Protein AF-A0AAN6GVM1-F1 (afdb_monomer_lite)

Radius of gyration: 29.11 Å; chains: 1; bounding box: 81×69×105 Å

Sequence (606 aa):
MSTIRQGQLAALGEWIYPSPQDRAYFDLPNIGLFLLPVLLHLVTIHLLLRHPKSALANTIRSGVLLPLCIVFSIRAGMGAIMKPLRFGPNRAPGHKGEGVSWFWYTVGGEQTEGGWQHFHVAIGVYGAYSVMKALEWGLAKEPPRLRKELLDVYRASLCSGREVANGTKANGAIPKLNGVSKEKSIGPDYLPTFLPGTWIPLGMDLLTNLRGIGWEWGIPYEPNYLPSTTIPHLSTNSEQDPKYAQRIRELNVRRAALIRTRFFWAFVLFLLMDGFDSILKQQWLFGSRSNLGGPLRLGGSATESLRYEELSAARAWLLTVMAGVVIPTSMSATYCLLSALALVPAHLFPNSKLIWKTAYADPAHWAPPLFRRPHLPKDLRTLWSTEWHHIFRGAFLAVAYRPMNDFLKSVGLGVDVPARHGTDEPQKHNGNGHSKVSKSSWWQGPPGRLLRRALCVLSVFLASGLMHEAGQLAMARTPAERDYRRFWGRGEPILVYYPPKPTGVLELAYIDRGGRAVVFFLMQGLACILEDVVELLFLKRKSRGKSGAQQTSWILRVLGWLWTACWIIGWGHYVGKTWFRMGIAQGFISIRGTSALVQLLQRARA

Structure (mmCIF, N/CA/C/O backbone):
data_AF-A0AAN6GVM1-F1
#
_entry.id   AF-A0AAN6GVM1-F1
#
loop_
_atom_site.group_PDB
_atom_site.id
_atom_site.type_symbol
_atom_site.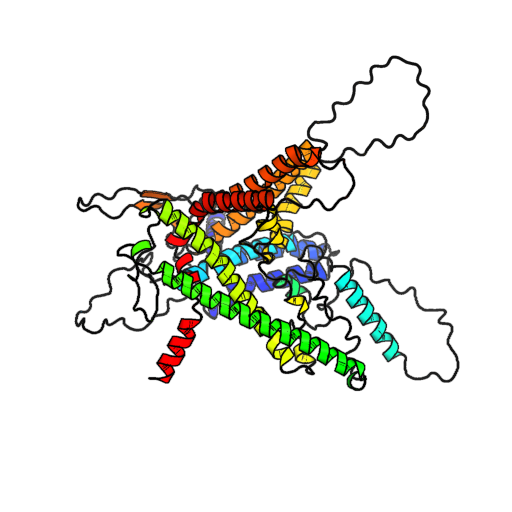label_atom_id
_atom_site.label_alt_id
_atom_site.label_comp_id
_atom_site.label_asym_id
_atom_site.label_entity_id
_atom_site.label_seq_id
_atom_site.pdbx_PDB_ins_code
_atom_site.Cartn_x
_atom_site.Cartn_y
_atom_site.Cartn_z
_atom_site.occupancy
_atom_site.B_iso_or_equiv
_atom_site.auth_seq_id
_atom_site.auth_comp_id
_atom_site.auth_asym_id
_atom_site.auth_atom_id
_atom_site.pdbx_PDB_model_num
ATOM 1 N N . MET A 1 1 ? -23.138 -37.870 3.150 1.00 66.56 1 MET A N 1
ATOM 2 C CA . MET A 1 1 ? -22.028 -37.198 2.422 1.00 66.56 1 MET A CA 1
ATOM 3 C C . MET A 1 1 ? -22.092 -35.668 2.483 1.00 66.56 1 MET A C 1
ATOM 5 O O . MET A 1 1 ? -21.036 -35.056 2.579 1.00 66.56 1 MET A O 1
ATOM 9 N N . SER A 1 2 ? -23.271 -35.032 2.450 1.00 78.88 2 SER A N 1
ATOM 10 C CA . SER A 1 2 ? -23.404 -33.562 2.531 1.00 78.88 2 SER A CA 1
ATOM 11 C C . SER A 1 2 ? -22.938 -32.967 3.869 1.00 78.88 2 SER A C 1
ATOM 13 O O . SER A 1 2 ? -22.204 -31.985 3.867 1.00 78.88 2 SER A O 1
ATOM 15 N N . THR A 1 3 ? -23.277 -33.596 4.997 1.00 80.12 3 THR A N 1
ATOM 16 C CA . THR A 1 3 ? -22.899 -33.147 6.353 1.00 80.12 3 THR A CA 1
ATOM 17 C C . THR A 1 3 ? -21.390 -33.204 6.609 1.00 80.12 3 THR A C 1
ATOM 19 O O . THR A 1 3 ? -20.818 -32.247 7.121 1.00 80.12 3 THR A O 1
ATOM 22 N N . ILE A 1 4 ? -20.716 -34.276 6.172 1.00 81.88 4 ILE A N 1
ATOM 23 C CA . ILE A 1 4 ? -19.249 -34.412 6.279 1.00 81.88 4 ILE A CA 1
ATOM 24 C C . ILE A 1 4 ? -18.542 -33.297 5.493 1.00 81.88 4 ILE A C 1
ATOM 26 O O . ILE A 1 4 ? -17.608 -32.679 6.000 1.00 81.88 4 ILE A O 1
ATOM 30 N N . ARG A 1 5 ? -19.020 -32.983 4.279 1.00 85.88 5 ARG A N 1
ATOM 31 C CA . ARG A 1 5 ? -18.468 -31.884 3.469 1.00 85.88 5 ARG A CA 1
ATOM 32 C C . ARG A 1 5 ? -18.694 -30.516 4.116 1.00 85.88 5 ARG A C 1
ATOM 34 O O . ARG A 1 5 ? -17.800 -29.679 4.065 1.00 85.88 5 ARG A O 1
ATOM 41 N N . GLN A 1 6 ? -19.852 -30.289 4.742 1.00 89.50 6 GLN A N 1
ATOM 42 C CA . GLN A 1 6 ? -20.126 -29.044 5.469 1.00 89.50 6 GLN A CA 1
ATOM 43 C C . GLN A 1 6 ? -19.175 -28.860 6.658 1.00 89.50 6 GLN A C 1
ATOM 45 O O . GLN A 1 6 ? -18.601 -27.784 6.798 1.00 89.50 6 GLN A O 1
ATOM 50 N N . GLY A 1 7 ? -18.938 -29.913 7.449 1.00 93.31 7 GLY A N 1
ATOM 51 C CA . GLY A 1 7 ? -17.990 -29.865 8.567 1.00 93.31 7 GLY A CA 1
ATOM 52 C C . GLY A 1 7 ? -16.551 -29.579 8.124 1.00 93.31 7 GLY A C 1
ATOM 53 O O . GLY A 1 7 ? -15.881 -28.738 8.713 1.00 93.31 7 GLY A O 1
ATOM 54 N N . GLN A 1 8 ? -16.088 -30.208 7.038 1.00 93.44 8 GLN A N 1
ATOM 55 C CA . GLN A 1 8 ? -14.741 -29.975 6.497 1.00 93.44 8 GLN A CA 1
ATOM 56 C C . GLN A 1 8 ? -14.551 -28.551 5.955 1.00 93.44 8 GLN A C 1
ATOM 58 O O . GLN A 1 8 ? -13.501 -27.948 6.166 1.00 93.44 8 GLN A O 1
ATOM 63 N N . LEU A 1 9 ? -15.559 -27.999 5.272 1.00 91.69 9 LEU A N 1
ATOM 64 C CA . LEU A 1 9 ? -15.514 -26.622 4.772 1.00 91.69 9 LEU A CA 1
ATOM 65 C C . LEU A 1 9 ? -15.563 -25.595 5.907 1.00 91.69 9 LEU A C 1
ATOM 67 O O . LEU A 1 9 ? -14.857 -24.591 5.835 1.00 91.69 9 LEU A O 1
ATOM 71 N N . ALA A 1 10 ? -16.353 -25.853 6.954 1.00 93.19 10 ALA A N 1
ATOM 72 C CA . ALA A 1 10 ? -16.385 -25.018 8.151 1.00 93.19 10 ALA A CA 1
ATOM 73 C C . ALA A 1 10 ? -15.025 -25.021 8.864 1.00 93.19 10 ALA A C 1
ATOM 75 O O . ALA A 1 10 ? -14.463 -23.953 9.086 1.00 93.19 10 ALA A O 1
ATOM 76 N N . ALA A 1 11 ? -14.443 -26.202 9.096 1.00 95.19 11 ALA A N 1
ATOM 77 C CA . ALA A 1 11 ? -13.121 -26.338 9.708 1.00 95.19 11 ALA A CA 1
ATOM 78 C C . ALA A 1 11 ? -12.018 -25.656 8.880 1.00 95.19 11 ALA A C 1
ATOM 80 O O . ALA A 1 11 ? -11.137 -24.999 9.431 1.00 95.19 11 ALA A O 1
ATOM 81 N N . LEU A 1 12 ? -12.073 -25.757 7.544 1.00 94.88 12 LEU A N 1
ATOM 82 C CA . LEU A 1 12 ? -11.163 -25.017 6.670 1.00 94.88 12 LEU A CA 1
ATOM 83 C C . LEU A 1 12 ? -11.370 -23.503 6.815 1.00 94.88 12 LEU A C 1
ATOM 85 O O . LEU A 1 12 ? -10.394 -22.769 6.927 1.00 94.88 12 LEU A O 1
ATOM 89 N N . GLY A 1 13 ? -12.617 -23.030 6.840 1.00 95.06 13 GLY A N 1
ATOM 90 C CA . GLY A 1 13 ? -12.943 -21.618 7.045 1.00 95.06 13 GLY A CA 1
ATOM 91 C C . GLY A 1 13 ? -12.404 -21.072 8.369 1.00 95.06 13 GLY A C 1
ATOM 92 O O . GLY A 1 13 ? -11.747 -20.032 8.370 1.00 95.06 13 GLY A O 1
ATOM 93 N N . GLU A 1 14 ? -12.610 -21.799 9.466 1.00 94.94 14 GLU A N 1
ATOM 94 C CA . GLU A 1 14 ? -12.079 -21.475 10.796 1.00 94.94 14 GLU A CA 1
ATOM 95 C C . GLU A 1 14 ? -10.550 -21.503 10.821 1.00 94.94 14 GLU A C 1
ATOM 97 O O . GLU A 1 14 ? -9.916 -20.625 11.399 1.00 94.94 14 GLU A O 1
ATOM 102 N N . TRP A 1 15 ? -9.921 -22.456 10.132 1.00 95.25 15 TRP A N 1
ATOM 103 C CA . TRP A 1 15 ? -8.468 -22.482 10.033 1.00 95.25 15 TRP A CA 1
ATOM 104 C C . TRP A 1 15 ? -7.930 -21.259 9.273 1.00 95.25 15 TRP A C 1
ATOM 106 O O . TRP A 1 15 ? -7.003 -20.604 9.753 1.00 95.25 15 TRP A O 1
ATOM 116 N N . ILE A 1 16 ? -8.523 -20.905 8.125 1.00 95.56 16 ILE A N 1
ATOM 117 C CA . ILE A 1 16 ? -8.127 -19.741 7.309 1.00 95.56 16 ILE A CA 1
ATOM 118 C C . ILE A 1 16 ? -8.333 -18.437 8.082 1.00 95.56 16 ILE A C 1
ATOM 120 O O . ILE A 1 16 ? -7.465 -17.562 8.086 1.00 95.56 16 ILE A O 1
ATOM 124 N N . TYR A 1 17 ? -9.493 -18.309 8.720 1.00 95.75 17 TYR A N 1
ATOM 125 C CA . TYR A 1 17 ? -9.952 -17.117 9.413 1.00 95.75 17 TYR A CA 1
ATOM 126 C C . TYR A 1 17 ? -10.247 -17.463 10.879 1.00 95.75 17 TYR A C 1
ATOM 128 O O . TYR A 1 17 ? -11.410 -17.564 11.272 1.00 95.75 17 TYR A O 1
ATOM 136 N N . PRO A 1 18 ? -9.200 -17.655 11.702 1.00 94.12 18 PRO A N 1
ATOM 137 C CA . PRO A 1 18 ? -9.376 -18.106 13.076 1.00 94.12 18 PRO A CA 1
ATOM 138 C C . PRO A 1 18 ? -10.112 -17.070 13.911 1.00 94.12 18 PRO A C 1
ATOM 140 O O . PRO A 1 18 ? -9.962 -15.852 13.699 1.00 94.12 18 PRO A O 1
ATOM 143 N N . SER A 1 19 ? -10.849 -17.574 14.902 1.00 92.44 19 SER A N 1
ATOM 144 C CA . SER A 1 19 ? -11.346 -16.767 16.011 1.00 92.44 19 SER A CA 1
ATOM 145 C C . SER A 1 19 ? -10.166 -16.091 16.733 1.00 92.44 19 SER A C 1
ATOM 147 O O . SER A 1 19 ? -9.019 -16.534 16.603 1.00 92.44 19 SER A O 1
ATOM 149 N N . PRO A 1 20 ? -10.387 -15.005 17.494 1.00 89.38 20 PRO A N 1
ATOM 150 C CA . PRO A 1 20 ? -9.306 -14.367 18.240 1.00 89.38 20 PRO A CA 1
ATOM 151 C C . PRO A 1 20 ? -8.563 -15.305 19.200 1.00 89.38 20 PRO A C 1
ATOM 153 O O . PRO A 1 20 ? -7.375 -15.070 19.428 1.00 89.38 20 PRO A O 1
ATOM 156 N N . GLN A 1 21 ? -9.247 -16.330 19.723 1.00 86.69 21 GLN A N 1
ATOM 157 C CA . GLN A 1 21 ? -8.713 -17.343 20.637 1.00 86.69 21 GLN A CA 1
ATOM 158 C C . GLN A 1 21 ? -7.835 -18.382 19.925 1.00 86.69 21 GLN A C 1
ATOM 160 O O . GLN A 1 21 ? -6.874 -18.865 20.510 1.00 86.69 21 GLN A O 1
ATOM 165 N N . ASP A 1 22 ? -8.110 -18.666 18.649 1.00 90.19 22 ASP A N 1
ATOM 166 C CA . ASP A 1 22 ? -7.392 -19.681 17.858 1.00 90.19 22 ASP A CA 1
ATOM 167 C C . ASP A 1 22 ? -6.209 -19.099 17.061 1.00 90.19 22 ASP A C 1
ATOM 169 O O . ASP A 1 22 ? -5.677 -19.714 16.123 1.00 90.19 22 ASP A O 1
ATOM 173 N N . ARG A 1 23 ? -5.805 -17.865 17.382 1.00 90.62 23 ARG A N 1
ATOM 174 C CA . ARG A 1 23 ? -4.628 -17.240 16.773 1.00 90.62 23 ARG A CA 1
ATOM 175 C C . ARG A 1 23 ? -3.364 -17.900 17.314 1.00 90.62 23 ARG A C 1
ATOM 177 O O . ARG A 1 23 ? -3.216 -18.132 18.506 1.00 90.62 23 ARG A O 1
ATOM 184 N N . ALA A 1 24 ? -2.428 -18.171 16.417 1.00 90.19 24 ALA A N 1
ATOM 185 C CA . ALA A 1 24 ? -1.127 -18.708 16.761 1.00 90.19 24 ALA A CA 1
ATOM 186 C C . ALA A 1 24 ? -0.167 -17.578 17.141 1.00 90.19 24 ALA A C 1
ATOM 188 O O . ALA A 1 24 ? -0.183 -16.494 16.547 1.00 90.19 24 ALA A O 1
ATOM 189 N N . TYR A 1 25 ? 0.719 -17.845 18.096 1.00 89.94 25 TYR A N 1
ATOM 190 C CA . TYR A 1 25 ? 1.800 -16.917 18.381 1.00 89.94 25 TYR A CA 1
ATOM 191 C C . TYR A 1 25 ? 2.785 -16.839 17.215 1.00 89.94 25 TYR A C 1
ATOM 193 O O . TYR A 1 25 ? 3.078 -17.832 16.555 1.00 89.94 25 TYR A O 1
ATOM 201 N N . PHE A 1 26 ? 3.340 -15.655 16.988 1.00 87.06 26 PHE A N 1
ATOM 202 C CA . PHE A 1 26 ? 4.429 -15.425 16.055 1.00 87.06 26 PHE A CA 1
ATOM 203 C C . PHE A 1 26 ? 5.745 -15.899 16.685 1.00 87.06 26 PHE A C 1
ATOM 205 O O . PHE A 1 26 ? 6.534 -15.119 17.214 1.00 87.06 26 PHE A O 1
ATOM 212 N N . ASP A 1 27 ? 5.943 -17.213 16.691 1.00 88.31 27 ASP A N 1
ATOM 213 C CA . ASP A 1 27 ? 7.158 -17.882 17.143 1.00 88.31 27 ASP A CA 1
ATOM 214 C C . ASP A 1 27 ? 7.757 -18.772 16.042 1.00 88.31 27 ASP A C 1
ATOM 216 O O . ASP A 1 27 ? 7.214 -18.892 14.943 1.00 88.31 27 ASP A O 1
ATOM 220 N N . LEU A 1 28 ? 8.933 -19.349 16.307 1.00 87.62 28 LEU A N 1
ATOM 221 C CA . LEU A 1 28 ? 9.695 -20.113 15.316 1.00 87.62 28 LEU A CA 1
ATOM 222 C C . LEU A 1 28 ? 8.891 -21.264 14.668 1.00 87.62 28 LEU A C 1
ATOM 224 O O . LEU A 1 28 ? 8.988 -21.407 13.451 1.00 87.62 28 LEU A O 1
ATOM 228 N N . PRO A 1 29 ? 8.053 -22.036 15.394 1.00 87.94 29 PRO A N 1
ATOM 229 C CA . PRO A 1 29 ? 7.188 -23.042 14.771 1.00 87.94 29 PRO A CA 1
ATOM 230 C C . PRO A 1 29 ? 6.172 -22.462 13.777 1.00 87.94 29 PRO A C 1
ATOM 232 O O . PRO A 1 29 ? 5.874 -23.081 12.758 1.00 87.94 29 PRO A O 1
ATOM 235 N N . ASN A 1 30 ? 5.650 -21.264 14.050 1.00 88.75 30 ASN A N 1
ATOM 236 C CA . ASN A 1 30 ? 4.585 -20.646 13.259 1.00 88.75 30 ASN A CA 1
ATOM 237 C C . ASN A 1 30 ? 5.094 -19.672 12.186 1.00 88.75 30 ASN A C 1
ATOM 239 O O . ASN A 1 30 ? 4.326 -19.284 11.302 1.00 88.75 30 ASN A O 1
ATOM 243 N N . ILE A 1 31 ? 6.383 -19.306 12.194 1.00 90.69 31 ILE A N 1
ATOM 244 C CA . ILE A 1 31 ? 6.966 -18.391 11.198 1.00 90.69 31 ILE A CA 1
ATOM 245 C C . ILE A 1 31 ? 6.800 -18.916 9.765 1.00 90.69 31 ILE A C 1
ATOM 247 O O . ILE A 1 31 ? 6.631 -18.135 8.828 1.00 90.69 31 ILE A O 1
ATOM 251 N N . GLY A 1 32 ? 6.771 -20.242 9.592 1.00 90.88 32 GLY A N 1
ATOM 252 C CA . GLY A 1 32 ? 6.525 -20.884 8.304 1.00 90.88 32 GLY A CA 1
ATOM 253 C C . GLY A 1 32 ? 5.175 -20.492 7.702 1.00 90.88 32 GLY A C 1
ATOM 254 O O . GLY A 1 32 ? 5.115 -20.170 6.519 1.00 90.88 32 GLY A O 1
ATOM 255 N N . LEU A 1 33 ? 4.112 -20.410 8.513 1.00 88.94 33 LEU A N 1
ATOM 256 C CA . LEU A 1 33 ? 2.783 -19.985 8.050 1.00 88.94 33 LEU A CA 1
ATOM 257 C C . LEU A 1 33 ? 2.784 -18.535 7.553 1.00 88.94 33 LEU A C 1
ATOM 259 O O . LEU A 1 33 ? 2.038 -18.194 6.638 1.00 88.94 33 LEU A O 1
ATOM 263 N N . PHE A 1 34 ? 3.644 -17.692 8.123 1.00 86.88 34 PHE A N 1
ATOM 264 C CA . PHE A 1 34 ? 3.784 -16.297 7.724 1.00 86.88 34 PHE A CA 1
ATOM 265 C C . PHE A 1 34 ? 4.607 -16.116 6.439 1.00 86.88 34 PHE A C 1
ATOM 267 O O . PHE A 1 34 ? 4.294 -15.260 5.605 1.00 86.88 34 PHE A O 1
ATOM 274 N N . LEU A 1 35 ? 5.650 -16.933 6.268 1.00 92.75 35 LEU A N 1
ATOM 275 C CA . LEU A 1 35 ? 6.535 -16.902 5.101 1.00 92.75 35 LEU A CA 1
ATOM 276 C C . LEU A 1 35 ? 5.976 -17.681 3.905 1.00 92.75 35 LEU A C 1
ATOM 278 O O . LEU A 1 35 ? 6.374 -17.427 2.770 1.00 92.75 35 LEU A O 1
ATOM 282 N N . LEU A 1 36 ? 5.032 -18.596 4.117 1.00 95.44 36 LEU A N 1
ATOM 283 C CA . LEU A 1 36 ? 4.478 -19.418 3.046 1.00 95.44 36 LEU A CA 1
ATOM 284 C C . LEU A 1 36 ? 3.819 -18.603 1.914 1.00 95.44 36 LEU A C 1
ATOM 286 O O . LEU A 1 36 ? 4.152 -18.868 0.758 1.00 95.44 36 LEU A O 1
ATOM 290 N N . PRO A 1 37 ? 2.994 -17.564 2.170 1.00 95.56 37 PRO A N 1
ATOM 291 C CA . PRO A 1 37 ? 2.520 -16.675 1.107 1.00 95.56 37 PRO A CA 1
ATOM 292 C C . PRO A 1 37 ? 3.657 -16.070 0.282 1.00 95.56 37 PRO A C 1
ATOM 294 O O . PRO A 1 37 ? 3.558 -15.984 -0.936 1.00 95.56 37 PRO A O 1
ATOM 297 N N . VAL A 1 38 ? 4.764 -15.688 0.928 1.00 94.88 38 VAL A N 1
ATOM 298 C CA . VAL A 1 38 ? 5.939 -15.107 0.262 1.00 94.88 38 VAL A CA 1
ATOM 299 C C . VAL A 1 38 ? 6.551 -16.107 -0.719 1.00 94.88 38 VAL A C 1
ATOM 301 O O . VAL A 1 38 ? 6.835 -15.754 -1.864 1.00 94.88 38 VAL A O 1
ATOM 304 N N . LEU A 1 39 ? 6.703 -17.365 -0.301 1.00 96.25 39 LEU A N 1
ATOM 305 C CA . LEU A 1 39 ? 7.212 -18.440 -1.154 1.00 96.25 39 LEU A CA 1
ATOM 306 C C . LEU A 1 39 ? 6.271 -18.724 -2.333 1.00 96.25 39 LEU A C 1
ATOM 308 O O . LEU A 1 39 ? 6.726 -18.809 -3.474 1.00 96.25 39 LEU A O 1
ATOM 312 N N . LEU A 1 40 ? 4.961 -18.807 -2.088 1.00 97.50 40 LEU A N 1
ATOM 313 C CA . LEU A 1 40 ? 3.969 -19.042 -3.142 1.00 97.50 40 LEU A CA 1
ATOM 314 C C . LEU A 1 40 ? 3.918 -17.886 -4.156 1.00 97.50 40 LEU A C 1
ATOM 316 O O . LEU A 1 40 ? 3.830 -18.122 -5.367 1.00 97.50 40 LEU A O 1
ATOM 320 N N . HIS A 1 41 ? 4.053 -16.640 -3.690 1.00 96.69 41 HIS A N 1
ATOM 321 C CA . HIS A 1 41 ? 4.200 -15.471 -4.560 1.00 96.69 41 HIS A CA 1
ATOM 322 C C . HIS A 1 41 ? 5.454 -15.563 -5.419 1.00 96.69 41 HIS A C 1
ATOM 324 O O . HIS A 1 41 ? 5.385 -15.272 -6.608 1.00 96.69 41 HIS A O 1
ATOM 330 N N . LEU A 1 42 ? 6.589 -16.000 -4.867 1.00 96.25 42 LEU A N 1
ATOM 331 C CA . LEU A 1 42 ? 7.822 -16.151 -5.644 1.00 96.25 42 LEU A CA 1
ATOM 332 C C . LEU A 1 42 ? 7.684 -17.176 -6.762 1.00 96.25 42 LEU A C 1
ATOM 334 O O . LEU A 1 42 ? 8.104 -16.894 -7.884 1.00 96.25 42 LEU A O 1
ATOM 338 N N . VAL A 1 43 ? 7.060 -18.323 -6.488 1.00 97.50 43 VAL A N 1
ATOM 339 C CA . VAL A 1 43 ? 6.779 -19.331 -7.521 1.00 97.50 43 VAL A CA 1
ATOM 340 C C . VAL A 1 43 ? 5.843 -18.749 -8.582 1.00 97.50 43 VAL A C 1
ATOM 342 O O . VAL A 1 43 ? 6.116 -18.849 -9.776 1.00 97.50 43 VAL A O 1
ATOM 345 N N . THR A 1 44 ? 4.784 -18.061 -8.157 1.00 97.44 44 THR A N 1
ATOM 346 C CA . THR A 1 44 ? 3.819 -17.406 -9.050 1.00 97.44 44 THR A CA 1
ATOM 347 C C . THR A 1 44 ? 4.485 -16.373 -9.969 1.00 97.44 44 THR A C 1
ATOM 349 O O . THR A 1 44 ? 4.283 -16.397 -11.186 1.00 97.44 44 THR A O 1
ATOM 352 N N . ILE A 1 45 ? 5.329 -15.501 -9.412 1.00 95.94 45 ILE A N 1
ATOM 353 C CA . ILE A 1 45 ? 6.098 -14.501 -10.162 1.00 95.94 45 ILE A CA 1
ATOM 354 C C . ILE A 1 45 ? 7.097 -15.187 -11.096 1.00 95.94 45 ILE A C 1
ATOM 356 O O . ILE A 1 45 ? 7.246 -14.776 -12.244 1.00 95.94 45 ILE A O 1
ATOM 360 N N . HIS A 1 46 ? 7.773 -16.242 -10.640 1.00 96.19 46 HIS A N 1
ATOM 361 C CA . HIS A 1 46 ? 8.716 -16.991 -11.464 1.00 96.19 46 HIS A CA 1
ATOM 362 C C . HIS A 1 46 ? 8.031 -17.581 -12.703 1.00 96.19 46 HIS A C 1
ATOM 364 O O . HIS A 1 46 ? 8.522 -17.385 -13.816 1.00 96.19 46 HIS A O 1
ATOM 370 N N . LEU A 1 47 ? 6.874 -18.230 -12.534 1.00 96.75 47 LEU A N 1
ATOM 371 C CA . LEU A 1 47 ? 6.085 -18.761 -13.647 1.00 96.75 47 LEU A CA 1
ATOM 372 C C . LEU A 1 47 ? 5.648 -17.651 -14.611 1.00 96.75 47 LEU A C 1
ATOM 374 O O . LEU A 1 47 ? 5.780 -17.817 -15.823 1.00 96.75 47 LEU A O 1
ATOM 378 N N . LEU A 1 48 ? 5.201 -16.505 -14.085 1.00 95.50 48 LEU A N 1
ATOM 379 C CA . LEU A 1 48 ? 4.819 -15.347 -14.897 1.00 95.50 48 LEU A CA 1
ATOM 380 C C . LEU A 1 48 ? 5.999 -14.795 -15.714 1.00 95.50 48 LEU A C 1
ATOM 382 O O . LEU A 1 48 ? 5.840 -14.481 -16.888 1.00 95.50 48 LEU A O 1
ATOM 386 N N . LEU A 1 49 ? 7.186 -14.686 -15.113 1.00 93.69 49 LEU A N 1
ATOM 387 C CA . LEU A 1 49 ? 8.370 -14.130 -15.773 1.00 93.69 49 LEU A CA 1
ATOM 388 C C . LEU A 1 49 ? 9.003 -15.089 -16.786 1.00 93.69 49 LEU A C 1
ATOM 390 O O . LEU A 1 49 ? 9.487 -14.647 -17.825 1.00 93.69 49 LEU A O 1
ATOM 394 N N . ARG A 1 50 ? 9.075 -16.385 -16.466 1.00 94.31 50 ARG A N 1
ATOM 395 C CA . ARG A 1 50 ? 9.854 -17.369 -17.241 1.00 94.31 50 ARG A CA 1
ATOM 396 C C . ARG A 1 50 ? 9.009 -18.181 -18.207 1.00 94.31 50 ARG A C 1
ATOM 398 O O . ARG A 1 50 ? 9.522 -18.627 -19.230 1.00 94.31 50 ARG A O 1
ATOM 405 N N . HIS A 1 51 ? 7.718 -18.325 -17.926 1.00 96.06 51 HIS A N 1
ATOM 406 C CA . HIS A 1 51 ? 6.809 -19.144 -18.719 1.00 96.06 51 HIS A CA 1
ATOM 407 C C . HIS A 1 51 ? 5.478 -18.438 -19.053 1.00 96.06 51 HIS A C 1
ATOM 409 O O . HIS A 1 51 ? 4.437 -19.098 -19.027 1.00 96.06 51 HIS A O 1
ATOM 415 N N . PRO A 1 52 ? 5.460 -17.142 -19.444 1.00 94.94 52 PRO A N 1
ATOM 416 C CA . PRO A 1 52 ? 4.211 -16.392 -19.648 1.00 94.94 52 PRO A CA 1
ATOM 417 C C . PRO A 1 52 ? 3.305 -16.985 -20.740 1.00 94.94 52 PRO A C 1
ATOM 419 O O . PRO A 1 52 ? 2.086 -16.841 -20.690 1.00 94.94 52 PRO A O 1
ATOM 422 N N . LYS A 1 53 ? 3.895 -17.677 -21.725 1.00 95.50 53 LYS A N 1
ATOM 423 C CA . LYS A 1 53 ? 3.181 -18.303 -22.852 1.00 95.50 53 LYS A CA 1
ATOM 424 C C . LYS A 1 53 ? 2.775 -19.760 -22.599 1.00 95.50 53 LYS A C 1
ATOM 426 O O . LYS A 1 53 ? 2.071 -20.337 -23.420 1.00 95.50 53 LYS A O 1
ATOM 431 N N . SER A 1 54 ? 3.224 -20.376 -21.504 1.00 97.12 54 SER A N 1
ATOM 432 C CA . SER A 1 54 ? 2.899 -21.775 -21.208 1.00 97.12 54 SER A CA 1
ATOM 433 C C . SER A 1 54 ? 1.492 -21.883 -20.621 1.00 97.12 54 SER A C 1
ATOM 435 O O . SER A 1 54 ? 1.213 -21.337 -19.553 1.00 97.12 54 SER A O 1
ATOM 437 N N . ALA A 1 55 ? 0.604 -22.621 -21.295 1.00 97.25 55 ALA A N 1
ATOM 438 C CA . ALA A 1 55 ? -0.754 -22.874 -20.813 1.00 97.25 55 ALA A CA 1
ATOM 439 C C . ALA A 1 55 ? -0.758 -23.608 -19.460 1.00 97.25 55 ALA A C 1
ATOM 441 O O . ALA A 1 55 ? -1.531 -23.251 -18.570 1.00 97.25 55 ALA A O 1
ATOM 442 N N . LEU A 1 56 ? 0.153 -24.572 -19.271 1.00 97.50 56 LEU A N 1
ATOM 443 C CA . LEU A 1 56 ? 0.319 -25.285 -18.002 1.00 97.50 56 LEU A CA 1
ATOM 444 C C . LEU A 1 56 ? 0.762 -24.334 -16.883 1.00 97.50 56 LEU A C 1
ATOM 446 O O . LEU A 1 56 ? 0.151 -24.328 -15.819 1.00 97.50 56 LEU A O 1
ATOM 450 N N . ALA A 1 57 ? 1.774 -23.492 -17.126 1.00 97.19 57 ALA A N 1
ATOM 451 C CA . ALA A 1 57 ? 2.246 -22.531 -16.126 1.00 97.19 57 ALA A CA 1
ATOM 452 C C . ALA A 1 57 ? 1.145 -21.536 -15.735 1.00 97.19 57 ALA A C 1
ATOM 454 O O . ALA A 1 57 ? 0.968 -21.242 -14.555 1.00 97.19 57 ALA A O 1
ATOM 455 N N . ASN A 1 58 ? 0.367 -21.062 -16.714 1.00 97.00 58 ASN A N 1
ATOM 456 C CA . ASN A 1 58 ? -0.785 -20.201 -16.468 1.00 97.00 58 ASN A CA 1
ATOM 457 C C . ASN A 1 58 ? -1.877 -20.919 -15.667 1.00 97.00 58 ASN A C 1
ATOM 459 O O . ASN A 1 58 ? -2.376 -20.343 -14.707 1.00 97.00 58 ASN A O 1
ATOM 463 N N . THR A 1 59 ? -2.176 -22.181 -15.981 1.00 97.25 59 THR A N 1
ATOM 464 C CA . THR A 1 59 ? -3.160 -22.994 -15.245 1.00 97.25 59 THR A CA 1
ATOM 465 C C . THR A 1 59 ? -2.727 -23.239 -13.801 1.00 97.25 59 THR A C 1
ATOM 467 O O . THR A 1 59 ? -3.521 -23.043 -12.885 1.00 97.25 59 THR A O 1
ATOM 470 N N . ILE A 1 60 ? -1.460 -23.599 -13.566 1.00 97.81 60 ILE A N 1
ATOM 471 C CA . ILE A 1 60 ? -0.905 -23.759 -12.213 1.00 97.81 60 ILE A CA 1
ATOM 472 C C . ILE A 1 60 ? -1.004 -22.436 -11.451 1.00 97.81 60 ILE A C 1
ATOM 474 O O . ILE A 1 60 ? -1.463 -22.402 -10.312 1.00 97.81 60 ILE A O 1
ATOM 478 N N . ARG A 1 61 ? -0.618 -21.329 -12.088 1.00 97.31 61 ARG A N 1
ATOM 479 C CA . ARG A 1 61 ? -0.624 -20.001 -11.478 1.00 97.31 61 ARG A CA 1
ATOM 480 C C . ARG A 1 61 ? -2.025 -19.532 -11.085 1.00 97.31 61 ARG A C 1
ATOM 482 O O . ARG A 1 61 ? -2.237 -19.187 -9.926 1.00 97.31 61 ARG A O 1
ATOM 489 N N . SER A 1 62 ? -2.972 -19.511 -12.020 1.00 96.69 62 SER A N 1
ATOM 490 C CA . SER A 1 62 ? -4.315 -18.973 -11.775 1.00 96.69 62 SER A CA 1
ATOM 491 C C . SER A 1 62 ? -5.251 -19.974 -11.097 1.00 96.69 62 SER A C 1
ATOM 493 O O . SER A 1 62 ? -6.141 -19.564 -10.361 1.00 96.69 62 SER A O 1
ATOM 495 N N . GLY A 1 63 ? -5.076 -21.273 -11.349 1.00 97.00 63 GLY A N 1
ATOM 496 C CA . GLY A 1 63 ? -5.955 -22.331 -10.847 1.00 97.00 63 GLY A CA 1
ATOM 497 C C . GLY A 1 63 ? -5.524 -22.932 -9.510 1.00 97.00 63 GLY A C 1
ATOM 498 O O . GLY A 1 63 ? -6.385 -23.323 -8.730 1.00 97.00 63 GLY A O 1
ATOM 499 N N . VAL A 1 64 ? -4.216 -22.993 -9.224 1.00 97.75 64 VAL A N 1
ATOM 500 C CA . VAL A 1 64 ? -3.684 -23.650 -8.013 1.00 97.75 64 VAL A CA 1
ATOM 501 C C . VAL A 1 64 ? -3.008 -22.650 -7.079 1.00 97.75 64 VAL A C 1
ATOM 503 O O . VAL A 1 64 ? -3.401 -22.521 -5.923 1.00 97.75 64 VAL A O 1
ATOM 506 N N . LEU A 1 65 ? -2.008 -21.909 -7.559 1.00 97.88 65 LEU A N 1
ATOM 507 C CA . LEU A 1 65 ? -1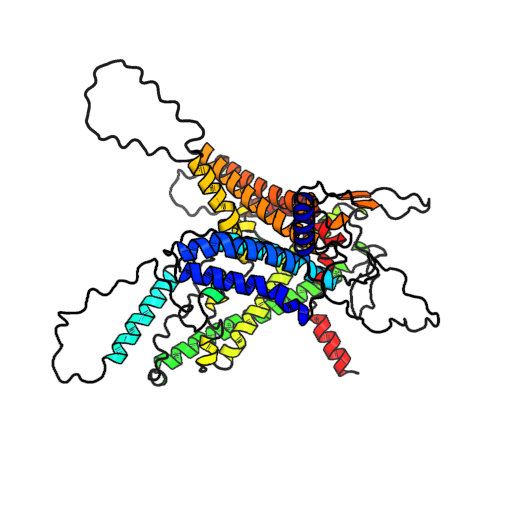.222 -21.019 -6.700 1.00 97.88 65 LEU A CA 1
ATOM 508 C C . LEU A 1 65 ? -2.027 -19.812 -6.225 1.00 97.88 65 LEU A C 1
ATOM 510 O O . LEU A 1 65 ? -1.912 -19.446 -5.064 1.00 97.88 65 LEU A O 1
ATOM 514 N N . LEU A 1 66 ? -2.870 -19.221 -7.074 1.00 97.44 66 LEU A N 1
ATOM 515 C CA . LEU A 1 66 ? -3.724 -18.094 -6.698 1.00 97.44 66 LEU A CA 1
ATOM 516 C C . LEU A 1 66 ? -4.613 -18.391 -5.472 1.00 97.44 66 LEU A C 1
ATOM 518 O O . LEU A 1 66 ? -4.497 -17.652 -4.489 1.00 97.44 66 LEU A O 1
ATOM 522 N N . PRO A 1 67 ? -5.476 -19.431 -5.465 1.00 97.88 67 PRO A N 1
ATOM 523 C CA . PRO A 1 67 ? -6.304 -19.717 -4.296 1.00 97.88 67 PRO A CA 1
ATOM 524 C C . PRO A 1 67 ? -5.465 -20.074 -3.065 1.00 97.88 67 PRO A C 1
ATOM 526 O O . PRO A 1 67 ? -5.789 -19.608 -1.974 1.00 97.88 67 PRO A O 1
ATOM 529 N N . LEU A 1 68 ? -4.356 -20.812 -3.223 1.00 97.81 68 LEU A N 1
ATOM 530 C CA . LEU A 1 68 ? -3.447 -21.113 -2.110 1.00 97.81 68 LEU A CA 1
ATOM 531 C C . LEU A 1 68 ? -2.824 -19.841 -1.526 1.00 97.81 68 LEU A C 1
ATOM 533 O O . LEU A 1 68 ? -2.875 -19.647 -0.314 1.00 97.81 68 LEU A O 1
ATOM 537 N N . CYS A 1 69 ? -2.293 -18.947 -2.365 1.00 97.56 69 CYS A N 1
ATOM 538 C CA . CYS A 1 69 ? -1.778 -17.651 -1.934 1.00 97.56 69 CYS A CA 1
ATOM 539 C C . CYS A 1 69 ? -2.837 -16.901 -1.131 1.00 97.56 69 CYS A C 1
ATOM 541 O O . CYS A 1 69 ? -2.549 -16.490 -0.019 1.00 97.56 69 CYS A O 1
ATOM 543 N N . ILE A 1 70 ? -4.066 -16.768 -1.644 1.00 97.44 70 ILE A N 1
ATOM 544 C CA . ILE A 1 70 ? -5.146 -16.049 -0.949 1.00 97.44 70 ILE A CA 1
ATOM 545 C C . ILE A 1 70 ? -5.413 -16.661 0.431 1.00 97.44 70 ILE A C 1
ATOM 547 O O . ILE A 1 70 ? -5.427 -15.943 1.430 1.00 97.44 70 ILE A O 1
ATOM 551 N N . VAL A 1 71 ? -5.584 -17.981 0.487 1.00 97.31 71 VAL A N 1
ATOM 552 C CA . VAL A 1 71 ? -5.839 -18.737 1.718 1.00 97.31 71 VAL A CA 1
ATOM 553 C C . VAL A 1 71 ? -4.739 -18.503 2.755 1.00 97.31 71 VAL A C 1
ATOM 555 O O . VAL A 1 71 ? -5.021 -18.088 3.882 1.00 97.31 71 VAL A O 1
ATOM 558 N N . PHE A 1 72 ? -3.478 -18.705 2.372 1.00 97.31 72 PHE A N 1
ATOM 559 C CA . PHE A 1 72 ? -2.355 -18.538 3.288 1.00 97.31 72 PHE A CA 1
ATOM 560 C C . PHE A 1 72 ? -2.101 -17.067 3.637 1.00 97.31 72 PHE A C 1
ATOM 562 O O . PHE A 1 72 ? -1.679 -16.783 4.753 1.00 97.31 72 PHE A O 1
ATOM 569 N N . SER A 1 73 ? -2.379 -16.116 2.741 1.00 96.94 73 SER A N 1
ATOM 570 C CA . SER A 1 73 ? -2.282 -14.678 3.024 1.00 96.94 73 SER A CA 1
ATOM 571 C C . SER A 1 73 ? -3.296 -14.242 4.080 1.00 96.94 73 SER A C 1
ATOM 573 O O . SER A 1 73 ? -2.938 -13.489 4.987 1.00 96.94 73 SER A O 1
ATOM 575 N N . ILE A 1 74 ? -4.539 -14.734 4.000 1.00 96.19 74 ILE A N 1
ATOM 576 C CA . ILE A 1 74 ? -5.560 -14.481 5.026 1.00 96.19 74 ILE A CA 1
ATOM 577 C C . ILE A 1 74 ? -5.117 -15.111 6.348 1.00 96.19 74 ILE A C 1
ATOM 579 O O . ILE A 1 74 ? -5.074 -14.404 7.353 1.00 96.19 74 ILE A O 1
ATOM 583 N N . ARG A 1 75 ? -4.690 -16.383 6.347 1.00 95.69 75 ARG A N 1
ATOM 584 C CA . ARG A 1 75 ? -4.181 -17.052 7.557 1.00 95.69 75 ARG A CA 1
ATOM 585 C C . ARG A 1 75 ? -3.016 -16.289 8.184 1.00 95.69 75 ARG A C 1
ATOM 587 O O . ARG A 1 75 ? -3.018 -16.077 9.392 1.00 95.69 75 ARG A O 1
ATOM 594 N N . ALA A 1 76 ? -2.040 -15.863 7.387 1.00 94.31 76 ALA A N 1
ATOM 595 C CA . ALA A 1 76 ? -0.875 -15.127 7.866 1.00 94.31 76 ALA A CA 1
ATOM 596 C C . ALA A 1 76 ? -1.260 -13.767 8.465 1.00 94.31 76 ALA A C 1
ATOM 598 O O . ALA A 1 76 ? -0.723 -13.388 9.501 1.00 94.31 76 ALA A O 1
ATOM 599 N N . GLY A 1 77 ? -2.195 -13.047 7.834 1.00 93.94 77 GLY A N 1
ATOM 600 C CA . GLY A 1 77 ? -2.634 -11.730 8.298 1.00 93.94 77 GLY A CA 1
ATOM 601 C C . GLY A 1 77 ? -3.552 -11.768 9.518 1.00 93.94 77 GLY A C 1
ATOM 602 O O . GLY A 1 77 ? -3.508 -10.883 10.367 1.00 93.94 77 GLY A O 1
ATOM 603 N N . MET A 1 78 ? -4.390 -12.796 9.605 1.00 93.88 78 MET A N 1
ATOM 604 C CA . MET A 1 78 ? -5.473 -12.874 10.581 1.00 93.88 78 MET A CA 1
ATOM 605 C C . MET A 1 78 ? -5.127 -13.802 11.752 1.00 93.88 78 MET A C 1
ATOM 607 O O . MET A 1 78 ? -5.619 -13.602 12.862 1.00 93.88 78 MET A O 1
ATOM 611 N N . GLY A 1 79 ? -4.281 -14.805 11.533 1.00 91.69 79 GLY A N 1
ATOM 612 C CA . GLY A 1 79 ? -4.001 -15.871 12.489 1.00 91.69 79 GLY A CA 1
ATOM 613 C C . GLY A 1 79 ? -2.772 -15.685 13.366 1.00 91.69 79 GLY A C 1
ATOM 614 O O . GLY A 1 79 ? -2.499 -16.590 14.143 1.00 91.69 79 GLY A O 1
ATOM 615 N N . ALA A 1 80 ? -2.037 -14.576 13.261 1.00 89.56 80 ALA A N 1
ATOM 616 C CA . ALA A 1 80 ? -0.806 -14.355 14.021 1.00 89.56 80 ALA A CA 1
ATOM 617 C C . ALA A 1 80 ? -0.984 -13.326 15.150 1.00 89.56 80 ALA A C 1
ATOM 619 O O . ALA A 1 80 ? -1.557 -12.254 14.944 1.00 89.56 80 ALA A O 1
ATOM 620 N N . ILE A 1 81 ? -0.428 -13.621 16.328 1.00 88.88 81 ILE A N 1
ATOM 621 C CA . ILE A 1 81 ? -0.318 -12.691 17.461 1.00 88.88 81 ILE A CA 1
ATOM 622 C C . ILE A 1 81 ? 1.092 -12.687 18.051 1.00 88.88 81 ILE A C 1
ATOM 624 O O . ILE A 1 81 ? 1.768 -13.704 18.071 1.00 88.88 81 ILE A O 1
ATOM 628 N N . MET A 1 82 ? 1.560 -11.553 18.567 1.00 81.94 82 MET A N 1
ATOM 629 C CA . MET A 1 82 ? 2.807 -11.524 19.336 1.00 81.94 82 MET A CA 1
ATOM 630 C C . MET A 1 82 ? 2.568 -12.047 20.749 1.00 81.94 82 MET A C 1
ATOM 632 O O . MET A 1 82 ? 1.540 -11.735 21.352 1.00 81.94 82 MET A O 1
ATOM 636 N N . LYS A 1 83 ? 3.522 -12.820 21.286 1.00 78.62 83 LYS A N 1
ATOM 637 C CA . LYS A 1 83 ? 3.508 -13.170 22.711 1.00 78.62 83 LYS A CA 1
ATOM 638 C C . LYS A 1 83 ? 3.610 -11.876 23.521 1.00 78.62 83 LYS A C 1
ATOM 640 O O . LYS A 1 83 ? 4.484 -11.061 23.210 1.00 78.62 83 LYS A O 1
ATOM 645 N N . PRO A 1 84 ? 2.763 -11.675 24.540 1.00 67.94 84 PRO A N 1
ATOM 646 C CA . PRO A 1 84 ? 2.900 -10.516 25.403 1.00 67.94 84 PRO A CA 1
ATOM 647 C C . PRO A 1 84 ? 4.279 -10.545 26.061 1.00 67.94 84 PRO A C 1
ATOM 649 O O . PRO A 1 84 ? 4.695 -11.571 26.611 1.00 67.94 84 PRO A O 1
ATOM 652 N N . LEU A 1 85 ? 5.006 -9.428 25.993 1.00 57.91 85 LEU A N 1
ATOM 653 C CA . LEU A 1 85 ? 6.229 -9.283 26.769 1.00 57.91 85 LEU A CA 1
ATOM 654 C C . LEU A 1 85 ? 5.827 -9.263 28.239 1.00 57.91 85 LEU A C 1
ATOM 656 O O . LEU A 1 85 ? 5.264 -8.291 28.734 1.00 57.91 85 LEU A O 1
ATOM 660 N N . ARG A 1 86 ? 6.120 -10.353 28.951 1.00 55.28 86 ARG A N 1
ATOM 661 C CA . ARG A 1 86 ? 6.084 -10.354 30.411 1.00 55.28 86 ARG A CA 1
ATOM 662 C C . ARG A 1 86 ? 7.257 -9.510 30.897 1.00 55.28 86 ARG A C 1
ATOM 664 O O . ARG A 1 86 ? 8.312 -10.040 31.242 1.00 55.28 86 ARG A O 1
ATOM 671 N N . PHE A 1 87 ? 7.099 -8.191 30.895 1.00 47.53 87 PHE A N 1
ATOM 672 C CA . PHE A 1 87 ? 7.923 -7.355 31.754 1.00 47.53 87 PHE A CA 1
ATOM 673 C C . PHE A 1 87 ? 7.636 -7.813 33.186 1.00 47.53 87 PHE A C 1
ATOM 675 O O . PHE A 1 87 ? 6.479 -8.072 33.515 1.00 47.53 87 PHE A O 1
ATOM 682 N N . GLY A 1 88 ? 8.693 -8.056 33.969 1.00 46.38 88 GLY A N 1
ATOM 683 C CA . GLY A 1 88 ? 8.622 -8.708 35.280 1.00 46.38 88 GLY A CA 1
ATOM 684 C C . GLY A 1 88 ? 7.578 -8.099 36.227 1.00 46.38 88 GLY A C 1
ATOM 685 O O . GLY A 1 88 ? 6.979 -7.074 35.912 1.00 46.38 88 GLY A O 1
ATOM 686 N N . PRO A 1 89 ? 7.339 -8.713 37.399 1.00 50.31 89 PRO A N 1
ATOM 687 C CA . PRO A 1 89 ? 6.273 -8.285 38.298 1.00 50.31 89 PRO A CA 1
ATOM 688 C C . PRO A 1 89 ? 6.343 -6.771 38.514 1.00 50.31 89 PRO A C 1
ATOM 690 O O . PRO A 1 89 ? 7.318 -6.269 39.074 1.00 50.31 89 PRO A O 1
ATOM 693 N N . ASN A 1 90 ? 5.315 -6.050 38.054 1.00 46.97 90 ASN A N 1
ATOM 694 C CA . ASN A 1 90 ? 5.097 -4.638 38.355 1.00 46.97 90 ASN A CA 1
ATOM 695 C C . ASN A 1 90 ? 4.772 -4.523 39.852 1.00 46.97 90 ASN A C 1
ATOM 697 O O . ASN A 1 90 ? 3.647 -4.228 40.245 1.00 46.97 90 ASN A O 1
ATOM 701 N N . ARG A 1 91 ? 5.751 -4.797 40.720 1.00 49.03 91 ARG A N 1
ATOM 702 C CA . ARG A 1 91 ? 5.700 -4.369 42.110 1.00 49.03 91 ARG A CA 1
ATOM 703 C C . ARG A 1 91 ? 5.913 -2.867 42.072 1.00 49.03 91 ARG A C 1
ATOM 705 O O . ARG A 1 91 ? 7.045 -2.398 41.975 1.00 49.03 91 ARG A O 1
ATOM 712 N N . ALA A 1 92 ? 4.814 -2.117 42.101 1.00 49.03 92 ALA A N 1
ATOM 713 C CA . ALA A 1 92 ? 4.881 -0.713 42.465 1.00 49.03 92 ALA A CA 1
ATOM 714 C C . ALA A 1 92 ? 5.685 -0.625 43.781 1.00 49.03 92 ALA A C 1
ATOM 716 O O . ALA A 1 92 ? 5.340 -1.335 44.735 1.00 49.03 92 ALA A O 1
ATOM 717 N N . PRO A 1 93 ? 6.777 0.158 43.841 1.00 44.91 93 PRO A N 1
ATOM 718 C CA . PRO A 1 93 ? 7.561 0.284 45.061 1.00 44.91 93 PRO A CA 1
ATOM 719 C C . PRO A 1 93 ? 6.639 0.790 46.177 1.00 44.91 93 PRO A C 1
ATOM 721 O O . PRO A 1 93 ? 6.127 1.901 46.088 1.00 44.91 93 PRO A O 1
ATOM 724 N N . GLY A 1 94 ? 6.374 -0.042 47.188 1.00 55.34 94 GLY A N 1
ATOM 725 C CA . GLY A 1 94 ? 5.546 0.322 48.346 1.00 55.34 94 GLY A CA 1
ATOM 726 C C . GLY A 1 94 ? 4.218 -0.429 48.505 1.00 55.34 94 GLY A C 1
ATOM 727 O O . GLY A 1 94 ? 3.682 -0.435 49.610 1.00 55.34 94 GLY A O 1
ATOM 728 N N . HIS A 1 95 ? 3.709 -1.140 47.492 1.00 50.59 95 HIS A N 1
ATOM 729 C CA . HIS A 1 95 ? 2.540 -2.009 47.687 1.00 50.59 95 HIS A CA 1
ATOM 730 C C . HIS A 1 95 ? 2.975 -3.412 48.129 1.00 50.59 95 HIS A C 1
ATOM 732 O O . HIS A 1 95 ? 3.376 -4.245 47.321 1.00 50.59 95 HIS A O 1
ATOM 738 N N . LYS A 1 96 ? 2.901 -3.665 49.444 1.00 52.22 96 LYS A N 1
ATOM 739 C CA . LYS A 1 96 ? 3.111 -4.991 50.061 1.00 52.22 96 LYS A CA 1
ATOM 740 C C . LYS A 1 96 ? 1.909 -5.940 49.922 1.00 52.22 96 LYS A C 1
ATOM 742 O O . LYS A 1 96 ? 1.999 -7.079 50.359 1.00 52.22 96 LYS A O 1
ATOM 747 N N . GLY A 1 97 ? 0.802 -5.490 49.336 1.00 50.31 97 GLY A N 1
ATOM 748 C CA . GLY A 1 97 ? -0.334 -6.355 49.025 1.00 50.31 97 GLY A CA 1
ATOM 749 C C . GLY A 1 97 ? -0.167 -7.006 47.657 1.00 50.31 97 GLY A C 1
ATOM 750 O O . GLY A 1 97 ? 0.343 -6.370 46.735 1.00 50.31 97 GLY A O 1
ATOM 751 N N . GLU A 1 98 ? -0.658 -8.235 47.510 1.00 43.72 98 GLU A N 1
ATOM 752 C CA . GLU A 1 98 ? -0.884 -8.951 46.241 1.00 43.72 98 GLU A CA 1
ATOM 753 C C . GLU A 1 98 ? -1.964 -8.261 45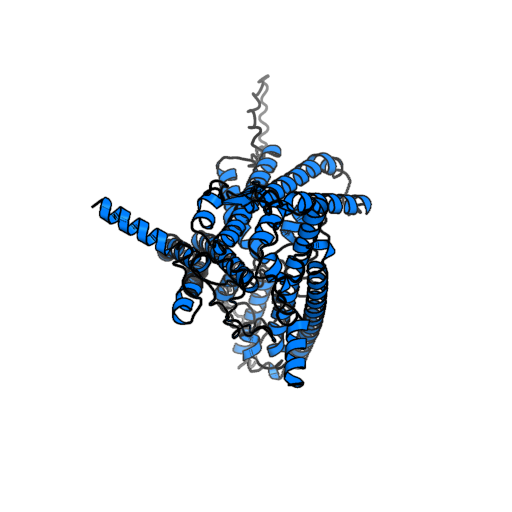.376 1.00 43.72 98 GLU A C 1
ATOM 755 O O . GLU A 1 98 ? -2.857 -8.883 44.809 1.00 43.72 98 GLU A O 1
ATOM 760 N N . GLY A 1 99 ? -1.913 -6.931 45.295 1.00 37.28 99 GLY A N 1
ATOM 761 C CA . GLY A 1 99 ? -2.788 -6.104 44.489 1.00 37.28 99 GLY A CA 1
ATOM 762 C C . GLY A 1 99 ? -2.407 -6.254 43.029 1.00 37.28 99 GLY A C 1
ATOM 763 O O . GLY A 1 99 ? -1.619 -5.478 42.492 1.00 37.28 99 GLY A O 1
ATOM 764 N N . VAL A 1 100 ? -2.969 -7.279 42.396 1.00 38.31 100 VAL A N 1
ATOM 765 C CA . VAL A 1 100 ? -3.072 -7.414 40.946 1.00 38.31 100 VAL A CA 1
ATOM 766 C C . VAL A 1 100 ? -3.551 -6.064 40.396 1.00 38.31 100 VAL A C 1
ATOM 768 O O . VAL A 1 100 ? -4.621 -5.591 40.757 1.00 38.31 100 VAL A O 1
ATOM 771 N N . SER A 1 101 ? -2.722 -5.403 39.586 1.00 35.12 101 SER A N 1
ATOM 772 C CA . SER A 1 101 ? -2.955 -4.061 39.030 1.00 35.12 101 SER A CA 1
ATOM 773 C C . SER A 1 101 ? -4.256 -4.013 38.222 1.00 35.12 101 SER A C 1
ATOM 775 O O . SER A 1 101 ? -4.221 -4.236 37.021 1.00 35.12 101 SER A O 1
ATOM 777 N N . TRP A 1 102 ? -5.403 -3.756 38.845 1.00 30.58 102 TRP A N 1
ATOM 778 C CA . TRP A 1 102 ? -6.712 -3.646 38.201 1.00 30.58 102 TRP A CA 1
ATOM 779 C C . TRP A 1 102 ? -6.678 -2.581 37.104 1.00 30.58 102 TRP A C 1
ATOM 781 O O . TRP A 1 102 ? -6.696 -1.410 37.429 1.00 30.58 102 TRP A O 1
ATOM 791 N N . PHE A 1 103 ? -6.526 -2.974 35.839 1.00 34.12 103 PHE A N 1
ATOM 792 C CA . PHE A 1 103 ? -7.234 -2.463 34.654 1.00 34.12 103 PHE A CA 1
ATOM 793 C C . PHE A 1 103 ? -6.726 -3.264 33.449 1.00 34.12 103 PHE A C 1
ATOM 795 O O . PHE A 1 103 ? -5.824 -2.872 32.712 1.00 34.12 103 PHE A O 1
ATOM 802 N N . TRP A 1 104 ? -7.288 -4.466 33.333 1.00 37.16 104 TRP A N 1
ATOM 803 C CA . TRP A 1 104 ? -6.950 -5.497 32.363 1.00 37.16 104 TRP A CA 1
ATOM 804 C C . TRP A 1 104 ? -8.082 -5.536 31.342 1.00 37.16 104 TRP A C 1
ATOM 806 O O . TRP A 1 104 ? -9.196 -5.918 31.691 1.00 37.16 104 TRP A O 1
ATOM 816 N N . TYR A 1 105 ? -7.841 -5.157 30.090 1.00 32.53 105 TYR A N 1
ATOM 817 C CA . TYR A 1 105 ? -8.786 -5.504 29.028 1.00 32.53 105 TYR A CA 1
ATOM 818 C C . TYR A 1 105 ? -8.424 -6.889 28.511 1.00 32.53 105 TYR A C 1
ATOM 820 O O . TYR A 1 105 ? -7.670 -7.039 27.554 1.00 32.53 105 TYR A O 1
ATOM 828 N N . THR A 1 106 ? -8.941 -7.904 29.194 1.00 31.72 106 THR A N 1
ATOM 829 C CA . THR A 1 106 ? -8.883 -9.292 28.765 1.00 31.72 106 THR A CA 1
ATOM 830 C C . THR A 1 106 ? -10.137 -9.607 27.961 1.00 31.72 106 THR A C 1
ATOM 832 O O . THR A 1 106 ? -11.255 -9.566 28.462 1.00 31.72 106 THR A O 1
ATOM 835 N N . VAL A 1 107 ? -9.957 -9.977 26.699 1.00 32.09 107 VAL A N 1
ATOM 836 C CA . VAL A 1 107 ? -10.889 -10.901 26.057 1.00 32.09 107 VAL A CA 1
ATOM 837 C C . VAL A 1 107 ? -10.082 -12.173 25.860 1.00 32.09 107 VAL A C 1
ATOM 839 O O . VAL A 1 107 ? -9.168 -12.201 25.045 1.00 32.09 107 VAL A O 1
ATOM 842 N N . GLY A 1 108 ? -10.340 -13.173 26.705 1.00 35.66 108 GLY A N 1
ATOM 843 C CA . GLY A 1 108 ? -9.560 -14.417 26.767 1.00 35.66 108 GLY A CA 1
ATOM 844 C C . GLY A 1 108 ? -8.428 -14.454 27.804 1.00 35.66 108 GLY A C 1
ATOM 845 O O . GLY A 1 108 ? -7.645 -15.390 27.798 1.00 35.66 108 GLY A O 1
ATOM 846 N N . GLY A 1 109 ? -8.320 -13.473 28.706 1.00 35.34 109 GLY A N 1
ATOM 847 C CA . GLY A 1 109 ? -7.312 -13.494 29.782 1.00 35.34 109 GLY A CA 1
ATOM 848 C C . GLY A 1 109 ? -5.929 -12.935 29.415 1.00 35.34 109 GLY A C 1
ATOM 849 O O . GLY A 1 109 ? -5.093 -12.781 30.301 1.00 35.34 109 GLY A O 1
ATOM 850 N N . GLU A 1 110 ? -5.683 -12.560 28.156 1.00 39.19 110 GLU A N 1
ATOM 851 C CA . GLU A 1 110 ? -4.362 -12.086 27.725 1.00 39.19 110 GLU A CA 1
ATOM 852 C C . GLU A 1 110 ? -4.230 -10.557 27.699 1.00 39.19 110 GLU A C 1
ATOM 854 O O . GLU A 1 110 ? -5.053 -9.837 27.134 1.00 39.19 110 GLU A O 1
ATOM 859 N N . GLN A 1 111 ? -3.153 -10.064 28.314 1.00 50.22 111 GLN A N 1
ATOM 860 C CA . GLN A 1 111 ? -2.739 -8.663 28.301 1.00 50.22 111 GLN A CA 1
ATOM 861 C C . GLN A 1 111 ? -2.128 -8.318 26.934 1.00 50.22 111 GLN A C 1
ATOM 863 O O . GLN A 1 111 ? -1.051 -8.813 26.618 1.00 50.22 111 GLN A O 1
ATOM 868 N N . THR A 1 112 ? -2.741 -7.448 26.125 1.00 46.22 112 THR A N 1
ATOM 869 C CA . THR A 1 112 ? -2.068 -6.921 24.919 1.00 46.22 112 THR A CA 1
ATOM 870 C C . THR A 1 112 ? -1.665 -5.468 25.117 1.00 46.22 112 THR A C 1
ATOM 872 O O . THR A 1 112 ? -2.525 -4.594 25.211 1.00 46.22 112 THR A O 1
ATOM 875 N N . GLU A 1 113 ? -0.363 -5.193 25.143 1.00 56.56 113 GLU A N 1
ATOM 876 C CA . GLU A 1 113 ? 0.157 -3.823 25.142 1.00 56.56 113 GLU A CA 1
ATOM 877 C C . GLU A 1 113 ? -0.192 -3.121 23.818 1.00 56.56 113 GLU A C 1
ATOM 879 O O . GLU A 1 113 ? -0.127 -3.730 22.748 1.00 56.56 113 GLU A O 1
ATOM 884 N N . GLY A 1 114 ? -0.518 -1.824 23.861 1.00 56.78 114 GLY A N 1
ATOM 885 C CA . GLY A 1 114 ? -0.866 -1.042 22.662 1.00 56.78 114 GLY A CA 1
ATOM 886 C C . GLY A 1 114 ? 0.221 -1.040 21.574 1.00 56.78 114 GLY A C 1
ATOM 887 O O . GLY A 1 114 ? -0.096 -0.942 20.391 1.00 56.78 114 GLY A O 1
ATOM 888 N N . GLY A 1 115 ? 1.493 -1.238 21.947 1.00 61.34 115 GLY A N 1
ATOM 889 C CA . GLY A 1 115 ? 2.596 -1.421 20.993 1.00 61.34 115 GLY A CA 1
ATOM 890 C C . GLY A 1 115 ? 2.404 -2.633 20.072 1.00 61.34 115 GLY A C 1
ATOM 891 O O . GLY A 1 115 ? 2.687 -2.554 18.876 1.00 61.34 115 GLY A O 1
ATOM 892 N N . TRP A 1 116 ? 1.829 -3.726 20.582 1.00 72.06 116 TRP A N 1
ATOM 893 C CA . TRP A 1 116 ? 1.576 -4.939 19.798 1.00 72.06 116 TRP A CA 1
ATOM 894 C C . TRP A 1 116 ? 0.393 -4.809 18.845 1.00 72.06 116 TRP A C 1
ATOM 896 O O . TRP A 1 116 ? 0.382 -5.458 17.802 1.00 72.06 116 TRP A O 1
ATOM 906 N N . GLN A 1 117 ? -0.556 -3.916 19.137 1.00 75.06 117 GLN A N 1
ATOM 907 C CA . GLN A 1 117 ? -1.677 -3.653 18.235 1.00 75.06 117 GLN A CA 1
ATOM 908 C C . GLN A 1 117 ? -1.189 -3.091 16.897 1.00 75.06 117 GLN A C 1
ATOM 910 O O . GLN A 1 117 ? -1.707 -3.474 15.853 1.00 75.06 117 GLN A O 1
ATOM 915 N N . HIS A 1 118 ? -0.129 -2.274 16.882 1.00 76.19 118 HIS A N 1
ATOM 916 C CA . HIS A 1 118 ? 0.469 -1.827 15.620 1.00 76.19 118 HIS A CA 1
ATOM 917 C C . HIS A 1 118 ? 1.013 -2.995 14.789 1.00 76.19 118 HIS A C 1
ATOM 919 O O . HIS A 1 118 ? 0.786 -3.040 13.579 1.00 76.19 118 HIS A O 1
ATOM 925 N N . PHE A 1 119 ? 1.667 -3.967 15.433 1.00 81.94 119 PHE A N 1
ATOM 926 C CA . PHE A 1 119 ? 2.088 -5.193 14.759 1.00 81.94 119 PHE A CA 1
ATOM 927 C C . PHE A 1 119 ? 0.880 -5.950 14.194 1.00 81.94 119 PHE A C 1
ATOM 929 O O . PHE A 1 119 ? 0.887 -6.290 13.015 1.00 81.94 119 PHE A O 1
ATOM 936 N N . HIS A 1 120 ? -0.186 -6.155 14.975 1.00 85.31 120 HIS A N 1
ATOM 937 C CA . HIS A 1 120 ? -1.391 -6.850 14.499 1.00 85.31 120 HIS A CA 1
ATOM 938 C C . HIS A 1 120 ? -2.033 -6.151 13.293 1.00 85.31 120 HIS A C 1
ATOM 940 O O . HIS A 1 120 ? -2.382 -6.822 12.324 1.00 85.31 120 HIS A O 1
ATOM 946 N N . VAL A 1 121 ? -2.114 -4.814 13.290 1.00 87.19 121 VAL A N 1
ATOM 947 C CA . VAL A 1 121 ? -2.564 -4.044 12.112 1.00 87.19 121 VAL A CA 1
ATOM 948 C C . VAL A 1 121 ? -1.652 -4.277 10.930 1.00 87.19 121 VAL A C 1
ATOM 950 O O . VAL A 1 121 ? -2.137 -4.538 9.833 1.00 87.19 121 VAL A O 1
ATOM 953 N N . ALA A 1 122 ? -0.340 -4.143 11.132 1.00 86.12 122 ALA A N 1
ATOM 954 C CA . ALA A 1 122 ? 0.638 -4.268 10.064 1.00 86.12 122 ALA A CA 1
ATOM 955 C C . ALA A 1 122 ? 0.570 -5.659 9.426 1.00 86.12 122 ALA A C 1
ATOM 957 O O . ALA A 1 122 ? 0.586 -5.763 8.201 1.00 86.12 122 ALA A O 1
ATOM 958 N N . ILE A 1 123 ? 0.412 -6.709 10.235 1.00 88.62 123 ILE A N 1
ATOM 959 C CA . ILE A 1 123 ? 0.239 -8.083 9.762 1.00 88.62 123 ILE A CA 1
ATOM 960 C C . ILE A 1 123 ? -1.111 -8.275 9.057 1.00 88.62 123 ILE A C 1
ATOM 962 O O . ILE A 1 123 ? -1.144 -8.865 7.978 1.00 88.62 123 ILE A O 1
ATOM 966 N N . GLY A 1 124 ? -2.207 -7.712 9.570 1.00 90.94 124 GLY A N 1
ATOM 967 C CA . GLY A 1 124 ? -3.509 -7.737 8.894 1.00 90.94 124 GLY A CA 1
ATOM 968 C C . GLY A 1 124 ? -3.501 -7.038 7.533 1.00 90.94 124 GLY A C 1
ATOM 969 O O . GLY A 1 124 ? -3.951 -7.595 6.529 1.00 90.94 124 GLY A O 1
ATOM 970 N N . VAL A 1 125 ? -2.916 -5.837 7.475 1.00 90.12 125 VAL A N 1
ATOM 971 C CA . VAL A 1 125 ? -2.702 -5.081 6.232 1.00 90.12 125 VAL A CA 1
ATOM 972 C C . VAL A 1 125 ? -1.766 -5.844 5.297 1.00 90.12 125 VAL A C 1
ATOM 974 O O . VAL A 1 125 ? -2.034 -5.895 4.100 1.00 90.12 125 VAL A O 1
ATOM 977 N N . TYR A 1 126 ? -0.714 -6.484 5.815 1.00 91.69 126 TYR A N 1
ATOM 978 C CA . TYR A 1 126 ? 0.146 -7.371 5.033 1.00 91.69 126 TYR A CA 1
ATOM 979 C C . TYR A 1 126 ? -0.643 -8.540 4.439 1.00 91.69 126 TYR A C 1
ATOM 981 O O . TYR A 1 126 ? -0.485 -8.812 3.254 1.00 91.69 126 TYR A O 1
ATOM 989 N N . GLY A 1 127 ? -1.520 -9.195 5.203 1.00 94.44 127 GLY A N 1
ATOM 990 C CA . GLY A 1 127 ? -2.373 -10.273 4.700 1.00 94.44 127 GLY A CA 1
ATOM 991 C C . GLY A 1 127 ? -3.248 -9.806 3.539 1.00 94.44 127 GLY A C 1
ATOM 992 O O . GLY A 1 127 ? -3.224 -10.403 2.464 1.00 94.44 127 GLY A O 1
ATOM 993 N N . ALA A 1 128 ? -3.942 -8.677 3.702 1.00 94.56 128 ALA A N 1
ATOM 994 C CA . ALA A 1 128 ? -4.761 -8.089 2.642 1.00 94.56 128 ALA A CA 1
ATOM 995 C C . ALA A 1 128 ? -3.933 -7.630 1.426 1.00 94.56 128 ALA A C 1
ATOM 997 O O . ALA A 1 128 ? -4.312 -7.877 0.280 1.00 94.56 128 ALA A O 1
ATOM 998 N N . TYR A 1 129 ? -2.768 -7.018 1.646 1.00 93.12 129 TYR A N 1
ATOM 999 C CA . TYR A 1 129 ? -1.838 -6.663 0.574 1.00 93.12 129 TYR A CA 1
ATOM 1000 C C . TYR A 1 129 ? -1.326 -7.901 -0.166 1.00 93.12 129 TYR A C 1
ATOM 1002 O O . TYR A 1 129 ? -1.276 -7.918 -1.392 1.00 93.12 129 TYR A O 1
ATOM 1010 N N . SER A 1 130 ? -1.015 -8.967 0.564 1.00 94.88 130 SER A N 1
ATOM 1011 C CA . SER A 1 130 ? -0.569 -10.249 0.029 1.00 94.88 130 SER A CA 1
ATOM 1012 C C . SER A 1 130 ? -1.667 -10.915 -0.813 1.00 94.88 130 SER A C 1
ATOM 1014 O O . SER A 1 130 ? -1.368 -11.418 -1.894 1.00 94.88 130 SER A O 1
ATOM 1016 N N . VAL A 1 131 ? -2.945 -10.807 -0.421 1.00 96.06 131 VAL A N 1
ATOM 1017 C CA . VAL A 1 131 ? -4.096 -11.191 -1.267 1.00 96.06 131 VAL A CA 1
ATOM 1018 C C . VAL A 1 131 ? -4.135 -10.368 -2.559 1.00 96.06 131 VAL A C 1
ATOM 1020 O O . VAL A 1 131 ? -4.301 -10.928 -3.641 1.00 96.06 131 VAL A O 1
ATOM 1023 N N . MET A 1 132 ? -3.931 -9.049 -2.491 1.00 94.75 132 MET A N 1
ATOM 1024 C CA . MET A 1 132 ? -3.878 -8.218 -3.700 1.00 94.75 132 MET A CA 1
ATOM 1025 C C . MET A 1 132 ? -2.709 -8.600 -4.614 1.00 94.75 132 MET A C 1
ATOM 1027 O O . MET A 1 132 ? -2.893 -8.689 -5.825 1.00 94.75 132 MET A O 1
ATOM 1031 N N . LYS A 1 133 ? -1.525 -8.893 -4.063 1.00 93.75 133 LYS A N 1
ATOM 1032 C CA . LYS A 1 133 ? -0.390 -9.409 -4.845 1.00 93.75 133 LYS A CA 1
ATOM 1033 C C . LYS A 1 133 ? -0.699 -10.775 -5.458 1.00 93.75 133 LYS A C 1
ATOM 1035 O O . LYS A 1 133 ? -0.297 -11.016 -6.593 1.00 93.75 133 LYS A O 1
ATOM 1040 N N . ALA A 1 134 ? -1.453 -11.627 -4.758 1.00 95.88 134 ALA A N 1
ATOM 1041 C CA . ALA A 1 134 ? -1.907 -12.909 -5.293 1.00 95.88 134 ALA A CA 1
ATOM 1042 C C . ALA A 1 134 ? -2.755 -12.678 -6.540 1.00 95.88 134 ALA A C 1
ATOM 1044 O O . ALA A 1 134 ? -2.484 -13.268 -7.577 1.00 95.88 134 ALA A O 1
ATOM 1045 N N . LEU A 1 135 ? -3.733 -11.773 -6.460 1.00 95.38 135 LEU A N 1
ATOM 1046 C CA . LEU A 1 135 ? -4.610 -11.423 -7.578 1.00 95.38 135 LEU A CA 1
ATOM 1047 C C . LEU A 1 135 ? -3.834 -10.779 -8.731 1.00 95.38 135 LEU A C 1
ATOM 1049 O O . LEU A 1 135 ? -3.988 -11.196 -9.875 1.00 95.38 135 LEU A O 1
ATOM 1053 N N . GLU A 1 136 ? -2.966 -9.809 -8.437 1.00 93.00 136 GLU A N 1
ATOM 1054 C CA . GLU A 1 136 ? -2.119 -9.145 -9.431 1.00 93.00 136 GLU A CA 1
ATOM 1055 C C . GLU A 1 136 ? -1.290 -10.164 -10.213 1.00 93.00 136 GLU A C 1
ATOM 1057 O O . GLU A 1 136 ? -1.350 -10.204 -11.443 1.00 93.00 136 GLU A O 1
ATOM 1062 N N . TRP A 1 137 ? -0.549 -11.024 -9.514 1.00 94.56 137 TRP A N 1
ATOM 1063 C CA . TRP A 1 137 ? 0.337 -11.975 -10.167 1.00 94.56 137 TRP A CA 1
ATOM 1064 C C . TRP A 1 137 ? -0.365 -13.220 -10.670 1.00 94.56 137 TRP A C 1
ATOM 1066 O O . TRP A 1 137 ? 0.115 -13.804 -11.628 1.00 94.56 137 TRP A O 1
ATOM 1076 N N . GLY A 1 138 ? -1.479 -13.626 -10.071 1.00 95.19 138 GLY A N 1
ATOM 1077 C CA . GLY A 1 138 ? -2.268 -14.795 -10.451 1.00 95.19 138 GLY A CA 1
ATOM 1078 C C . GLY A 1 138 ? -3.152 -14.555 -11.673 1.00 95.19 138 GLY A C 1
ATOM 1079 O O . GLY A 1 138 ? -3.399 -15.488 -12.433 1.00 95.19 138 GLY A O 1
ATOM 1080 N N . LEU A 1 139 ? -3.570 -13.305 -11.905 1.00 93.81 139 LEU A N 1
ATOM 1081 C CA . LEU A 1 139 ? -4.445 -12.917 -13.019 1.00 93.81 139 LEU A CA 1
ATOM 1082 C C . LEU A 1 139 ? -3.724 -12.149 -14.137 1.00 93.81 139 LEU A C 1
ATOM 1084 O O . LEU A 1 139 ? -4.303 -11.944 -15.204 1.00 93.81 139 LEU A O 1
ATOM 1088 N N . ALA A 1 140 ? -2.464 -11.742 -13.939 1.00 92.69 140 ALA A N 1
ATOM 1089 C CA . ALA A 1 140 ? -1.672 -11.094 -14.985 1.00 92.69 140 ALA A CA 1
ATOM 1090 C C . ALA A 1 140 ? -1.626 -11.945 -16.266 1.00 92.69 140 ALA A C 1
ATOM 1092 O O . ALA A 1 140 ? -1.364 -13.145 -16.208 1.00 92.69 140 ALA A O 1
ATOM 1093 N N . LYS A 1 141 ? -1.872 -11.330 -17.427 1.00 91.69 141 LYS A N 1
ATOM 1094 C CA . LYS A 1 141 ? -1.760 -11.996 -18.741 1.00 91.69 141 LYS A CA 1
ATOM 1095 C C . LYS A 1 141 ? -0.362 -11.881 -19.338 1.00 91.69 141 LYS A C 1
ATOM 1097 O O . LYS A 1 141 ? 0.071 -12.751 -20.082 1.00 91.69 141 LYS A O 1
ATOM 1102 N N . GLU A 1 142 ? 0.331 -10.805 -18.995 1.00 91.88 142 GLU A N 1
ATOM 1103 C CA . GLU A 1 142 ? 1.670 -10.489 -19.469 1.00 91.88 142 GLU A CA 1
ATOM 1104 C C . GLU A 1 142 ? 2.572 -10.190 -18.273 1.00 91.88 142 GLU A C 1
ATOM 1106 O O . GLU A 1 142 ? 2.088 -9.693 -17.246 1.00 91.88 142 GLU A O 1
ATOM 1111 N N . PRO A 1 143 ? 3.876 -10.484 -18.380 1.00 91.94 143 PRO A N 1
ATOM 1112 C CA . PRO A 1 143 ? 4.810 -10.108 -17.342 1.00 91.94 143 PRO A CA 1
ATOM 1113 C C . PRO A 1 143 ? 4.956 -8.576 -17.289 1.00 91.94 143 PRO A C 1
ATOM 1115 O O . PRO A 1 143 ? 4.782 -7.889 -18.301 1.00 91.94 143 PRO A O 1
ATOM 1118 N N . PRO A 1 144 ? 5.275 -8.010 -16.114 1.00 90.06 144 PRO A N 1
ATOM 1119 C CA . PRO A 1 144 ? 5.501 -6.578 -15.998 1.00 90.06 144 PRO A CA 1
ATOM 1120 C C . PRO A 1 144 ? 6.711 -6.168 -16.842 1.00 90.06 144 PRO A C 1
ATOM 1122 O O . PRO A 1 144 ? 7.701 -6.893 -16.907 1.00 90.06 144 PRO A O 1
ATOM 1125 N N . ARG A 1 145 ? 6.647 -4.990 -17.463 1.00 90.25 145 ARG A N 1
ATOM 1126 C CA . ARG A 1 145 ? 7.723 -4.464 -18.307 1.00 90.25 145 ARG A CA 1
ATOM 1127 C C . ARG A 1 145 ? 8.604 -3.489 -17.537 1.00 90.25 145 ARG A C 1
ATOM 1129 O O . ARG A 1 145 ? 8.118 -2.692 -16.721 1.00 90.25 145 ARG A O 1
ATOM 1136 N N . LEU A 1 146 ? 9.905 -3.561 -17.802 1.00 86.69 146 LEU A N 1
ATOM 1137 C CA . LEU A 1 146 ? 10.859 -2.567 -17.325 1.00 86.69 146 LEU A CA 1
ATOM 1138 C C . LEU A 1 146 ? 10.663 -1.268 -18.100 1.00 86.69 146 LEU A C 1
ATOM 1140 O O . LEU A 1 146 ? 10.410 -1.285 -19.302 1.00 86.69 146 LEU A O 1
ATOM 1144 N N . ARG A 1 147 ? 10.820 -0.132 -17.422 1.00 86.31 147 ARG A N 1
ATOM 1145 C CA . ARG A 1 147 ? 10.839 1.158 -18.111 1.00 86.31 147 ARG A CA 1
ATOM 1146 C C . ARG A 1 147 ? 12.004 1.214 -19.092 1.00 86.31 147 ARG A C 1
ATOM 1148 O O . ARG A 1 147 ? 13.064 0.634 -18.840 1.00 86.31 147 ARG A O 1
ATOM 1155 N N . LYS A 1 148 ? 11.810 1.976 -20.170 1.00 84.81 148 LYS A N 1
ATOM 1156 C CA . LYS A 1 148 ? 12.796 2.160 -21.237 1.00 84.81 148 LYS A CA 1
ATOM 1157 C C . LYS A 1 148 ? 14.176 2.516 -20.682 1.00 84.81 148 LYS A C 1
ATOM 1159 O O . LYS A 1 148 ? 15.153 1.914 -21.104 1.00 84.81 148 LYS A O 1
ATOM 1164 N N . GLU A 1 149 ? 14.251 3.397 -19.686 1.00 82.38 149 GLU A N 1
ATOM 1165 C CA . GLU A 1 149 ? 15.524 3.820 -19.100 1.00 82.38 149 GLU A CA 1
ATOM 1166 C C . GLU A 1 149 ? 16.293 2.641 -18.491 1.00 82.38 149 GLU A C 1
ATOM 1168 O O . GLU A 1 149 ? 17.495 2.543 -18.682 1.00 82.38 149 GLU A O 1
ATOM 1173 N N . LEU A 1 150 ? 15.624 1.705 -17.806 1.00 81.12 150 LEU A N 1
ATOM 1174 C CA . LEU A 1 150 ? 16.287 0.534 -17.217 1.00 81.12 150 LEU A CA 1
ATOM 1175 C C . LEU A 1 150 ? 16.586 -0.559 -18.262 1.00 81.12 150 LEU A C 1
ATOM 1177 O O . LEU A 1 150 ? 17.535 -1.331 -18.110 1.00 81.12 150 LEU A O 1
ATOM 1181 N N . LEU A 1 151 ? 15.796 -0.620 -19.335 1.00 83.69 151 LEU A N 1
ATOM 1182 C CA . LEU A 1 151 ? 16.019 -1.548 -20.442 1.00 83.69 151 LEU A CA 1
ATOM 1183 C C . LEU A 1 151 ? 17.200 -1.115 -21.323 1.00 83.69 151 LEU A C 1
ATOM 1185 O O . LEU A 1 151 ? 18.026 -1.949 -21.690 1.00 83.69 151 LEU A O 1
ATOM 1189 N N . ASP A 1 152 ? 17.318 0.178 -21.622 1.00 81.94 152 ASP A N 1
ATOM 1190 C CA . ASP A 1 152 ? 18.430 0.763 -22.387 1.00 81.94 152 ASP A CA 1
ATOM 1191 C C . ASP A 1 152 ? 19.764 0.556 -21.668 1.00 81.94 152 ASP A C 1
ATOM 1193 O O . ASP A 1 152 ? 20.780 0.200 -22.259 1.00 81.94 152 ASP A O 1
ATOM 1197 N N . VAL A 1 153 ? 19.715 0.654 -20.351 1.00 76.69 153 VAL A N 1
ATOM 1198 C CA . VAL A 1 153 ? 20.789 0.305 -19.430 1.00 76.69 153 VAL A CA 1
ATOM 1199 C C . VAL A 1 153 ? 21.235 -1.143 -19.551 1.00 76.69 153 VAL A C 1
ATOM 1201 O O . VAL A 1 153 ? 22.428 -1.441 -19.618 1.00 76.69 153 VAL A O 1
ATOM 1204 N N . TYR A 1 154 ? 20.272 -2.057 -19.577 1.00 82.38 154 TYR A N 1
ATOM 1205 C CA . TYR A 1 154 ? 20.563 -3.470 -19.683 1.00 82.38 154 TYR A CA 1
ATOM 1206 C C . TYR A 1 154 ? 21.173 -3.790 -21.055 1.00 82.38 154 TYR A C 1
ATOM 1208 O O . TYR A 1 154 ? 22.171 -4.506 -21.134 1.00 82.38 154 TYR A O 1
ATOM 1216 N N . ARG A 1 155 ? 20.636 -3.186 -22.124 1.00 82.69 155 ARG A N 1
ATOM 1217 C CA . ARG A 1 155 ? 21.179 -3.276 -23.489 1.00 82.69 155 ARG A CA 1
ATOM 1218 C C . ARG A 1 155 ? 22.627 -2.799 -23.550 1.00 82.69 155 ARG A C 1
ATOM 1220 O O . ARG A 1 155 ? 23.478 -3.545 -24.025 1.00 82.69 155 ARG A O 1
ATOM 1227 N N . ALA A 1 156 ? 22.916 -1.620 -22.995 1.00 77.19 156 ALA A N 1
ATOM 1228 C CA . ALA A 1 156 ? 24.273 -1.083 -22.942 1.00 77.19 156 ALA A CA 1
ATOM 1229 C C . ALA A 1 156 ? 25.242 -2.061 -22.256 1.00 77.19 156 ALA A C 1
ATOM 1231 O O . ALA A 1 156 ? 26.322 -2.312 -22.780 1.00 77.19 156 ALA A O 1
ATOM 1232 N N . SER A 1 157 ? 24.821 -2.686 -21.146 1.00 74.31 157 SER A N 1
ATOM 1233 C CA . SER A 1 157 ? 25.652 -3.649 -20.407 1.00 74.31 157 SER A CA 1
ATOM 1234 C C . SER A 1 157 ? 25.976 -4.937 -21.176 1.00 74.31 157 SER A C 1
ATOM 1236 O O . SER A 1 157 ? 27.014 -5.554 -20.929 1.00 74.31 157 SER A O 1
ATOM 1238 N N . LEU A 1 158 ? 25.105 -5.353 -22.101 1.00 76.75 158 LEU A N 1
ATOM 1239 C CA . LEU A 1 158 ? 25.332 -6.529 -22.942 1.00 76.75 158 LEU A CA 1
ATOM 1240 C C . LEU A 1 158 ? 26.290 -6.229 -24.096 1.00 76.75 158 LEU A C 1
ATOM 1242 O O . LEU A 1 158 ? 27.162 -7.050 -24.379 1.00 76.75 158 LEU A O 1
ATOM 1246 N N . CYS A 1 159 ? 26.158 -5.060 -24.730 1.00 75.06 159 CYS A N 1
ATOM 1247 C CA . CYS A 1 159 ? 27.023 -4.656 -25.840 1.00 75.06 159 CYS A CA 1
ATOM 1248 C C . CYS A 1 159 ? 28.490 -4.575 -25.404 1.00 75.06 159 CYS A C 1
ATOM 1250 O O . CYS A 1 159 ? 29.364 -5.156 -26.046 1.00 75.06 159 CYS A O 1
ATOM 1252 N N . SER A 1 160 ? 28.760 -3.946 -24.260 1.00 65.81 160 SER A N 1
ATOM 1253 C CA . SER A 1 160 ? 30.132 -3.739 -23.796 1.00 65.81 160 SER A CA 1
ATOM 1254 C C . SER A 1 160 ? 30.827 -5.030 -23.313 1.00 65.81 160 SER A C 1
ATOM 1256 O O . SER A 1 160 ? 32.052 -5.088 -23.248 1.00 65.81 160 SER A O 1
ATOM 1258 N N . GLY A 1 161 ? 30.082 -6.107 -23.014 1.00 65.44 161 GLY A N 1
ATOM 1259 C CA . GLY A 1 161 ? 30.662 -7.376 -22.543 1.00 65.44 161 GLY A CA 1
ATOM 1260 C C . GLY A 1 161 ? 31.233 -8.241 -23.657 1.00 65.44 161 GLY A C 1
ATOM 1261 O O . GLY A 1 161 ? 32.081 -9.095 -23.404 1.00 65.44 161 GLY A O 1
ATOM 1262 N N . ARG A 1 162 ? 30.776 -8.014 -24.890 1.00 65.19 162 ARG A N 1
ATOM 1263 C CA . ARG A 1 162 ? 31.155 -8.804 -26.062 1.00 65.19 162 ARG A CA 1
ATOM 1264 C C . ARG A 1 162 ? 32.448 -8.312 -26.709 1.00 65.19 162 ARG A C 1
ATOM 1266 O O . ARG A 1 162 ? 33.198 -9.128 -27.233 1.00 65.19 162 ARG A O 1
ATOM 1273 N N . GLU A 1 163 ? 32.736 -7.015 -26.618 1.00 60.91 163 GLU A N 1
ATOM 1274 C CA . GLU A 1 163 ? 33.982 -6.425 -27.130 1.00 60.91 163 GLU A CA 1
ATOM 1275 C C . GLU A 1 163 ? 35.220 -6.992 -26.418 1.00 60.91 163 GLU A C 1
ATOM 1277 O O . GLU A 1 163 ? 36.230 -7.268 -27.059 1.00 60.91 163 GLU A O 1
ATOM 1282 N N . VAL A 1 164 ? 35.117 -7.275 -25.115 1.00 57.94 164 VAL A N 1
ATOM 1283 C CA . VAL A 1 164 ? 36.226 -7.826 -24.316 1.00 57.94 164 VAL A CA 1
ATOM 1284 C C . VAL A 1 164 ? 36.502 -9.301 -24.641 1.00 57.94 164 VAL A C 1
ATOM 1286 O O . VAL A 1 164 ? 37.651 -9.731 -24.607 1.00 57.94 164 VAL A O 1
ATOM 1289 N N . ALA A 1 165 ? 35.478 -10.080 -25.005 1.00 58.72 165 ALA A N 1
ATOM 1290 C CA . ALA A 1 165 ? 35.638 -11.503 -25.321 1.00 58.72 165 ALA A CA 1
ATOM 1291 C C . ALA A 1 165 ? 36.322 -11.759 -26.680 1.00 58.72 165 ALA A C 1
ATOM 1293 O O . ALA A 1 165 ? 36.897 -12.825 -26.877 1.00 58.72 165 ALA A O 1
ATOM 1294 N N . ASN A 1 166 ? 36.299 -10.785 -27.597 1.00 60.91 166 ASN A N 1
ATOM 1295 C CA . ASN A 1 166 ? 36.916 -10.904 -28.925 1.00 60.91 166 ASN A CA 1
ATOM 1296 C C . ASN A 1 166 ? 38.340 -10.312 -28.997 1.00 60.91 166 ASN A C 1
ATOM 1298 O O . ASN A 1 166 ? 38.960 -10.316 -30.059 1.00 60.91 166 ASN A O 1
ATOM 1302 N N . GLY A 1 167 ? 38.877 -9.811 -27.882 1.00 57.59 167 GLY A N 1
ATOM 1303 C CA . GLY A 1 167 ? 40.161 -9.110 -27.805 1.00 57.59 167 GLY A CA 1
ATOM 1304 C C . GLY A 1 167 ? 41.406 -10.002 -27.758 1.00 57.59 167 GLY A C 1
ATOM 1305 O O . GLY A 1 167 ? 42.345 -9.684 -27.033 1.00 57.59 167 GLY A O 1
ATOM 1306 N N . THR A 1 168 ? 41.462 -11.121 -28.487 1.00 53.84 168 THR A N 1
ATOM 1307 C CA . THR A 1 168 ? 42.715 -11.890 -28.605 1.00 53.84 168 THR A CA 1
ATOM 1308 C C . THR A 1 168 ? 42.885 -12.470 -30.009 1.00 53.84 168 THR A C 1
ATOM 1310 O O . THR A 1 168 ? 42.398 -13.555 -30.310 1.00 53.84 168 THR A O 1
ATOM 1313 N N . LYS A 1 169 ? 43.641 -11.710 -30.819 1.00 54.03 169 LYS A N 1
ATOM 1314 C CA . LYS A 1 169 ? 44.224 -11.962 -32.158 1.00 54.03 169 LYS A CA 1
ATOM 1315 C C . LYS A 1 169 ? 43.642 -11.079 -33.265 1.00 54.03 169 LYS A C 1
ATOM 1317 O O . LYS A 1 169 ? 42.859 -11.521 -34.095 1.00 54.03 169 LYS A O 1
ATOM 1322 N N . ALA A 1 170 ? 44.131 -9.843 -33.322 1.00 47.66 170 ALA A N 1
ATOM 1323 C CA . ALA A 1 170 ? 44.129 -9.040 -34.538 1.00 47.66 170 ALA A CA 1
ATOM 1324 C C . ALA A 1 170 ? 45.582 -8.752 -34.936 1.00 47.66 170 ALA A C 1
ATOM 1326 O O . ALA A 1 170 ? 46.149 -7.737 -34.549 1.00 47.66 170 ALA A O 1
ATOM 1327 N N . ASN A 1 171 ? 46.169 -9.654 -35.726 1.00 52.44 171 ASN A N 1
ATOM 1328 C CA . ASN A 1 171 ? 47.133 -9.234 -36.735 1.00 52.44 171 ASN A CA 1
ATOM 1329 C C . ASN A 1 171 ? 46.329 -8.993 -38.017 1.00 52.44 171 ASN A C 1
ATOM 1331 O O . ASN A 1 171 ? 45.893 -9.937 -38.666 1.00 52.44 171 ASN A O 1
ATOM 1335 N N . GLY A 1 172 ? 46.089 -7.717 -38.318 1.00 55.09 172 GLY A N 1
ATOM 1336 C CA . GLY A 1 172 ? 45.997 -7.205 -39.686 1.00 55.09 172 GLY A CA 1
ATOM 1337 C C . GLY A 1 172 ? 45.001 -7.853 -40.649 1.00 55.09 172 GLY A C 1
ATOM 1338 O O . GLY A 1 172 ? 45.398 -8.239 -41.737 1.00 55.09 172 GLY A O 1
ATOM 1339 N N . ALA A 1 173 ? 43.716 -7.912 -40.311 1.00 47.09 173 ALA A N 1
ATOM 1340 C CA . ALA A 1 173 ? 42.635 -7.874 -41.300 1.00 47.09 173 ALA A CA 1
ATOM 1341 C C . ALA A 1 173 ? 41.334 -7.579 -40.559 1.00 47.09 173 ALA A C 1
ATOM 1343 O O . ALA A 1 173 ? 40.955 -8.343 -39.678 1.00 47.09 173 ALA A O 1
ATOM 1344 N N . ILE A 1 174 ? 40.651 -6.482 -40.895 1.00 51.41 174 ILE A N 1
ATOM 1345 C CA . ILE A 1 174 ? 39.268 -6.251 -40.461 1.00 51.41 174 ILE A CA 1
ATOM 1346 C C . ILE A 1 174 ? 38.444 -7.356 -41.132 1.00 51.41 174 ILE A C 1
ATOM 1348 O O . ILE A 1 174 ? 38.262 -7.292 -42.353 1.00 51.41 174 ILE A O 1
ATOM 1352 N N . PRO A 1 175 ? 37.962 -8.390 -40.415 1.00 46.94 175 PRO A N 1
ATOM 1353 C CA . PRO A 1 175 ? 37.095 -9.366 -41.039 1.00 46.94 175 PRO A CA 1
ATOM 1354 C C . PRO A 1 175 ? 35.817 -8.603 -41.361 1.00 46.94 175 PRO A C 1
ATOM 1356 O O . PRO A 1 175 ? 35.145 -8.103 -40.455 1.00 46.94 175 PRO A O 1
ATOM 1359 N N . LYS A 1 176 ? 35.477 -8.475 -42.648 1.00 44.66 176 LYS A N 1
ATOM 1360 C CA . LYS A 1 176 ? 34.108 -8.137 -43.034 1.00 44.66 176 LYS A CA 1
ATOM 1361 C C . LYS A 1 176 ? 33.235 -9.196 -42.374 1.00 44.66 176 LYS A C 1
ATOM 1363 O O . LYS A 1 176 ? 33.241 -10.350 -42.793 1.00 44.66 176 LYS A O 1
ATOM 1368 N N . LEU A 1 177 ? 32.552 -8.808 -41.300 1.00 46.94 177 LEU A N 1
ATOM 1369 C CA . LEU A 1 177 ? 31.632 -9.628 -40.518 1.00 46.94 177 LEU A CA 1
ATOM 1370 C C . LEU A 1 177 ? 30.353 -9.875 -41.343 1.00 46.94 177 LEU A C 1
ATOM 1372 O O . LEU A 1 177 ? 29.241 -9.515 -40.967 1.00 46.94 177 LEU A O 1
ATOM 1376 N N . ASN A 1 178 ? 30.533 -10.503 -42.504 1.00 43.38 178 ASN A N 1
ATOM 1377 C CA . ASN A 1 178 ? 29.499 -11.045 -43.371 1.00 43.38 178 ASN A CA 1
ATOM 1378 C C . ASN A 1 178 ? 28.976 -12.318 -42.704 1.00 43.38 178 ASN A C 1
ATOM 1380 O O . ASN A 1 178 ? 29.350 -13.429 -43.063 1.00 43.38 178 ASN A O 1
ATOM 1384 N N . GLY A 1 179 ? 28.190 -12.147 -41.646 1.00 46.50 179 GLY A N 1
ATOM 1385 C CA . GLY A 1 179 ? 27.708 -13.275 -40.855 1.00 46.50 179 GLY A CA 1
ATOM 1386 C C . GLY A 1 179 ? 27.333 -12.956 -39.417 1.00 46.50 179 GLY A C 1
ATOM 1387 O O . GLY A 1 179 ? 27.044 -13.893 -38.675 1.00 46.50 179 GLY A O 1
ATOM 1388 N N . VAL A 1 180 ? 27.287 -11.680 -38.994 1.00 49.12 180 VAL A N 1
ATOM 1389 C CA . VAL A 1 180 ? 26.548 -11.335 -37.768 1.00 49.12 180 VAL A CA 1
ATOM 1390 C C . VAL A 1 180 ? 25.088 -11.643 -38.044 1.00 49.12 180 VAL A C 1
ATOM 1392 O O . VAL A 1 180 ? 24.349 -10.836 -38.604 1.00 49.12 180 VAL A O 1
ATOM 1395 N N . SER A 1 181 ? 24.699 -12.865 -37.689 1.00 51.25 181 SER A N 1
ATOM 1396 C CA . SER A 1 181 ? 23.325 -13.295 -37.507 1.00 51.25 181 SER A CA 1
ATOM 1397 C C . SER A 1 181 ? 22.549 -12.120 -36.935 1.00 51.25 181 SER A C 1
ATOM 1399 O O . SER A 1 181 ? 22.928 -11.669 -35.851 1.00 51.25 181 SER A O 1
ATOM 1401 N N . LYS A 1 182 ? 21.550 -11.612 -37.682 1.00 56.44 182 LYS A N 1
ATOM 1402 C CA . LYS A 1 182 ? 20.637 -10.528 -37.286 1.00 56.44 182 LYS A CA 1
ATOM 1403 C C . LYS A 1 182 ? 20.534 -10.510 -35.773 1.00 56.44 182 LYS A C 1
ATOM 1405 O O . LYS A 1 182 ? 19.922 -11.412 -35.194 1.00 56.44 182 LYS A O 1
ATOM 1410 N N . GLU A 1 183 ? 21.243 -9.569 -35.160 1.00 54.03 183 GLU A N 1
ATOM 1411 C CA . GLU A 1 183 ? 21.304 -9.449 -33.717 1.00 54.03 183 GLU A CA 1
ATOM 1412 C C . GLU A 1 183 ? 19.851 -9.424 -33.262 1.00 54.03 183 GLU A C 1
ATOM 1414 O O . GLU A 1 183 ? 19.076 -8.594 -33.742 1.00 54.03 183 GLU A O 1
ATOM 1419 N N . LYS A 1 184 ? 19.431 -10.434 -32.484 1.00 62.16 184 LYS A N 1
ATOM 1420 C CA . LYS A 1 184 ? 18.057 -10.509 -31.987 1.00 62.16 184 LYS A CA 1
ATOM 1421 C C . LYS A 1 184 ? 17.881 -9.281 -31.111 1.00 62.16 184 LYS A C 1
ATOM 1423 O O . LYS A 1 184 ? 18.229 -9.310 -29.933 1.00 62.16 184 LYS A O 1
ATOM 1428 N N . SER A 1 185 ? 17.401 -8.201 -31.721 1.00 74.56 185 SER A N 1
ATOM 1429 C CA . SER A 1 185 ? 17.121 -6.934 -31.074 1.00 74.56 185 SER A CA 1
ATOM 1430 C C . SER A 1 185 ? 16.348 -7.259 -29.812 1.00 74.56 185 SER A C 1
ATOM 1432 O O . SER A 1 185 ? 15.305 -7.915 -29.893 1.00 74.56 185 SER A O 1
ATOM 1434 N N . ILE A 1 186 ? 16.894 -6.881 -28.657 1.00 76.50 186 ILE A N 1
ATOM 1435 C CA . ILE A 1 186 ? 16.259 -7.127 -27.367 1.00 76.50 186 ILE A CA 1
ATOM 1436 C C . ILE A 1 186 ? 14.900 -6.442 -27.413 1.00 76.50 186 ILE A C 1
ATOM 1438 O O . ILE A 1 186 ? 14.809 -5.211 -27.331 1.00 76.50 186 ILE A O 1
ATOM 1442 N N . GLY A 1 187 ? 13.863 -7.255 -27.614 1.00 78.75 187 GLY A N 1
ATOM 1443 C CA . GLY A 1 187 ? 12.501 -6.780 -27.763 1.00 78.75 187 GLY A CA 1
ATOM 1444 C C . GLY A 1 187 ? 12.057 -6.016 -26.515 1.00 78.75 187 GLY A C 1
ATOM 1445 O O . GLY A 1 187 ? 12.628 -6.211 -25.438 1.00 78.75 187 GLY A O 1
ATOM 1446 N N . PRO A 1 188 ? 11.040 -5.151 -26.633 1.00 76.88 188 PRO A N 1
ATOM 1447 C CA . PRO A 1 188 ? 10.475 -4.438 -25.485 1.00 76.88 188 PRO A CA 1
ATOM 1448 C C . PRO A 1 188 ? 9.976 -5.385 -24.378 1.00 76.88 188 PRO A C 1
ATOM 1450 O O . PRO A 1 188 ? 9.938 -4.995 -23.216 1.00 76.88 188 PRO A O 1
ATOM 1453 N N . ASP A 1 189 ? 9.666 -6.638 -24.723 1.00 81.25 189 ASP A N 1
ATOM 1454 C CA . ASP A 1 189 ? 9.161 -7.660 -23.798 1.00 81.25 189 ASP A CA 1
ATOM 1455 C C . ASP A 1 189 ? 10.270 -8.488 -23.122 1.00 81.25 189 ASP A C 1
ATOM 1457 O O . ASP A 1 189 ? 9.989 -9.448 -22.402 1.00 81.25 189 ASP A O 1
ATOM 1461 N N . TYR A 1 190 ? 11.546 -8.171 -23.368 1.00 83.94 190 TYR A N 1
ATOM 1462 C CA . TYR A 1 190 ? 12.654 -8.890 -22.749 1.00 83.94 190 TYR A CA 1
ATOM 1463 C C . TYR A 1 190 ? 12.777 -8.556 -21.257 1.00 83.94 190 TYR A C 1
ATOM 1465 O O . TYR A 1 190 ? 12.847 -7.387 -20.873 1.00 83.94 190 TYR A O 1
ATOM 1473 N N . LEU A 1 191 ? 12.904 -9.591 -20.420 1.00 87.50 191 LEU A N 1
ATOM 1474 C CA . LEU A 1 191 ? 13.096 -9.451 -18.978 1.00 87.50 191 LEU A CA 1
ATOM 1475 C C . LEU A 1 191 ? 14.353 -10.190 -18.503 1.00 87.50 191 LEU A C 1
ATOM 1477 O O . LEU A 1 191 ? 14.441 -11.413 -18.655 1.00 87.50 191 LEU A O 1
ATOM 1481 N N . PRO A 1 192 ? 15.318 -9.485 -17.884 1.00 88.81 192 PRO A N 1
ATOM 1482 C CA . PRO A 1 192 ? 16.547 -10.106 -17.411 1.00 88.81 192 PRO A CA 1
ATOM 1483 C C . PRO A 1 192 ? 16.295 -11.095 -16.259 1.00 88.81 192 PRO A C 1
ATOM 1485 O O . PRO A 1 192 ? 15.246 -11.108 -15.604 1.00 88.81 192 PRO A O 1
ATOM 1488 N N . THR A 1 193 ? 17.269 -11.971 -15.998 1.00 90.00 193 THR A N 1
ATOM 1489 C CA . THR A 1 193 ? 17.184 -12.907 -14.862 1.00 90.00 193 THR A CA 1
ATOM 1490 C C . THR A 1 193 ? 17.264 -12.180 -13.521 1.00 90.00 193 THR A C 1
ATOM 1492 O O . THR A 1 193 ? 16.482 -12.439 -12.601 1.00 90.00 193 THR A O 1
ATOM 1495 N N . PHE A 1 194 ? 18.176 -11.219 -13.462 1.00 89.94 194 PHE A N 1
ATOM 1496 C CA . PHE A 1 194 ? 18.469 -10.389 -12.306 1.00 89.94 194 PHE A CA 1
ATOM 1497 C C . PHE A 1 194 ? 18.106 -8.940 -12.604 1.00 89.94 194 PHE A C 1
ATOM 1499 O O . PHE A 1 194 ? 18.060 -8.530 -13.767 1.00 89.94 194 PHE A O 1
ATOM 1506 N N . LEU A 1 195 ? 17.860 -8.158 -11.558 1.00 87.00 195 LEU A N 1
ATOM 1507 C CA . LEU A 1 195 ? 17.732 -6.715 -11.697 1.00 87.00 195 LEU A CA 1
ATOM 1508 C C . LEU A 1 195 ? 19.020 -6.157 -12.347 1.00 87.00 195 LEU A C 1
ATOM 1510 O O . LEU A 1 195 ? 20.115 -6.540 -11.924 1.00 87.00 195 LEU A O 1
ATOM 1514 N N . PRO A 1 196 ? 18.932 -5.291 -13.378 1.00 83.56 196 PRO A N 1
ATOM 1515 C CA . PRO A 1 196 ? 20.116 -4.791 -14.072 1.00 83.56 196 PRO A CA 1
ATOM 1516 C C . PRO A 1 196 ? 21.156 -4.206 -13.111 1.00 83.56 196 PRO A C 1
ATOM 1518 O O . PRO A 1 196 ? 20.832 -3.392 -12.250 1.00 83.56 196 PRO A O 1
ATOM 1521 N N . GLY A 1 197 ? 22.404 -4.658 -13.253 1.00 78.75 197 GLY A N 1
ATOM 1522 C CA . GLY A 1 197 ? 23.521 -4.254 -12.393 1.00 78.75 197 GLY A CA 1
ATOM 1523 C C . GLY A 1 197 ? 23.681 -5.049 -11.090 1.00 78.75 197 GLY A C 1
ATOM 1524 O O . GLY A 1 197 ? 24.665 -4.834 -10.388 1.00 78.75 197 GLY A O 1
ATOM 1525 N N . THR A 1 198 ? 22.788 -5.992 -10.768 1.00 85.56 198 THR A N 1
ATOM 1526 C CA . THR A 1 198 ? 22.836 -6.755 -9.508 1.00 85.56 198 THR A CA 1
ATOM 1527 C C . THR A 1 198 ? 22.748 -8.275 -9.728 1.00 85.56 198 THR A C 1
ATOM 1529 O O . THR A 1 198 ? 22.631 -8.769 -10.850 1.00 85.56 198 THR A O 1
ATOM 1532 N N . TRP A 1 199 ? 22.849 -9.034 -8.639 1.00 89.94 199 TRP A N 1
ATOM 1533 C CA . TRP A 1 199 ? 22.536 -10.462 -8.522 1.00 89.94 199 TRP A CA 1
ATOM 1534 C C . TRP A 1 199 ? 21.196 -10.698 -7.817 1.00 89.94 199 TRP A C 1
ATOM 1536 O O . TRP A 1 199 ? 20.879 -11.825 -7.444 1.00 89.94 199 TRP A O 1
ATOM 1546 N N . ILE A 1 200 ? 20.389 -9.651 -7.643 1.00 89.44 200 ILE A N 1
ATOM 1547 C CA . ILE A 1 200 ? 19.065 -9.761 -7.038 1.00 89.44 200 ILE A CA 1
ATOM 1548 C C . ILE A 1 200 ? 18.128 -10.357 -8.090 1.00 89.44 200 ILE A C 1
ATOM 1550 O O . ILE A 1 200 ? 17.944 -9.745 -9.149 1.00 89.44 200 ILE A O 1
ATOM 1554 N N . PRO A 1 201 ? 17.531 -11.540 -7.852 1.00 92.81 201 PRO A N 1
ATOM 1555 C CA . PRO A 1 201 ? 16.598 -12.125 -8.801 1.00 92.81 201 PRO A CA 1
ATOM 1556 C C . PRO A 1 201 ? 15.431 -11.172 -9.041 1.00 92.81 201 PRO A C 1
ATOM 1558 O O . PRO A 1 201 ? 14.842 -10.655 -8.091 1.00 92.81 201 PRO A O 1
ATOM 1561 N N . LEU A 1 202 ? 15.048 -10.977 -10.303 1.00 90.88 202 LEU A N 1
ATOM 1562 C CA . LEU A 1 202 ? 13.976 -10.040 -10.653 1.00 90.88 202 LEU A CA 1
ATOM 1563 C C . LEU A 1 202 ? 12.647 -10.380 -9.949 1.00 90.88 202 LEU A C 1
ATOM 1565 O O . LEU A 1 202 ? 11.869 -9.495 -9.606 1.00 90.88 202 LEU A O 1
ATOM 1569 N N . GLY A 1 203 ? 12.415 -11.669 -9.675 1.00 92.38 203 GLY A N 1
ATOM 1570 C CA . GLY A 1 203 ? 11.259 -12.125 -8.906 1.00 92.38 203 GLY A CA 1
ATOM 1571 C C . GLY A 1 203 ? 11.258 -11.657 -7.446 1.00 92.38 203 GLY A C 1
ATOM 1572 O O . GLY A 1 203 ? 10.198 -11.315 -6.934 1.00 92.38 203 GLY A O 1
ATOM 1573 N N . MET A 1 204 ? 12.425 -11.569 -6.795 1.00 90.94 204 MET A N 1
ATOM 1574 C CA . MET A 1 204 ? 12.547 -11.045 -5.424 1.00 90.94 204 MET A CA 1
ATOM 1575 C C . MET A 1 204 ? 12.251 -9.543 -5.368 1.00 90.94 204 MET A C 1
ATOM 1577 O O . MET A 1 204 ? 11.609 -9.059 -4.433 1.00 90.94 204 MET A O 1
ATOM 1581 N N . ASP A 1 205 ? 12.684 -8.808 -6.390 1.00 89.06 205 ASP A N 1
ATOM 1582 C CA . ASP A 1 205 ? 12.382 -7.386 -6.526 1.00 89.06 205 ASP A CA 1
ATOM 1583 C C . ASP A 1 205 ? 10.872 -7.139 -6.695 1.00 89.06 205 ASP A C 1
ATOM 1585 O O . ASP A 1 205 ? 10.289 -6.318 -5.988 1.00 89.06 205 ASP A O 1
ATOM 1589 N N . LEU A 1 206 ? 10.210 -7.916 -7.562 1.00 89.38 206 LEU A N 1
ATOM 1590 C CA . LEU A 1 206 ? 8.757 -7.850 -7.766 1.00 89.38 206 LEU A CA 1
ATOM 1591 C C . LEU A 1 206 ? 7.943 -8.300 -6.550 1.00 89.38 206 LEU A C 1
ATOM 1593 O O . LEU A 1 206 ? 6.872 -7.744 -6.294 1.00 89.38 206 LEU A O 1
ATOM 1597 N N . LEU A 1 207 ? 8.429 -9.306 -5.820 1.00 88.88 207 LEU A N 1
ATOM 1598 C CA . LEU A 1 207 ? 7.796 -9.799 -4.600 1.00 88.88 207 LEU A CA 1
ATOM 1599 C C . LEU A 1 207 ? 7.727 -8.689 -3.554 1.00 88.88 207 LEU A C 1
ATOM 1601 O O . LEU A 1 207 ? 6.658 -8.389 -3.028 1.00 88.88 207 LEU A O 1
ATOM 1605 N N . THR A 1 208 ? 8.885 -8.109 -3.242 1.00 81.31 208 THR A N 1
ATOM 1606 C CA . THR A 1 208 ? 8.990 -7.105 -2.184 1.00 81.31 208 THR A CA 1
ATOM 1607 C C . THR A 1 208 ? 8.350 -5.794 -2.625 1.00 81.31 208 THR A C 1
ATOM 1609 O O . THR A 1 208 ? 7.714 -5.121 -1.816 1.00 81.31 208 THR A O 1
ATOM 1612 N N . ASN A 1 209 ? 8.501 -5.437 -3.908 1.00 74.69 209 ASN A N 1
ATOM 1613 C CA . ASN A 1 209 ? 8.070 -4.177 -4.510 1.00 74.69 209 ASN A CA 1
ATOM 1614 C C . ASN A 1 209 ? 8.439 -2.943 -3.658 1.00 74.69 209 ASN A C 1
ATOM 1616 O O . ASN A 1 209 ? 7.829 -1.886 -3.801 1.00 74.69 209 ASN A O 1
ATOM 1620 N N . LEU A 1 210 ? 9.435 -3.066 -2.769 1.00 68.31 210 LEU A N 1
ATOM 1621 C CA . LEU A 1 210 ? 9.754 -2.054 -1.757 1.00 68.31 210 LEU A CA 1
ATOM 1622 C C . LEU A 1 210 ? 10.181 -0.741 -2.404 1.00 68.31 210 LEU A C 1
ATOM 1624 O O . LEU A 1 210 ? 9.922 0.331 -1.868 1.00 68.31 210 LEU A O 1
ATOM 1628 N N . ARG A 1 211 ? 10.789 -0.838 -3.588 1.00 69.69 211 ARG A N 1
ATOM 1629 C CA . ARG A 1 211 ? 11.163 0.320 -4.388 1.00 69.69 211 ARG A CA 1
ATOM 1630 C C . ARG A 1 211 ? 9.992 0.880 -5.190 1.00 69.69 211 ARG A C 1
ATOM 1632 O O . ARG A 1 211 ? 9.912 2.084 -5.357 1.00 69.69 211 ARG A O 1
ATOM 1639 N N . GLY A 1 212 ? 9.095 0.047 -5.727 1.00 64.75 212 GLY A N 1
ATOM 1640 C CA . GLY A 1 212 ? 8.029 0.498 -6.631 1.00 64.75 212 GLY A CA 1
ATOM 1641 C C . GLY A 1 212 ? 8.521 1.240 -7.884 1.00 64.75 212 GLY A C 1
ATOM 1642 O O . GLY A 1 212 ? 7.722 1.891 -8.545 1.00 64.75 212 GLY A O 1
ATOM 1643 N N . ILE A 1 213 ? 9.818 1.183 -8.209 1.00 69.38 213 ILE A N 1
ATOM 1644 C CA . ILE A 1 213 ? 10.506 2.003 -9.221 1.00 69.38 213 ILE A CA 1
ATOM 1645 C C . ILE A 1 213 ? 10.946 1.136 -10.403 1.00 69.38 213 ILE A C 1
ATOM 1647 O O . ILE A 1 213 ? 11.120 -0.068 -10.264 1.00 69.38 213 ILE A O 1
ATOM 1651 N N . GLY A 1 214 ? 11.145 1.738 -11.578 1.00 70.50 214 GLY A N 1
ATOM 1652 C CA . GLY A 1 214 ? 11.787 1.087 -12.731 1.00 70.50 214 GLY A CA 1
ATOM 1653 C C . GLY A 1 214 ? 10.896 0.134 -13.530 1.00 70.50 214 GLY A C 1
ATOM 1654 O O . GLY A 1 214 ? 11.301 -0.327 -14.594 1.00 70.50 214 GLY A O 1
ATOM 1655 N N . TRP A 1 215 ? 9.670 -0.090 -13.068 1.00 84.12 215 TRP A N 1
ATOM 1656 C CA . TRP A 1 215 ? 8.602 -0.771 -13.796 1.00 84.12 215 TRP A CA 1
ATOM 1657 C C . TRP A 1 215 ? 7.702 0.253 -14.494 1.00 84.12 215 TRP A C 1
ATOM 1659 O O . TRP A 1 215 ? 7.530 1.368 -13.990 1.00 84.12 215 TRP A O 1
ATOM 1669 N N . GLU A 1 216 ? 7.126 -0.084 -15.650 1.00 84.75 216 GLU A N 1
ATOM 1670 C CA . GLU A 1 216 ? 6.279 0.844 -16.430 1.00 84.75 216 GLU A CA 1
ATOM 1671 C C . GLU A 1 216 ? 5.114 1.419 -15.613 1.00 84.75 216 GLU A C 1
ATOM 1673 O O . GLU A 1 216 ? 4.777 2.597 -15.716 1.00 84.75 216 GLU A O 1
ATOM 1678 N N . TRP A 1 217 ? 4.537 0.598 -14.740 1.00 79.19 217 TRP A N 1
ATOM 1679 C CA . TRP A 1 217 ? 3.459 0.979 -13.828 1.00 79.19 217 TRP A CA 1
ATOM 1680 C C . TRP A 1 217 ? 3.951 1.590 -12.507 1.00 79.19 217 TRP A C 1
ATOM 1682 O O . TRP A 1 217 ? 3.140 2.095 -11.730 1.00 79.19 217 TRP A O 1
ATOM 1692 N N . GLY A 1 218 ? 5.257 1.523 -12.245 1.00 76.88 218 GLY A N 1
ATOM 1693 C CA . GLY A 1 218 ? 5.900 2.019 -11.034 1.00 76.88 218 GLY A CA 1
ATOM 1694 C C . GLY A 1 218 ? 6.185 3.521 -11.064 1.00 76.88 218 GLY A C 1
ATOM 1695 O O . GLY A 1 218 ? 5.897 4.227 -12.034 1.00 76.88 218 GLY A O 1
ATOM 1696 N N . ILE A 1 219 ? 6.787 4.016 -9.988 1.00 79.12 219 ILE A N 1
ATOM 1697 C CA . ILE A 1 219 ? 7.245 5.394 -9.831 1.00 79.12 219 ILE A CA 1
ATOM 1698 C C . ILE A 1 219 ? 8.397 5.652 -10.821 1.00 79.12 219 ILE A C 1
ATOM 1700 O O . ILE A 1 219 ? 9.301 4.815 -10.945 1.00 79.12 219 ILE A O 1
ATOM 1704 N N . PRO A 1 220 ? 8.391 6.788 -11.545 1.00 82.69 220 PRO A N 1
ATOM 1705 C CA . PRO A 1 220 ? 9.552 7.196 -12.326 1.00 82.69 220 PRO A CA 1
ATOM 1706 C C . PRO A 1 220 ? 10.767 7.407 -11.420 1.00 82.69 220 PRO A C 1
ATOM 1708 O O . PRO A 1 220 ? 10.629 7.857 -10.281 1.00 82.69 220 PRO A O 1
ATOM 1711 N N . TYR A 1 221 ? 11.959 7.135 -11.949 1.00 83.81 221 TYR A N 1
ATOM 1712 C CA . TYR A 1 221 ? 13.195 7.569 -11.303 1.00 83.81 221 TYR A CA 1
ATOM 1713 C C . TYR A 1 221 ? 13.193 9.090 -11.137 1.00 83.81 221 TYR A C 1
ATOM 1715 O O . TYR A 1 221 ? 12.636 9.819 -11.963 1.00 83.81 221 TYR A O 1
ATOM 1723 N N . GLU A 1 222 ? 13.822 9.575 -10.069 1.00 85.38 222 GLU A N 1
ATOM 1724 C CA . GLU A 1 222 ? 14.072 11.007 -9.972 1.00 85.38 222 GLU A CA 1
ATOM 1725 C C . GLU A 1 222 ? 15.104 11.408 -11.034 1.00 85.38 222 GLU A C 1
ATOM 1727 O O . GLU A 1 222 ? 16.084 10.681 -11.212 1.00 85.38 222 GLU A O 1
ATOM 1732 N N . PRO A 1 223 ? 14.935 12.556 -11.717 1.00 83.94 223 PRO A N 1
ATOM 1733 C CA . PRO A 1 223 ? 15.863 12.991 -12.764 1.00 83.94 223 PRO A CA 1
ATOM 1734 C C . PRO A 1 223 ? 17.328 13.029 -12.307 1.00 83.94 223 PRO A C 1
ATOM 1736 O O . PRO A 1 223 ? 18.228 12.683 -13.065 1.00 83.94 223 PRO A O 1
ATOM 1739 N N . ASN A 1 224 ? 17.560 13.373 -11.036 1.00 83.38 224 ASN A N 1
ATOM 1740 C CA . ASN A 1 224 ? 18.894 13.460 -10.433 1.00 83.38 224 ASN A CA 1
ATOM 1741 C C . ASN A 1 224 ? 19.426 12.108 -9.923 1.00 83.38 224 ASN A C 1
ATOM 1743 O O . ASN A 1 224 ? 20.577 12.003 -9.498 1.00 83.38 224 ASN A O 1
ATOM 1747 N N . TYR A 1 225 ? 18.594 11.068 -9.944 1.00 83.44 225 TYR A N 1
ATOM 1748 C CA . TYR A 1 225 ? 18.922 9.733 -9.465 1.00 83.44 225 TYR A CA 1
ATOM 1749 C C . TYR A 1 225 ? 18.559 8.673 -10.499 1.00 83.44 225 TYR A C 1
ATOM 1751 O O . TYR A 1 225 ? 17.872 7.696 -10.201 1.00 83.44 225 TYR A O 1
ATOM 1759 N N . LEU A 1 226 ? 19.062 8.847 -11.720 1.00 81.38 226 LEU A N 1
ATOM 1760 C CA . LEU A 1 226 ? 19.042 7.772 -12.702 1.00 81.38 226 LEU A CA 1
ATOM 1761 C C . LEU A 1 226 ? 19.882 6.589 -12.189 1.00 81.38 226 LEU A C 1
ATOM 1763 O O . LEU A 1 226 ? 20.901 6.816 -11.507 1.00 81.38 226 LEU A O 1
ATOM 1767 N N . PRO A 1 227 ? 19.452 5.345 -12.475 1.00 80.81 227 PRO A N 1
ATOM 1768 C CA . PRO A 1 227 ? 20.217 4.169 -12.101 1.00 80.81 227 PRO A CA 1
ATOM 1769 C C . PRO A 1 227 ? 21.617 4.271 -12.701 1.00 80.81 227 PRO A C 1
ATOM 1771 O O . PRO A 1 227 ? 21.800 4.672 -13.850 1.00 80.81 227 PRO A O 1
ATOM 1774 N N . SER A 1 228 ? 22.614 3.990 -11.869 1.00 71.62 228 SER A N 1
ATOM 1775 C CA . SER A 1 228 ? 24.034 4.056 -12.196 1.00 71.62 228 SER A CA 1
ATOM 1776 C C . SER A 1 228 ? 24.422 2.859 -13.047 1.00 71.62 228 SER A C 1
ATOM 1778 O O . SER A 1 228 ? 24.864 1.805 -12.611 1.00 71.62 228 SER A O 1
ATOM 1780 N N . THR A 1 229 ? 24.173 3.025 -14.324 1.00 58.09 229 THR A N 1
ATOM 1781 C CA . THR A 1 229 ? 24.228 1.966 -15.332 1.00 58.09 229 THR A CA 1
ATOM 1782 C C . THR A 1 229 ? 25.411 2.153 -16.259 1.00 58.09 229 THR A C 1
ATOM 1784 O O . THR A 1 229 ? 25.679 1.354 -17.149 1.00 58.09 229 THR A O 1
ATOM 1787 N N . THR A 1 230 ? 26.188 3.186 -15.958 1.00 48.38 230 THR A N 1
ATOM 1788 C CA . THR A 1 230 ? 27.441 3.571 -16.571 1.00 48.38 230 THR A CA 1
ATOM 1789 C C . THR A 1 230 ? 28.649 3.094 -15.773 1.00 48.38 230 THR A C 1
ATOM 1791 O O . THR A 1 230 ? 29.715 3.680 -15.913 1.00 48.38 230 THR A O 1
ATOM 1794 N N . ILE A 1 231 ? 28.556 1.990 -15.021 1.00 51.66 231 ILE A N 1
ATOM 1795 C CA . ILE A 1 231 ? 29.742 1.148 -14.787 1.00 51.66 231 ILE A CA 1
ATOM 1796 C C . ILE A 1 231 ? 29.642 -0.081 -15.708 1.00 51.66 231 ILE A C 1
ATOM 1798 O O . ILE A 1 231 ? 29.400 -1.191 -15.227 1.00 51.66 231 ILE A O 1
ATOM 1802 N N . PRO A 1 232 ? 29.749 0.090 -17.047 1.00 43.09 232 PRO A N 1
ATOM 1803 C CA . PRO A 1 232 ? 29.960 -1.026 -17.947 1.00 43.09 232 PRO A CA 1
ATOM 1804 C C . PRO A 1 232 ? 31.197 -1.770 -17.448 1.00 43.09 232 PRO A C 1
ATOM 1806 O O . PRO A 1 232 ? 32.257 -1.184 -17.253 1.00 43.09 232 PRO A O 1
ATOM 1809 N N . HIS A 1 233 ? 31.006 -3.061 -17.198 1.00 47.78 233 HIS A N 1
ATOM 1810 C CA . HIS A 1 233 ? 32.039 -4.023 -16.845 1.00 47.78 233 HIS A CA 1
ATOM 1811 C C . HIS A 1 233 ? 32.797 -3.746 -15.553 1.00 47.78 233 HIS A C 1
ATOM 1813 O O . HIS A 1 233 ? 33.943 -3.359 -15.593 1.00 47.78 233 HIS A O 1
ATOM 1819 N N . LEU A 1 234 ? 32.255 -4.242 -14.439 1.00 49.25 234 LEU A N 1
ATOM 1820 C CA . LEU A 1 234 ? 33.029 -5.035 -13.464 1.00 49.25 234 LEU A CA 1
ATOM 1821 C C . LEU A 1 234 ? 33.442 -6.399 -14.076 1.00 49.25 234 LEU A C 1
ATOM 1823 O O . LEU A 1 234 ? 33.251 -7.464 -13.463 1.00 49.25 234 LEU A O 1
ATOM 1827 N N . SER A 1 235 ? 33.900 -6.392 -15.335 1.00 51.81 235 SER A N 1
ATOM 1828 C CA . SER A 1 235 ? 34.684 -7.510 -15.855 1.00 51.81 235 SER A CA 1
ATOM 1829 C C . SER A 1 235 ? 35.989 -7.494 -15.074 1.00 51.81 235 SER A C 1
ATOM 1831 O O . SER A 1 235 ? 36.462 -6.429 -14.694 1.00 51.81 235 SER A O 1
ATOM 1833 N N . THR A 1 236 ? 36.539 -8.659 -14.779 1.00 55.41 236 THR A N 1
ATOM 1834 C CA . THR A 1 236 ? 37.737 -8.830 -13.943 1.00 55.41 236 THR A CA 1
ATOM 1835 C C . THR A 1 236 ? 38.950 -8.003 -14.392 1.00 55.41 236 THR A C 1
ATOM 1837 O O . THR A 1 236 ? 39.870 -7.831 -13.608 1.00 55.41 236 THR A O 1
ATOM 1840 N N . ASN A 1 237 ? 38.930 -7.439 -15.604 1.00 60.88 237 ASN A N 1
ATOM 1841 C CA . ASN A 1 237 ? 40.020 -6.643 -16.166 1.00 60.88 237 ASN A CA 1
ATOM 1842 C C . ASN A 1 237 ? 39.801 -5.118 -16.045 1.00 60.88 237 ASN A C 1
ATOM 1844 O O . ASN A 1 237 ? 40.691 -4.349 -16.388 1.00 60.88 237 ASN A O 1
ATOM 1848 N N . SER A 1 238 ? 38.637 -4.651 -15.569 1.00 63.06 238 SER A N 1
ATOM 1849 C CA . SER A 1 238 ? 38.320 -3.213 -15.493 1.00 63.06 238 SER A CA 1
ATOM 1850 C C . SER A 1 238 ? 38.908 -2.501 -14.282 1.00 63.06 238 SER A C 1
ATOM 1852 O O . SER A 1 238 ? 38.833 -1.278 -14.209 1.00 63.06 238 SER A O 1
ATOM 1854 N N . GLU A 1 239 ? 39.431 -3.237 -13.299 1.00 70.44 239 GLU A N 1
ATOM 1855 C CA . GLU A 1 239 ? 40.012 -2.635 -12.092 1.00 70.44 239 GLU A CA 1
ATOM 1856 C C . GLU A 1 239 ? 41.217 -1.743 -12.426 1.00 70.44 239 GLU A C 1
ATOM 1858 O O . GLU A 1 239 ? 41.536 -0.836 -11.663 1.00 70.44 239 GLU A O 1
ATOM 1863 N N . GLN A 1 240 ? 41.824 -1.944 -13.602 1.00 77.38 240 GLN A N 1
ATOM 1864 C CA . GLN A 1 240 ? 42.922 -1.132 -14.125 1.00 77.38 240 GLN A CA 1
ATOM 1865 C C . GLN A 1 240 ? 42.465 0.111 -14.917 1.00 77.38 240 GLN A C 1
ATOM 1867 O O . GLN A 1 240 ? 43.298 0.959 -15.224 1.00 77.38 240 GLN A O 1
ATOM 1872 N N . ASP A 1 241 ? 41.173 0.266 -15.247 1.00 81.00 241 ASP A N 1
ATOM 1873 C CA . ASP A 1 241 ? 40.682 1.456 -15.959 1.00 81.00 241 ASP A CA 1
ATOM 1874 C C . ASP A 1 241 ? 40.574 2.650 -14.983 1.00 81.00 241 ASP A C 1
ATOM 1876 O O . ASP A 1 241 ? 39.766 2.608 -14.050 1.00 81.00 241 ASP A O 1
ATOM 1880 N N . PRO A 1 242 ? 41.307 3.764 -15.178 1.00 83.12 242 PRO A N 1
ATOM 1881 C CA . PRO A 1 242 ? 41.182 4.944 -14.318 1.00 83.12 242 PRO A CA 1
ATOM 1882 C C . PRO A 1 242 ? 39.748 5.505 -14.271 1.00 83.12 242 PRO A C 1
ATOM 1884 O O . PRO A 1 242 ? 39.325 6.054 -13.248 1.00 83.12 242 PRO A O 1
ATOM 1887 N N . LYS A 1 243 ? 38.948 5.312 -15.331 1.00 83.38 243 LYS A N 1
ATOM 1888 C CA . LYS A 1 243 ? 37.532 5.712 -15.349 1.00 83.38 243 LYS A CA 1
ATOM 1889 C C . LYS A 1 243 ? 36.682 4.864 -14.404 1.00 83.38 243 LYS A C 1
ATOM 1891 O O . LYS A 1 243 ? 35.663 5.350 -13.911 1.00 83.38 243 LYS A O 1
ATOM 1896 N N . TYR A 1 244 ? 37.077 3.621 -14.124 1.00 82.56 244 TYR A N 1
ATOM 1897 C CA . TYR A 1 244 ? 36.381 2.760 -13.169 1.00 82.56 244 TYR A CA 1
ATOM 1898 C C . TYR A 1 244 ? 36.489 3.323 -11.748 1.00 82.56 244 TYR A C 1
ATOM 1900 O O . TYR A 1 244 ? 35.464 3.535 -11.092 1.00 82.56 244 TYR A O 1
ATOM 1908 N N . ALA A 1 245 ? 37.704 3.660 -11.305 1.00 84.62 245 ALA A N 1
ATOM 1909 C CA . ALA A 1 245 ? 37.930 4.268 -9.994 1.00 84.62 245 ALA A CA 1
ATOM 1910 C C . ALA A 1 245 ? 37.163 5.593 -9.841 1.00 84.62 245 ALA A C 1
ATOM 1912 O O . ALA A 1 245 ? 36.526 5.832 -8.810 1.00 84.62 245 ALA A O 1
ATOM 1913 N N . GLN A 1 246 ? 37.149 6.424 -10.890 1.00 88.44 246 GLN A N 1
ATOM 1914 C CA . GLN A 1 246 ? 36.369 7.661 -10.909 1.00 88.44 246 GLN A CA 1
ATOM 1915 C C . GLN A 1 246 ? 34.865 7.397 -10.740 1.00 88.44 246 GLN A C 1
ATOM 1917 O O . GLN A 1 246 ? 34.226 8.019 -9.892 1.00 88.44 246 GLN A O 1
ATOM 1922 N N . ARG A 1 247 ? 34.291 6.447 -11.485 1.00 85.38 247 ARG A N 1
ATOM 1923 C CA . ARG A 1 247 ? 32.855 6.125 -11.404 1.00 85.38 247 ARG A CA 1
ATOM 1924 C C . ARG A 1 247 ? 32.456 5.544 -10.054 1.00 85.38 247 ARG A C 1
ATOM 1926 O O . ARG A 1 247 ? 31.413 5.910 -9.515 1.00 85.38 247 ARG A O 1
ATOM 1933 N N . ILE A 1 248 ? 33.280 4.665 -9.481 1.00 88.25 248 ILE A N 1
ATOM 1934 C CA . ILE A 1 248 ? 33.061 4.153 -8.123 1.00 88.25 248 ILE A CA 1
ATOM 1935 C C . ILE A 1 248 ? 33.093 5.304 -7.118 1.00 88.25 248 ILE A C 1
ATOM 1937 O O . ILE A 1 248 ? 32.222 5.366 -6.249 1.00 88.25 248 ILE A O 1
ATOM 1941 N N . ARG A 1 249 ? 34.027 6.253 -7.265 1.00 90.88 249 ARG A N 1
ATOM 1942 C CA . ARG A 1 249 ? 34.097 7.453 -6.423 1.00 90.88 249 ARG A CA 1
ATOM 1943 C C . ARG A 1 249 ? 32.841 8.315 -6.558 1.00 90.88 249 ARG A C 1
ATOM 1945 O O . ARG A 1 249 ? 32.241 8.643 -5.539 1.00 90.88 249 ARG A O 1
ATOM 1952 N N . GLU A 1 250 ? 32.404 8.632 -7.775 1.00 90.69 250 GLU A N 1
ATOM 1953 C CA . GLU A 1 250 ? 31.173 9.398 -8.040 1.00 90.69 250 GLU A CA 1
ATOM 1954 C C . GLU A 1 250 ? 29.944 8.725 -7.424 1.00 90.69 250 GLU A C 1
ATOM 1956 O O . GLU A 1 250 ? 29.120 9.356 -6.756 1.00 90.69 250 GLU A O 1
ATOM 1961 N N . LEU A 1 251 ? 29.837 7.411 -7.595 1.00 90.00 251 LEU A N 1
ATOM 1962 C CA . LEU A 1 251 ? 28.723 6.650 -7.068 1.00 90.00 251 LEU A CA 1
ATOM 1963 C C . LEU A 1 251 ? 28.774 6.547 -5.537 1.00 90.00 251 LEU A C 1
ATOM 1965 O O . LEU A 1 251 ? 27.736 6.626 -4.878 1.00 90.00 251 LEU A O 1
ATOM 1969 N N . ASN A 1 252 ? 29.969 6.455 -4.951 1.00 93.88 252 ASN A N 1
ATOM 1970 C CA . ASN A 1 252 ? 30.145 6.506 -3.505 1.00 93.88 252 ASN A CA 1
ATOM 1971 C C . ASN A 1 252 ? 29.804 7.887 -2.924 1.00 93.88 252 ASN A C 1
ATOM 1973 O O . ASN A 1 252 ? 29.189 7.957 -1.863 1.00 93.88 252 ASN A O 1
ATOM 1977 N N . VAL A 1 253 ? 30.107 8.974 -3.641 1.00 94.56 253 VAL A N 1
ATOM 1978 C CA . VAL A 1 253 ? 29.674 10.337 -3.284 1.00 94.56 253 VAL A CA 1
ATOM 1979 C C . VAL A 1 253 ? 28.146 10.434 -3.288 1.00 94.56 253 VAL A C 1
ATOM 1981 O O . VAL A 1 253 ? 27.563 10.942 -2.329 1.00 94.56 253 VAL A O 1
ATOM 1984 N N . ARG A 1 254 ? 27.469 9.880 -4.307 1.00 93.56 254 ARG A N 1
ATOM 1985 C CA . ARG A 1 254 ? 25.993 9.829 -4.352 1.00 93.56 254 ARG A CA 1
ATOM 1986 C C . ARG A 1 254 ? 25.404 9.040 -3.180 1.00 93.56 254 ARG A C 1
ATOM 1988 O O . ARG A 1 254 ? 24.398 9.463 -2.610 1.00 93.56 254 ARG A O 1
ATOM 1995 N N . ARG A 1 255 ? 26.022 7.915 -2.803 1.00 94.62 255 ARG A N 1
ATOM 1996 C CA . ARG A 1 255 ? 25.608 7.113 -1.636 1.00 94.62 255 ARG A CA 1
ATOM 1997 C C . ARG A 1 255 ? 25.798 7.869 -0.341 1.00 94.62 255 ARG A C 1
ATOM 1999 O O . ARG A 1 255 ? 24.845 7.960 0.417 1.00 94.62 255 ARG A O 1
ATOM 2006 N N . ALA A 1 256 ? 26.973 8.452 -0.120 1.00 96.56 256 ALA A N 1
ATOM 2007 C CA . ALA A 1 256 ? 27.257 9.257 1.062 1.00 96.56 256 ALA A CA 1
ATOM 2008 C C . ALA A 1 256 ? 26.243 10.402 1.209 1.00 96.56 256 ALA A C 1
ATOM 2010 O O . ALA A 1 256 ? 25.687 10.606 2.287 1.00 96.56 256 ALA A O 1
ATOM 2011 N N . ALA A 1 257 ? 25.942 11.100 0.107 1.00 95.69 257 ALA A N 1
ATOM 2012 C CA . ALA A 1 257 ? 24.940 12.158 0.085 1.00 95.69 257 ALA A CA 1
ATOM 2013 C C . ALA A 1 257 ? 23.550 11.637 0.479 1.00 95.69 257 ALA A C 1
ATOM 2015 O O . ALA A 1 257 ? 22.929 12.201 1.379 1.00 95.69 257 ALA A O 1
ATOM 2016 N N . LEU A 1 258 ? 23.084 10.543 -0.138 1.00 94.62 258 LEU A N 1
ATOM 2017 C CA . LEU A 1 258 ? 21.767 9.981 0.166 1.00 94.62 258 LEU A CA 1
ATOM 2018 C C . LEU A 1 258 ? 21.701 9.415 1.593 1.00 94.62 258 LEU A C 1
ATOM 2020 O O . LEU A 1 258 ? 20.751 9.719 2.301 1.00 94.62 258 LEU A O 1
ATOM 2024 N N . ILE A 1 259 ? 22.714 8.672 2.049 1.00 96.19 259 ILE A N 1
ATOM 2025 C CA . ILE A 1 259 ? 22.822 8.142 3.420 1.00 96.19 259 ILE A CA 1
ATOM 2026 C C . ILE A 1 259 ? 22.728 9.282 4.437 1.00 96.19 259 ILE A C 1
ATOM 2028 O O . ILE A 1 259 ? 21.888 9.227 5.332 1.00 96.19 259 ILE A O 1
ATOM 2032 N N . ARG A 1 260 ? 23.531 10.343 4.273 1.00 96.75 260 ARG A N 1
ATOM 2033 C CA . ARG A 1 260 ? 23.519 11.512 5.165 1.00 96.75 260 ARG A CA 1
ATOM 2034 C C . ARG A 1 260 ? 22.143 12.170 5.201 1.00 96.75 260 ARG A C 1
ATOM 2036 O O . ARG A 1 260 ? 21.607 12.406 6.279 1.00 96.75 260 ARG A O 1
ATOM 2043 N N . THR A 1 261 ? 21.557 12.438 4.034 1.00 95.56 261 THR A N 1
ATOM 2044 C CA . THR A 1 261 ? 20.226 13.049 3.936 1.00 95.56 261 THR A CA 1
ATOM 2045 C C . THR A 1 261 ? 19.152 12.162 4.569 1.00 95.56 261 THR A C 1
ATOM 2047 O O . THR A 1 261 ? 18.293 12.665 5.287 1.00 95.56 261 THR A O 1
ATOM 2050 N N . ARG A 1 262 ? 19.199 10.844 4.353 1.00 95.06 262 ARG A N 1
ATOM 2051 C CA . ARG A 1 262 ? 18.220 9.893 4.892 1.00 95.06 262 ARG A CA 1
ATOM 2052 C C . ARG A 1 262 ? 18.348 9.716 6.403 1.00 95.06 262 ARG A C 1
ATOM 2054 O O . ARG A 1 262 ? 17.324 9.768 7.074 1.00 95.06 262 ARG A O 1
ATOM 2061 N N . PHE A 1 263 ? 19.555 9.587 6.952 1.00 95.56 263 PHE A N 1
ATOM 2062 C CA . PHE A 1 263 ? 19.748 9.562 8.406 1.00 95.56 263 PHE A CA 1
ATOM 2063 C C . PHE A 1 263 ? 19.300 10.867 9.063 1.00 95.56 263 PHE A C 1
ATOM 2065 O O . PHE A 1 263 ? 18.590 10.817 10.064 1.00 95.56 263 PHE A O 1
ATOM 2072 N N . PHE A 1 264 ? 19.648 12.018 8.478 1.00 95.62 264 PHE A N 1
ATOM 2073 C CA . PHE A 1 264 ? 19.202 13.319 8.975 1.00 95.62 264 PHE A CA 1
ATOM 2074 C C . PHE A 1 264 ? 17.672 13.405 9.031 1.00 95.62 264 PHE A C 1
ATOM 2076 O O . PHE A 1 264 ? 17.112 13.696 10.085 1.00 95.62 264 PHE A O 1
ATOM 2083 N N . TRP A 1 265 ? 16.981 13.090 7.930 1.00 94.56 265 TRP A N 1
ATOM 2084 C CA . TRP A 1 265 ? 15.519 13.126 7.910 1.00 94.56 265 TRP A CA 1
ATOM 2085 C C . TRP A 1 265 ? 14.886 12.071 8.812 1.00 94.56 265 TRP A C 1
ATOM 2087 O O . TRP A 1 265 ? 13.904 12.382 9.473 1.00 94.56 265 TRP A O 1
ATOM 2097 N N . ALA A 1 266 ? 15.433 10.856 8.892 1.00 93.12 266 ALA A N 1
ATOM 2098 C CA . ALA A 1 266 ? 14.949 9.851 9.837 1.00 93.12 266 ALA A CA 1
ATOM 2099 C C . ALA A 1 266 ? 15.025 10.378 11.277 1.00 93.12 266 ALA A C 1
ATOM 2101 O O . ALA A 1 266 ? 14.032 10.327 11.995 1.00 93.12 266 ALA A O 1
ATOM 2102 N N . PHE A 1 267 ? 16.164 10.955 11.667 1.00 92.62 267 PHE A N 1
ATOM 2103 C CA . PHE A 1 267 ? 16.357 11.551 12.986 1.00 92.62 267 PHE A CA 1
ATOM 2104 C C . PHE A 1 267 ? 15.375 12.697 13.258 1.00 92.62 267 PHE A C 1
ATOM 2106 O O . PHE A 1 267 ? 14.676 12.668 14.267 1.00 92.62 267 PHE A O 1
ATOM 2113 N N . VAL A 1 268 ? 15.256 13.666 12.342 1.00 93.19 268 VAL A N 1
ATOM 2114 C CA . VAL A 1 268 ? 14.314 14.794 12.473 1.00 93.19 268 VAL A CA 1
ATOM 2115 C C . VAL A 1 268 ? 12.871 14.305 12.601 1.00 93.19 268 VAL A C 1
ATOM 2117 O O . VAL A 1 268 ? 12.133 14.791 13.454 1.00 93.19 268 VAL A O 1
ATOM 2120 N N . LEU A 1 269 ? 12.460 13.333 11.784 1.00 92.38 269 LEU A N 1
ATOM 2121 C CA . LEU A 1 269 ? 11.104 12.790 11.826 1.00 92.38 269 LEU A CA 1
ATOM 2122 C C . LEU A 1 269 ? 10.849 12.003 13.121 1.00 92.38 269 LEU A C 1
ATOM 2124 O O . LEU A 1 269 ? 9.769 12.135 13.687 1.00 92.38 269 LEU A O 1
ATOM 2128 N N . PHE A 1 270 ? 11.824 11.247 13.640 1.00 88.75 270 PHE A N 1
ATOM 2129 C CA . PHE A 1 270 ? 11.696 10.597 14.951 1.00 88.75 270 PHE A CA 1
ATOM 2130 C C . PHE A 1 270 ? 11.627 11.606 16.105 1.00 88.75 270 PHE A C 1
ATOM 2132 O O . PHE A 1 270 ? 10.823 11.423 17.012 1.00 88.75 270 PHE A O 1
ATOM 2139 N N . LEU A 1 271 ? 12.393 12.701 16.061 1.00 88.25 271 LEU A N 1
ATOM 2140 C CA . LEU A 1 271 ? 12.264 13.778 17.050 1.00 88.25 271 LEU A CA 1
ATOM 2141 C C . LEU A 1 271 ? 10.891 14.453 16.986 1.00 88.25 271 LEU A C 1
ATOM 2143 O O . LEU A 1 271 ? 10.284 14.738 18.016 1.00 88.25 271 LEU A O 1
ATOM 2147 N N . LEU A 1 272 ? 10.382 14.690 15.777 1.00 89.94 272 LEU A N 1
ATOM 2148 C CA . LEU A 1 272 ? 9.045 15.239 15.585 1.00 89.94 272 LEU A CA 1
ATOM 2149 C C . LEU A 1 272 ? 7.972 14.292 16.149 1.00 89.94 272 LEU A C 1
ATOM 2151 O O . LEU A 1 272 ? 7.028 14.746 16.794 1.00 89.94 272 LEU A O 1
ATOM 2155 N N . MET A 1 273 ? 8.142 12.981 15.963 1.00 85.31 273 MET A N 1
ATOM 2156 C CA . MET A 1 273 ? 7.287 11.951 16.561 1.00 85.31 273 MET A CA 1
ATOM 2157 C C . MET A 1 273 ? 7.333 11.967 18.091 1.00 85.31 273 MET A C 1
ATOM 2159 O O . MET A 1 273 ? 6.276 11.893 18.712 1.00 85.31 273 MET A O 1
ATOM 2163 N N . ASP A 1 274 ? 8.510 12.133 18.698 1.00 83.25 274 ASP A N 1
ATOM 2164 C CA . ASP A 1 274 ? 8.652 12.280 20.154 1.00 83.25 274 ASP A CA 1
ATOM 2165 C C . ASP A 1 274 ? 7.945 13.556 20.664 1.00 83.25 274 ASP A C 1
ATOM 2167 O O . ASP A 1 274 ? 7.325 13.560 21.734 1.00 83.25 274 ASP A O 1
ATOM 2171 N N . GLY A 1 275 ? 7.970 14.635 19.874 1.00 85.25 275 GLY A N 1
ATOM 2172 C CA . GLY A 1 275 ? 7.190 15.847 20.131 1.00 85.25 275 GLY A CA 1
ATOM 2173 C C . GLY A 1 275 ? 5.681 15.591 20.084 1.00 85.25 275 GLY A C 1
ATOM 2174 O O . GLY A 1 275 ? 4.960 15.964 21.011 1.00 85.25 275 GLY A O 1
ATOM 2175 N N . PHE A 1 276 ? 5.195 14.899 19.049 1.00 84.00 276 PHE A N 1
ATOM 2176 C CA . PHE A 1 276 ? 3.782 14.527 18.945 1.00 84.00 276 PHE A CA 1
ATOM 2177 C C . PHE A 1 276 ? 3.338 13.589 20.065 1.00 84.00 276 PHE A C 1
ATOM 2179 O O . PHE A 1 276 ? 2.271 13.808 20.629 1.00 84.00 276 PHE A O 1
ATOM 2186 N N . ASP A 1 277 ? 4.152 12.600 20.432 1.00 77.81 277 ASP A N 1
ATOM 2187 C CA . ASP A 1 277 ? 3.924 11.743 21.600 1.00 77.81 277 ASP A CA 1
ATOM 2188 C C . ASP A 1 277 ? 3.765 12.577 22.876 1.00 77.81 277 ASP A C 1
ATOM 2190 O O . ASP A 1 277 ? 2.804 12.421 23.627 1.00 77.81 277 ASP A O 1
ATOM 2194 N N . SER A 1 278 ? 4.674 13.529 23.092 1.00 79.94 278 SER A N 1
ATOM 2195 C CA . SER A 1 278 ? 4.644 14.409 24.262 1.00 79.94 278 SER A CA 1
ATOM 2196 C C . SER A 1 278 ? 3.367 15.250 24.322 1.00 79.94 278 SER A C 1
ATOM 2198 O O . SER A 1 278 ? 2.807 15.426 25.405 1.00 79.94 278 SER A O 1
ATOM 2200 N N . ILE A 1 279 ? 2.867 15.726 23.175 1.00 81.69 279 ILE A N 1
ATOM 2201 C CA . ILE A 1 279 ? 1.571 16.419 23.075 1.00 81.69 279 ILE A CA 1
ATOM 2202 C C . ILE A 1 279 ? 0.417 15.441 23.344 1.00 81.69 279 ILE A C 1
ATOM 2204 O O . ILE A 1 279 ? -0.511 15.767 24.083 1.00 81.69 279 ILE A O 1
ATOM 2208 N N . LEU A 1 280 ? 0.493 14.221 22.805 1.00 75.25 280 LEU A N 1
ATOM 2209 C CA . LEU A 1 280 ? -0.512 13.169 22.990 1.00 75.25 280 LEU A CA 1
ATOM 2210 C C . LEU A 1 280 ? -0.553 12.605 24.418 1.00 75.25 280 LEU A C 1
ATOM 2212 O O . LEU A 1 280 ? -1.438 11.832 24.757 1.00 75.25 280 LEU A O 1
ATOM 2216 N N . LYS A 1 281 ? 0.369 13.010 25.286 1.00 73.50 281 LYS A N 1
ATOM 2217 C CA . LYS A 1 281 ? 0.354 12.685 26.717 1.00 73.50 281 LYS A CA 1
ATOM 2218 C C . LYS A 1 281 ? -0.153 13.816 27.596 1.00 73.50 281 LYS A C 1
ATOM 2220 O O . LYS A 1 281 ? -0.212 13.657 28.813 1.00 73.50 281 LYS A O 1
ATOM 2225 N N . GLN A 1 282 ? -0.500 14.964 27.023 1.00 77.44 282 GLN A N 1
ATOM 2226 C CA . GLN A 1 282 ? -0.922 16.105 27.822 1.00 77.44 282 GLN A CA 1
ATOM 2227 C C . GLN A 1 282 ? -2.318 15.895 28.415 1.00 77.44 282 GLN A C 1
ATOM 2229 O O . GLN A 1 282 ? -3.266 15.511 27.723 1.00 77.44 282 GLN A O 1
ATOM 2234 N N . GLN A 1 283 ? -2.457 16.223 29.702 1.00 74.50 283 GLN A N 1
ATOM 2235 C CA . GLN A 1 283 ? -3.708 16.105 30.458 1.00 74.50 283 GLN A CA 1
ATOM 2236 C C . GLN A 1 283 ? -4.846 16.938 29.878 1.00 74.50 283 GLN A C 1
ATOM 2238 O O . GLN A 1 283 ? -5.997 16.519 29.901 1.00 74.50 283 GLN A O 1
ATOM 2243 N N . TRP A 1 284 ? -4.552 18.091 29.279 1.00 78.88 284 TRP A N 1
ATOM 2244 C CA . TRP A 1 284 ? -5.591 18.913 28.657 1.00 78.88 284 TRP A CA 1
ATOM 2245 C C . TRP A 1 284 ? -6.225 18.246 27.423 1.00 78.88 284 TRP A C 1
ATOM 2247 O O . TRP A 1 284 ? -7.378 18.537 27.093 1.00 78.88 284 TRP A O 1
ATOM 2257 N N . LEU A 1 285 ? -5.493 17.348 26.753 1.00 74.19 285 LEU A N 1
ATOM 2258 C CA . LEU A 1 285 ? -5.953 16.642 25.560 1.00 74.19 285 LEU A CA 1
ATOM 2259 C C . LEU A 1 285 ? -6.677 15.336 25.924 1.00 74.19 285 LEU A C 1
ATOM 2261 O O . LEU A 1 285 ? -7.704 15.023 25.322 1.00 74.19 285 LEU A O 1
ATOM 2265 N N . PHE A 1 286 ? -6.185 14.625 26.945 1.00 67.81 286 PHE A N 1
ATOM 2266 C CA . PHE A 1 286 ? -6.669 13.296 27.352 1.00 67.81 286 PHE A CA 1
ATOM 2267 C C . PHE A 1 286 ? -7.461 13.267 28.672 1.00 67.81 286 PHE A C 1
ATOM 2269 O O . PHE A 1 286 ? -7.910 12.206 29.102 1.00 67.81 286 PHE A O 1
ATOM 2276 N N . GLY A 1 287 ? -7.662 14.415 29.322 1.00 68.81 287 GLY A N 1
ATOM 2277 C CA . GLY A 1 287 ? -8.269 14.493 30.651 1.00 68.81 287 GLY A CA 1
ATOM 2278 C C . GLY A 1 287 ? -7.433 13.769 31.709 1.00 68.81 287 GLY A C 1
ATOM 2279 O O . GLY A 1 287 ? -6.239 13.547 31.528 1.00 68.81 287 GLY A O 1
ATOM 2280 N N . SER A 1 288 ? -8.068 13.338 32.800 1.00 59.16 288 SER A N 1
ATOM 2281 C CA . SER A 1 288 ? -7.436 12.545 33.872 1.00 59.16 288 SER A CA 1
ATOM 2282 C C . SER A 1 288 ? -6.813 11.224 33.397 1.00 59.16 288 SER A C 1
ATOM 2284 O O . SER A 1 288 ? -6.023 10.632 34.126 1.00 59.16 288 SER A O 1
ATOM 2286 N N . ARG A 1 289 ? -7.128 10.783 32.172 1.00 55.19 289 ARG A N 1
ATOM 2287 C CA . ARG A 1 289 ? -6.577 9.584 31.524 1.00 55.19 289 ARG A CA 1
ATOM 2288 C C . ARG A 1 289 ? -5.228 9.789 30.852 1.00 55.19 289 ARG A C 1
ATOM 2290 O O . ARG A 1 289 ? -4.598 8.814 30.437 1.00 55.19 289 ARG A O 1
ATOM 2297 N N . SER A 1 290 ? -4.739 11.025 30.766 1.00 54.41 290 SER A N 1
ATOM 2298 C CA . SER A 1 290 ? -3.352 11.260 30.372 1.00 54.41 290 SER A CA 1
ATOM 2299 C C . SER A 1 290 ? -2.407 10.525 31.319 1.00 54.41 290 SER A C 1
ATOM 2301 O O . SER A 1 290 ? -2.526 10.671 32.533 1.00 54.41 290 SER A O 1
ATOM 2303 N N . ASN A 1 291 ? -1.446 9.780 30.777 1.00 50.75 291 ASN A N 1
ATOM 2304 C CA . ASN A 1 291 ? -0.421 9.059 31.542 1.00 50.75 291 ASN A CA 1
ATOM 2305 C C . ASN A 1 291 ? -0.914 7.877 32.407 1.00 50.75 291 ASN A C 1
ATOM 2307 O O . ASN A 1 291 ? -0.109 7.317 33.145 1.00 50.75 291 ASN A O 1
ATOM 2311 N N . LEU A 1 292 ? -2.177 7.431 32.299 1.00 43.03 292 LEU A N 1
ATOM 2312 C CA . LEU A 1 292 ? -2.722 6.344 33.138 1.00 43.03 292 LEU A CA 1
ATOM 2313 C C . LEU A 1 292 ? -2.318 4.907 32.734 1.00 43.03 292 LEU A C 1
ATOM 2315 O O . LEU A 1 292 ? -2.894 3.940 33.223 1.00 43.03 292 LEU A O 1
ATOM 2319 N N . GLY A 1 293 ? -1.280 4.725 31.915 1.00 38.97 293 GLY A N 1
ATOM 2320 C CA . GLY A 1 293 ? -0.689 3.403 31.700 1.00 38.97 293 GLY A CA 1
ATOM 2321 C C . GLY A 1 293 ? 0.829 3.462 31.647 1.00 38.97 293 GLY A C 1
ATOM 2322 O O . GLY A 1 293 ? 1.428 4.152 30.819 1.00 38.97 293 GLY A O 1
ATOM 2323 N N . GLY A 1 294 ? 1.425 2.693 32.551 1.00 37.16 294 GLY A N 1
ATOM 2324 C CA . GLY A 1 294 ? 2.848 2.412 32.623 1.00 37.16 294 GLY A CA 1
ATOM 2325 C C . GLY A 1 294 ? 3.688 3.552 33.211 1.00 37.16 294 GLY A C 1
ATOM 2326 O O . GLY A 1 294 ? 3.432 4.725 32.939 1.00 37.16 294 GLY A O 1
ATOM 2327 N N . PRO A 1 295 ? 4.737 3.235 33.994 1.00 36.59 295 PRO A N 1
ATOM 2328 C CA . PRO A 1 295 ? 5.706 4.241 34.413 1.00 36.59 295 PRO A CA 1
ATOM 2329 C C . PRO A 1 295 ? 6.213 5.022 33.191 1.00 36.59 295 PRO A C 1
ATOM 2331 O O . PRO A 1 295 ? 6.374 4.450 32.109 1.00 36.59 295 PRO A O 1
ATOM 2334 N N . LEU A 1 296 ? 6.547 6.306 33.373 1.00 38.69 296 LEU A N 1
ATOM 2335 C CA . LEU A 1 296 ? 7.203 7.162 32.365 1.00 38.69 296 LEU A CA 1
ATOM 2336 C C . LEU A 1 296 ? 8.376 6.465 31.632 1.00 38.69 296 LEU A C 1
ATOM 2338 O O . LEU A 1 296 ? 8.701 6.833 30.507 1.00 38.69 296 LEU A O 1
ATOM 2342 N N . ARG A 1 297 ? 8.973 5.431 32.246 1.00 39.84 297 ARG A N 1
ATOM 2343 C CA . ARG A 1 297 ? 10.030 4.569 31.688 1.00 39.84 297 ARG A CA 1
ATOM 2344 C C . ARG A 1 297 ? 9.592 3.629 30.547 1.00 39.84 297 ARG A C 1
ATOM 2346 O O . ARG A 1 297 ? 10.453 3.208 29.784 1.00 39.84 297 ARG A O 1
ATOM 2353 N N . LEU A 1 298 ? 8.303 3.312 30.406 1.00 38.41 298 LEU A N 1
ATOM 2354 C CA . LEU A 1 298 ? 7.766 2.415 29.361 1.00 38.41 298 LEU A CA 1
ATOM 2355 C C . LEU A 1 298 ? 6.674 3.068 28.500 1.00 38.41 298 LEU A C 1
ATOM 2357 O O . LEU A 1 298 ? 6.379 2.582 27.417 1.00 38.41 298 LEU A O 1
ATOM 2361 N N . GLY A 1 299 ? 6.131 4.206 28.946 1.00 38.56 299 GLY A N 1
ATOM 2362 C CA . GLY A 1 299 ? 5.260 5.104 28.191 1.00 38.56 299 GLY A CA 1
ATOM 2363 C C . GLY A 1 299 ? 4.206 4.431 27.312 1.00 38.56 299 GLY A C 1
ATOM 2364 O O . GLY A 1 299 ? 4.278 4.551 26.090 1.00 38.56 299 GLY A O 1
ATOM 2365 N N . GLY A 1 300 ? 3.197 3.822 27.925 1.00 37.59 300 GLY A N 1
ATOM 2366 C CA . GLY A 1 300 ? 2.057 3.299 27.190 1.00 37.59 300 GLY A CA 1
ATOM 2367 C C . GLY A 1 300 ? 0.817 3.247 28.060 1.00 37.59 300 GLY A C 1
ATOM 2368 O O . GLY A 1 300 ? 0.740 2.396 28.941 1.00 37.59 300 GLY A O 1
ATOM 2369 N N . SER A 1 301 ? -0.169 4.098 27.747 1.00 37.62 301 SER A N 1
ATOM 2370 C CA . SER A 1 301 ? -1.566 4.010 28.191 1.00 37.62 301 SER A CA 1
ATOM 2371 C C . SER A 1 301 ? -2.182 2.668 27.752 1.00 37.62 301 SER A C 1
ATOM 2373 O O . SER A 1 301 ? -2.982 2.611 26.822 1.00 37.62 301 SER A O 1
ATOM 2375 N N . ALA A 1 302 ? -1.735 1.560 28.338 1.00 41.53 302 ALA A N 1
ATOM 2376 C CA . ALA A 1 302 ? -2.141 0.209 27.963 1.00 41.53 302 ALA A CA 1
ATOM 2377 C C . ALA A 1 302 ? -3.501 -0.178 28.562 1.00 41.53 302 ALA A C 1
ATOM 2379 O O . ALA A 1 302 ? -4.078 -1.190 28.179 1.00 41.53 302 ALA A O 1
ATOM 2380 N N . THR A 1 303 ? -4.017 0.615 29.498 1.00 40.47 303 THR A N 1
ATOM 2381 C CA . THR A 1 303 ? -5.075 0.185 30.414 1.00 40.47 303 THR A CA 1
ATOM 2382 C C . THR A 1 303 ? -6.438 0.790 30.123 1.00 40.47 303 THR A C 1
ATOM 2384 O O . THR A 1 303 ? -7.416 0.235 30.593 1.00 40.47 303 THR A O 1
ATOM 2387 N N . GLU A 1 304 ? -6.556 1.835 29.298 1.00 46.12 304 GLU A N 1
ATOM 2388 C CA . GLU A 1 304 ? -7.848 2.328 28.810 1.00 46.12 304 GLU A CA 1
ATOM 2389 C C . GLU A 1 304 ? -7.708 2.778 27.352 1.00 46.12 304 GLU A C 1
ATOM 2391 O O . GLU A 1 304 ? -7.014 3.748 27.041 1.00 46.12 304 GLU A O 1
ATOM 2396 N N . SER A 1 305 ? -8.359 2.069 26.425 1.00 51.66 305 SER A N 1
ATOM 2397 C CA . SER A 1 305 ? -8.575 2.594 25.076 1.00 51.66 305 SER A CA 1
ATOM 2398 C C . SER A 1 305 ? -9.211 3.975 25.208 1.00 51.66 305 SER A C 1
ATOM 2400 O O . SER A 1 305 ? -10.266 4.090 25.837 1.00 51.66 305 SER A O 1
ATOM 2402 N N . LEU A 1 306 ? -8.583 5.002 24.632 1.00 60.72 306 LEU A N 1
ATOM 2403 C CA . LEU A 1 306 ? -9.161 6.338 24.564 1.00 60.72 306 LEU A CA 1
ATOM 2404 C C . LEU A 1 306 ? -10.594 6.223 24.036 1.00 60.72 306 LEU A C 1
ATOM 2406 O O . LEU A 1 306 ? -10.804 5.826 22.886 1.00 60.72 306 LEU A O 1
ATOM 2410 N N . ARG A 1 307 ? -11.573 6.569 24.871 1.00 65.69 307 ARG A N 1
ATOM 2411 C CA . ARG A 1 307 ? -12.973 6.650 24.463 1.00 65.69 307 ARG A CA 1
ATOM 2412 C C . ARG A 1 307 ? -13.143 7.948 23.691 1.00 65.69 307 ARG A C 1
ATOM 2414 O O . ARG A 1 307 ? -13.438 9.001 24.244 1.00 65.69 307 ARG A O 1
ATOM 2421 N N . TYR A 1 308 ? -12.859 7.868 22.396 1.00 70.88 308 TYR A N 1
ATOM 2422 C CA . TYR A 1 308 ? -12.893 8.973 21.438 1.00 70.88 308 TYR A CA 1
ATOM 2423 C C . TYR A 1 308 ? -14.221 9.758 21.472 1.00 70.88 308 TYR A C 1
ATOM 2425 O O . TYR A 1 308 ? -14.285 10.910 21.063 1.00 70.88 308 TYR A O 1
ATOM 2433 N N . GLU A 1 309 ? -15.282 9.128 21.968 1.00 72.94 309 GLU A N 1
ATOM 2434 C CA . GLU A 1 309 ? -16.639 9.646 22.121 1.00 72.94 309 GLU A CA 1
ATOM 2435 C C . GLU A 1 309 ? -16.809 10.608 23.297 1.00 72.94 309 GLU A C 1
ATOM 2437 O O . GLU A 1 309 ? -17.741 11.403 23.299 1.00 72.94 309 GLU A O 1
ATOM 2442 N N . GLU A 1 310 ? -15.928 10.536 24.293 1.00 75.06 310 GLU A N 1
ATOM 2443 C CA . GLU A 1 310 ? -15.909 11.467 25.427 1.00 75.06 310 GLU A CA 1
ATOM 2444 C C . GLU A 1 310 ? -15.266 12.806 25.057 1.00 75.06 310 GLU A C 1
ATOM 2446 O O . GLU A 1 310 ? -15.334 13.780 25.807 1.00 75.06 310 GLU A O 1
ATOM 2451 N N . LEU A 1 311 ? -14.597 12.857 23.907 1.00 81.69 311 LEU A N 1
ATOM 2452 C CA . LEU A 1 311 ? -13.912 14.046 23.447 1.00 81.69 311 LEU A CA 1
ATOM 2453 C C . LEU A 1 311 ? -14.905 14.993 22.785 1.00 81.69 311 LEU A C 1
ATOM 2455 O O . LEU A 1 311 ? -15.752 14.589 21.989 1.00 81.69 311 LEU A O 1
ATOM 2459 N N . SER A 1 312 ? -14.741 16.289 23.049 1.00 87.44 312 SER A N 1
ATOM 2460 C CA . SER A 1 312 ? -15.418 17.306 22.251 1.00 87.44 312 SER A CA 1
ATOM 2461 C C . SER A 1 312 ? -15.046 17.151 20.773 1.00 87.44 312 SER A C 1
ATOM 2463 O O . SER A 1 312 ? -13.940 16.711 20.442 1.00 87.44 312 SER A O 1
ATOM 2465 N N . ALA A 1 313 ? -15.941 17.560 19.870 1.00 87.94 313 ALA A N 1
ATOM 2466 C CA . ALA A 1 313 ? -15.702 17.472 18.427 1.00 87.94 313 ALA A CA 1
ATOM 2467 C C . ALA A 1 313 ? -14.358 18.106 18.017 1.00 87.94 313 ALA A C 1
ATOM 2469 O O . ALA A 1 313 ? -13.609 17.521 17.239 1.00 87.94 313 ALA A O 1
ATOM 2470 N N . ALA A 1 314 ? -14.003 19.247 18.620 1.00 89.12 314 ALA A N 1
ATOM 2471 C CA . ALA A 1 314 ? -12.722 19.912 18.393 1.00 89.12 314 ALA A CA 1
ATOM 2472 C C . ALA A 1 314 ? -11.515 19.048 18.804 1.00 89.12 314 ALA A C 1
ATOM 2474 O O . ALA A 1 314 ? -10.550 18.949 18.048 1.00 89.12 314 ALA A O 1
ATOM 2475 N N . ARG A 1 315 ? -11.564 18.379 19.967 1.00 87.69 315 ARG A N 1
ATOM 2476 C CA . ARG A 1 315 ? -10.492 17.469 20.417 1.00 87.69 315 ARG A CA 1
ATOM 2477 C C . ARG A 1 315 ? -10.396 16.229 19.534 1.00 87.69 315 ARG A C 1
ATOM 2479 O O . ARG A 1 315 ? -9.296 15.825 19.173 1.00 87.69 315 ARG A O 1
ATOM 2486 N N . ALA A 1 316 ? -11.530 15.658 19.139 1.00 86.25 316 ALA A N 1
ATOM 2487 C CA . ALA A 1 316 ? -11.579 14.547 18.195 1.00 86.25 316 ALA A CA 1
ATOM 2488 C C . ALA A 1 316 ? -10.936 14.927 16.845 1.00 86.25 316 ALA A C 1
ATOM 2490 O O . ALA A 1 316 ? -10.085 14.208 16.318 1.00 86.25 316 ALA A O 1
ATOM 2491 N N . TRP A 1 317 ? -11.283 16.092 16.299 1.00 89.12 317 TRP A N 1
ATOM 2492 C CA . TRP A 1 317 ? -10.685 16.593 15.060 1.00 89.12 317 TRP A CA 1
ATOM 2493 C C . TRP A 1 317 ? -9.191 16.852 15.212 1.00 89.12 317 TRP A C 1
ATOM 2495 O O . TRP A 1 317 ? -8.420 16.444 14.347 1.00 89.12 317 TRP A O 1
ATOM 2505 N N . LEU A 1 318 ? -8.765 17.442 16.330 1.00 89.31 318 LEU A N 1
ATOM 2506 C CA . LEU A 1 318 ? -7.350 17.628 16.633 1.00 89.31 318 LEU A CA 1
ATOM 2507 C C . LEU A 1 318 ? -6.600 16.290 16.655 1.00 89.31 318 LEU A C 1
ATOM 2509 O O . LEU A 1 318 ? -5.566 16.161 16.008 1.00 89.31 318 LEU A O 1
ATOM 2513 N N . LEU A 1 319 ? -7.140 15.264 17.316 1.00 85.81 319 LEU A N 1
ATOM 2514 C CA . LEU A 1 319 ? -6.541 13.927 17.316 1.00 85.81 319 LEU A CA 1
ATOM 2515 C C . LEU A 1 319 ? -6.507 13.288 15.928 1.00 85.81 319 LEU A C 1
ATOM 2517 O O . LEU A 1 319 ? -5.541 12.607 15.594 1.00 85.81 319 LEU A O 1
ATOM 2521 N N . THR A 1 320 ? -7.530 13.519 15.105 1.00 88.25 320 THR A N 1
ATOM 2522 C CA . THR A 1 320 ? -7.541 13.078 13.702 1.00 88.25 320 THR A CA 1
ATOM 2523 C C . THR A 1 320 ? -6.419 13.745 12.912 1.00 88.25 320 THR A C 1
ATOM 2525 O O . THR A 1 320 ? -5.690 13.061 12.195 1.00 88.25 320 THR A O 1
ATOM 2528 N N . VAL A 1 321 ? -6.241 15.061 13.072 1.00 90.75 321 VAL A N 1
ATOM 2529 C CA . VAL A 1 321 ? -5.139 15.815 12.456 1.00 90.75 321 VAL A CA 1
ATOM 2530 C C . VAL A 1 321 ? -3.801 15.251 12.916 1.00 90.75 321 VAL A C 1
ATOM 2532 O O . VAL A 1 321 ? -2.959 14.926 12.083 1.00 90.75 321 VAL A O 1
ATOM 2535 N N . MET A 1 322 ? -3.620 15.066 14.224 1.00 88.00 322 MET A N 1
ATOM 2536 C CA . MET A 1 322 ? -2.385 14.520 14.781 1.00 88.00 322 MET A CA 1
ATOM 2537 C C . MET A 1 322 ? -2.094 13.119 14.242 1.00 88.00 322 MET A C 1
ATOM 2539 O O . MET A 1 322 ? -0.984 12.878 13.783 1.00 88.00 322 MET A O 1
ATOM 2543 N N . ALA A 1 323 ? -3.080 12.219 14.203 1.00 85.88 323 ALA A N 1
ATOM 2544 C CA . ALA A 1 323 ? -2.920 10.892 13.608 1.00 85.88 323 ALA A CA 1
ATOM 2545 C C . ALA A 1 323 ? -2.529 10.974 12.121 1.00 85.88 323 ALA A C 1
ATOM 2547 O O . ALA A 1 323 ? -1.616 10.276 11.677 1.00 85.88 323 ALA A O 1
ATOM 2548 N N . GLY A 1 324 ? -3.170 11.872 11.367 1.00 88.50 324 GLY A N 1
ATOM 2549 C CA . GLY A 1 324 ? -2.859 12.141 9.963 1.00 88.50 324 GLY A CA 1
ATOM 2550 C C . GLY A 1 324 ? -1.449 12.690 9.725 1.00 88.50 324 GLY A C 1
ATOM 2551 O O . GLY A 1 324 ? -0.916 12.518 8.632 1.00 88.50 324 GLY A O 1
ATOM 2552 N N . VAL A 1 325 ? -0.820 13.306 10.732 1.00 89.69 325 VAL A N 1
ATOM 2553 C CA . VAL A 1 325 ? 0.582 13.754 10.678 1.00 89.69 325 VAL A CA 1
ATOM 2554 C C . VAL A 1 325 ? 1.547 12.664 11.141 1.00 89.69 325 VAL A C 1
ATOM 2556 O O . VAL A 1 325 ? 2.545 12.391 10.474 1.00 89.69 325 VAL A O 1
ATOM 2559 N N . VAL A 1 326 ? 1.232 12.005 12.253 1.00 87.12 326 VAL A N 1
ATOM 2560 C CA . VAL A 1 326 ? 2.052 10.970 12.896 1.00 87.12 326 VAL A CA 1
ATOM 2561 C C . VAL A 1 326 ? 2.303 9.789 11.961 1.00 87.12 326 VAL A C 1
ATOM 2563 O O . VAL A 1 326 ? 3.436 9.337 11.831 1.00 87.12 326 VAL A O 1
ATOM 2566 N N . ILE A 1 327 ? 1.279 9.307 11.256 1.00 87.44 327 ILE A N 1
ATOM 2567 C CA . ILE A 1 327 ? 1.399 8.125 10.388 1.00 87.44 327 ILE A CA 1
ATOM 2568 C C . ILE A 1 327 ? 2.403 8.328 9.246 1.00 87.44 327 ILE A C 1
ATOM 2570 O O . ILE A 1 327 ? 3.361 7.553 9.161 1.00 87.44 327 ILE A O 1
ATOM 2574 N N . PRO A 1 328 ? 2.255 9.345 8.375 1.00 91.50 328 PRO A N 1
ATOM 2575 C CA . PRO A 1 328 ? 3.205 9.551 7.291 1.00 91.50 328 PRO A CA 1
ATOM 2576 C C . PRO A 1 328 ? 4.587 9.956 7.800 1.00 91.50 328 PRO A C 1
ATOM 2578 O O . PRO A 1 328 ? 5.580 9.568 7.187 1.00 91.50 328 PRO A O 1
ATOM 2581 N N . THR A 1 329 ? 4.673 10.666 8.930 1.00 90.94 329 THR A N 1
ATOM 2582 C CA . THR A 1 329 ? 5.948 11.001 9.584 1.00 90.94 329 THR A CA 1
ATOM 2583 C C . THR A 1 329 ? 6.681 9.735 10.024 1.00 90.94 329 THR A C 1
ATOM 2585 O O . THR A 1 329 ? 7.831 9.532 9.638 1.00 90.94 329 THR A O 1
ATOM 2588 N N . SER A 1 330 ? 6.004 8.847 10.757 1.00 87.62 330 SER A N 1
ATOM 2589 C CA . SER A 1 330 ? 6.550 7.576 11.242 1.00 87.62 330 SER A CA 1
ATOM 2590 C C . SER A 1 330 ? 7.003 6.683 10.087 1.00 87.62 330 SER A C 1
ATOM 2592 O O . SER A 1 330 ? 8.157 6.260 10.033 1.00 87.62 330 SER A O 1
ATOM 2594 N N . MET A 1 331 ? 6.139 6.473 9.092 1.00 88.81 331 MET A N 1
ATOM 2595 C CA . MET A 1 331 ? 6.465 5.630 7.942 1.00 88.81 331 MET A CA 1
ATOM 2596 C C . MET A 1 331 ? 7.587 6.228 7.080 1.00 88.81 331 MET A C 1
ATOM 2598 O O . MET A 1 331 ? 8.432 5.489 6.574 1.00 88.81 331 MET A O 1
ATOM 2602 N N . SER A 1 332 ? 7.649 7.558 6.948 1.00 91.81 332 SER A N 1
ATOM 2603 C CA . SER A 1 332 ? 8.770 8.242 6.290 1.00 91.81 332 SER A CA 1
ATOM 2604 C C . SER A 1 332 ? 10.072 8.091 7.073 1.00 91.81 332 SER A C 1
ATOM 2606 O O . SER A 1 332 ? 11.112 7.867 6.459 1.00 91.81 332 SER A O 1
ATOM 2608 N N . ALA A 1 333 ? 10.033 8.175 8.407 1.00 91.56 333 ALA A N 1
ATOM 2609 C CA . ALA A 1 333 ? 11.203 7.989 9.262 1.00 91.56 333 ALA A CA 1
ATOM 2610 C C . ALA A 1 333 ? 11.773 6.575 9.102 1.00 91.56 333 ALA A C 1
ATOM 2612 O O . ALA A 1 333 ? 12.962 6.413 8.820 1.00 91.56 333 ALA A O 1
ATOM 2613 N N . THR A 1 334 ? 10.906 5.560 9.176 1.00 89.25 334 THR A N 1
ATOM 2614 C CA . THR A 1 334 ? 11.274 4.157 8.962 1.00 89.25 334 THR A CA 1
ATOM 2615 C C . THR A 1 334 ? 11.817 3.926 7.555 1.00 89.25 334 THR A C 1
ATOM 2617 O O . THR A 1 334 ? 12.868 3.308 7.409 1.00 89.25 334 THR A O 1
ATOM 2620 N N . TYR A 1 335 ? 11.163 4.455 6.515 1.00 91.12 335 TYR A N 1
ATOM 2621 C CA . TYR A 1 335 ? 11.659 4.345 5.140 1.00 91.12 335 TYR A CA 1
ATOM 2622 C C . TYR A 1 335 ? 13.037 4.994 4.979 1.00 91.12 335 TYR A C 1
ATOM 2624 O O . TYR A 1 335 ? 13.944 4.396 4.401 1.00 91.12 335 TYR A O 1
ATOM 2632 N N . CYS A 1 336 ? 13.224 6.198 5.524 1.00 93.25 336 CYS A N 1
ATOM 2633 C CA . CYS A 1 336 ? 14.505 6.887 5.490 1.00 93.25 336 CYS A CA 1
ATOM 2634 C C . CYS A 1 336 ? 15.597 6.067 6.188 1.00 93.25 336 CYS A C 1
ATOM 2636 O O . CYS A 1 336 ? 16.648 5.842 5.591 1.00 93.25 336 CYS A O 1
ATOM 2638 N N . LEU A 1 337 ? 15.329 5.538 7.382 1.00 92.50 337 LEU A N 1
ATOM 2639 C CA . LEU A 1 337 ? 16.276 4.692 8.104 1.00 92.50 337 LEU A CA 1
ATOM 2640 C C . LEU A 1 337 ? 16.625 3.419 7.318 1.00 92.50 337 LEU A C 1
ATOM 2642 O O . LEU A 1 337 ? 17.802 3.142 7.102 1.00 92.50 337 LEU A O 1
ATOM 2646 N N . LEU A 1 338 ? 15.626 2.676 6.836 1.00 90.94 338 LEU A N 1
ATOM 2647 C CA . LEU A 1 338 ? 15.843 1.441 6.074 1.00 90.94 338 LEU A CA 1
ATOM 2648 C C . LEU A 1 338 ? 16.607 1.696 4.771 1.00 90.94 338 LEU A C 1
ATOM 2650 O O . LEU A 1 338 ? 17.532 0.955 4.450 1.00 90.94 338 LEU A O 1
ATOM 2654 N N . SER A 1 339 ? 16.265 2.765 4.047 1.00 91.94 339 SER A N 1
ATOM 2655 C CA . SER A 1 339 ? 16.966 3.142 2.815 1.00 91.94 339 SER A CA 1
ATOM 2656 C C . SER A 1 339 ? 18.424 3.533 3.065 1.00 91.94 339 SER A C 1
ATOM 2658 O O . SER A 1 339 ? 19.296 3.178 2.274 1.00 91.94 339 SER A O 1
ATOM 2660 N N . ALA A 1 340 ? 18.717 4.212 4.179 1.00 94.44 340 ALA A N 1
ATOM 2661 C CA . ALA A 1 340 ? 20.086 4.516 4.575 1.00 94.44 340 ALA A CA 1
ATOM 2662 C C . ALA A 1 340 ? 20.850 3.227 4.907 1.00 94.44 340 ALA A C 1
ATOM 2664 O O . ALA A 1 340 ? 21.915 2.984 4.341 1.00 94.44 340 ALA A O 1
ATOM 2665 N N . LEU A 1 341 ? 20.276 2.368 5.756 1.00 92.94 341 LEU A N 1
ATOM 2666 C CA . LEU A 1 341 ? 20.878 1.097 6.167 1.00 92.94 341 LEU A CA 1
ATOM 2667 C C . LEU A 1 341 ? 21.142 0.160 4.981 1.00 92.94 341 LEU A C 1
ATOM 2669 O O . LEU A 1 341 ? 22.181 -0.491 4.947 1.00 92.94 341 LEU A O 1
ATOM 2673 N N . ALA A 1 342 ? 20.265 0.138 3.975 1.00 91.69 342 ALA A N 1
ATOM 2674 C CA . ALA A 1 342 ? 20.463 -0.655 2.762 1.00 91.69 342 ALA A CA 1
ATOM 2675 C C . ALA A 1 342 ? 21.672 -0.202 1.919 1.00 91.69 342 ALA A C 1
ATOM 2677 O O . ALA A 1 342 ? 22.248 -1.007 1.185 1.00 91.69 342 ALA A O 1
ATOM 2678 N N . LEU A 1 343 ? 22.071 1.071 2.022 1.00 94.00 343 LEU A N 1
ATOM 2679 C CA . LEU A 1 343 ? 23.199 1.648 1.285 1.00 94.00 343 LEU A CA 1
ATOM 2680 C C . LEU A 1 343 ? 24.519 1.605 2.073 1.00 94.00 343 LEU A C 1
ATOM 2682 O O . LEU A 1 343 ? 25.586 1.645 1.458 1.00 94.00 343 LEU A O 1
ATOM 2686 N N . VAL A 1 344 ? 24.466 1.508 3.409 1.00 96.00 344 VAL A N 1
ATOM 2687 C CA . VAL A 1 344 ? 25.643 1.550 4.298 1.00 96.00 344 VAL A CA 1
ATOM 2688 C C . VAL A 1 344 ? 26.698 0.491 3.962 1.00 96.00 344 VAL A C 1
ATOM 2690 O O . VAL A 1 344 ? 27.845 0.892 3.761 1.00 96.00 344 VAL A O 1
ATOM 2693 N N . PRO A 1 345 ? 26.381 -0.818 3.835 1.00 95.75 345 PRO A N 1
ATOM 2694 C CA . PRO A 1 345 ? 27.402 -1.828 3.539 1.00 95.75 345 PRO A CA 1
ATOM 2695 C C . PRO A 1 345 ? 28.193 -1.481 2.282 1.00 95.75 345 PRO A C 1
ATOM 2697 O O . PRO A 1 345 ? 29.407 -1.614 2.201 1.00 95.75 345 PRO A O 1
ATOM 2700 N N . ALA A 1 346 ? 27.484 -0.966 1.295 1.00 93.31 346 ALA A N 1
ATOM 2701 C CA . ALA A 1 346 ? 28.032 -0.687 -0.002 1.00 93.31 346 ALA A CA 1
ATOM 2702 C C . ALA A 1 346 ? 28.870 0.610 0.004 1.00 93.31 346 ALA A C 1
ATOM 2704 O O . ALA A 1 346 ? 29.898 0.699 -0.660 1.00 93.31 346 ALA A O 1
ATOM 2705 N N . HIS A 1 347 ? 28.487 1.597 0.817 1.00 95.38 347 HIS A N 1
ATOM 2706 C CA . HIS A 1 347 ? 29.307 2.780 1.073 1.00 95.38 347 HIS A CA 1
ATOM 2707 C C . HIS A 1 347 ? 30.618 2.458 1.813 1.00 95.38 347 HIS A C 1
ATOM 2709 O O . HIS A 1 347 ? 31.659 3.015 1.467 1.00 95.38 347 HIS A O 1
ATOM 2715 N N . LEU A 1 348 ? 30.568 1.557 2.802 1.00 96.25 348 LEU A N 1
ATOM 2716 C CA . LEU A 1 348 ? 31.733 1.140 3.594 1.00 96.25 348 LEU A CA 1
ATOM 2717 C C . LEU A 1 348 ? 32.711 0.275 2.793 1.00 96.25 348 LEU A C 1
ATOM 2719 O O . LEU A 1 348 ? 33.920 0.364 2.989 1.00 96.25 348 LEU A O 1
ATOM 2723 N N . PHE A 1 349 ? 32.197 -0.531 1.864 1.00 95.50 349 PHE A N 1
ATOM 2724 C CA . PHE A 1 349 ? 32.996 -1.436 1.044 1.00 95.50 349 PHE A CA 1
ATOM 2725 C C . PHE A 1 349 ? 32.829 -1.120 -0.446 1.00 95.50 349 PHE A C 1
ATOM 2727 O O . PHE A 1 349 ? 32.313 -1.950 -1.203 1.00 95.50 349 PHE A O 1
ATOM 2734 N N . PRO A 1 350 ? 33.283 0.061 -0.912 1.00 91.88 350 PRO A N 1
ATOM 2735 C CA . PRO A 1 350 ? 32.932 0.554 -2.234 1.00 91.88 350 PRO A CA 1
ATOM 2736 C C . PRO A 1 350 ? 33.568 -0.213 -3.392 1.00 91.88 350 PRO A C 1
ATOM 2738 O O . PRO A 1 350 ? 33.156 -0.036 -4.534 1.00 91.88 350 PRO A O 1
ATOM 2741 N N . ASN A 1 351 ? 34.510 -1.107 -3.103 1.00 88.81 351 ASN A N 1
ATOM 2742 C CA . ASN A 1 351 ? 35.133 -1.996 -4.080 1.00 88.81 351 ASN A CA 1
ATOM 2743 C C . ASN A 1 351 ? 34.602 -3.442 -3.990 1.00 88.81 351 ASN A C 1
ATOM 2745 O O . ASN A 1 351 ? 34.956 -4.280 -4.814 1.00 88.81 351 ASN A O 1
ATOM 2749 N N . SER A 1 352 ? 33.731 -3.767 -3.023 1.00 91.06 352 SER A N 1
ATOM 2750 C CA . SER A 1 352 ? 33.219 -5.132 -2.848 1.00 91.06 352 SER A CA 1
ATOM 2751 C C . SER A 1 352 ? 32.125 -5.460 -3.862 1.00 91.06 352 SER A C 1
ATOM 2753 O O . SER A 1 352 ? 30.957 -5.096 -3.709 1.00 91.06 352 SER A O 1
ATOM 2755 N N . LYS A 1 353 ? 32.493 -6.219 -4.897 1.00 86.00 353 LYS A N 1
ATOM 2756 C CA . LYS A 1 353 ? 31.564 -6.713 -5.925 1.00 86.00 353 LYS A CA 1
ATOM 2757 C C . LYS A 1 353 ? 30.428 -7.555 -5.343 1.00 86.00 353 LYS A C 1
ATOM 2759 O O . LYS A 1 353 ? 29.311 -7.475 -5.847 1.00 86.00 353 LYS A O 1
ATOM 2764 N N . LEU A 1 354 ? 30.702 -8.343 -4.300 1.00 90.75 354 LEU A N 1
ATOM 2765 C CA . LEU A 1 354 ? 29.679 -9.141 -3.627 1.00 90.75 354 LEU A CA 1
ATOM 2766 C C . LEU A 1 354 ? 28.594 -8.225 -3.057 1.00 90.75 354 LEU A C 1
ATOM 2768 O O . LEU A 1 354 ? 27.433 -8.374 -3.422 1.00 90.75 354 LEU A O 1
ATOM 2772 N N . ILE A 1 355 ? 28.988 -7.238 -2.247 1.00 91.00 355 ILE A N 1
ATOM 2773 C CA . ILE A 1 355 ? 28.056 -6.305 -1.602 1.00 91.00 355 ILE A CA 1
ATOM 2774 C C . ILE A 1 355 ? 27.281 -5.506 -2.649 1.00 91.00 355 ILE A C 1
ATOM 2776 O O . ILE A 1 355 ? 26.062 -5.403 -2.556 1.00 91.00 355 ILE A O 1
ATOM 2780 N N . TRP A 1 356 ? 27.955 -5.001 -3.686 1.00 83.69 356 TRP A N 1
ATOM 2781 C CA . TRP A 1 356 ? 27.292 -4.261 -4.762 1.00 83.69 356 TRP A CA 1
ATOM 2782 C C . TRP A 1 356 ? 26.197 -5.041 -5.462 1.00 83.69 356 TRP A C 1
ATOM 2784 O O . TRP A 1 356 ? 25.169 -4.475 -5.831 1.00 83.69 356 TRP A O 1
ATOM 2794 N N . LYS A 1 357 ? 26.443 -6.330 -5.687 1.00 85.81 357 LYS A N 1
ATOM 2795 C CA . LYS A 1 357 ? 25.537 -7.161 -6.460 1.00 85.81 357 LYS A CA 1
ATOM 2796 C C . LYS A 1 357 ? 24.442 -7.782 -5.608 1.00 85.81 357 LYS A C 1
ATOM 2798 O O . LYS A 1 357 ? 23.376 -8.055 -6.146 1.00 85.81 357 LYS A O 1
ATOM 2803 N N . THR A 1 358 ? 24.659 -8.013 -4.319 1.00 88.94 358 THR A N 1
ATOM 2804 C CA . THR A 1 358 ? 23.636 -8.618 -3.453 1.00 88.94 358 THR A CA 1
ATOM 2805 C C . THR A 1 358 ? 22.788 -7.589 -2.716 1.00 88.94 358 THR A C 1
ATOM 2807 O O . THR A 1 358 ? 21.637 -7.884 -2.399 1.00 88.94 358 THR A O 1
ATOM 2810 N N . ALA A 1 359 ? 23.298 -6.378 -2.480 1.00 84.69 359 ALA A N 1
ATOM 2811 C CA . ALA A 1 359 ? 22.538 -5.309 -1.845 1.00 84.69 359 ALA A CA 1
ATOM 2812 C C . ALA A 1 359 ? 21.829 -4.417 -2.880 1.00 84.69 359 ALA A C 1
ATOM 2814 O O . ALA A 1 359 ? 22.282 -4.246 -4.013 1.00 84.69 359 ALA A O 1
ATOM 2815 N N . TYR A 1 360 ? 20.718 -3.790 -2.481 1.00 86.56 360 TYR A N 1
ATOM 2816 C CA . TYR A 1 360 ? 20.058 -2.720 -3.244 1.00 86.56 360 TYR A CA 1
ATOM 2817 C C . TYR A 1 360 ? 20.893 -1.438 -3.172 1.00 86.56 360 TYR A C 1
ATOM 2819 O O . TYR A 1 360 ? 20.525 -0.445 -2.560 1.00 86.56 360 TYR A O 1
ATOM 2827 N N . ALA A 1 361 ? 22.072 -1.489 -3.760 1.00 88.00 361 ALA A N 1
ATOM 2828 C CA . ALA A 1 361 ? 23.184 -0.643 -3.376 1.00 88.00 361 ALA A CA 1
ATOM 2829 C C . ALA A 1 361 ? 23.291 0.642 -4.236 1.00 88.00 361 ALA A C 1
ATOM 2831 O O . ALA A 1 361 ? 24.101 1.538 -3.979 1.00 88.00 361 ALA A O 1
ATOM 2832 N N . ASP A 1 362 ? 22.462 0.744 -5.275 1.00 88.94 362 ASP A N 1
ATOM 2833 C CA . ASP A 1 362 ? 22.313 1.935 -6.108 1.00 88.94 362 ASP A CA 1
ATOM 2834 C C . ASP A 1 362 ? 21.363 2.953 -5.438 1.00 88.94 362 ASP A C 1
ATOM 2836 O O . ASP A 1 362 ? 20.202 2.618 -5.177 1.00 88.94 362 ASP A O 1
ATOM 2840 N N . PRO A 1 363 ? 21.800 4.207 -5.199 1.00 91.44 363 PRO A N 1
ATOM 2841 C CA . PRO A 1 363 ? 20.937 5.280 -4.701 1.00 91.44 363 PRO A CA 1
ATOM 2842 C C . PRO A 1 363 ? 19.634 5.470 -5.490 1.00 91.44 363 PRO A C 1
ATOM 2844 O O . PRO A 1 363 ? 18.613 5.824 -4.905 1.00 91.44 363 PRO A O 1
ATOM 2847 N N . ALA A 1 364 ? 19.635 5.217 -6.802 1.00 88.44 364 ALA A N 1
ATOM 2848 C CA . ALA A 1 364 ? 18.456 5.334 -7.659 1.00 88.44 364 ALA A CA 1
ATOM 2849 C C . ALA A 1 364 ? 17.304 4.411 -7.248 1.00 88.44 364 ALA A C 1
ATOM 2851 O O . ALA A 1 364 ? 16.141 4.732 -7.489 1.00 88.44 364 ALA A O 1
ATOM 2852 N N . HIS A 1 365 ? 17.608 3.277 -6.609 1.00 86.75 365 HIS A N 1
ATOM 2853 C CA . HIS A 1 365 ? 16.592 2.348 -6.114 1.00 86.75 365 HIS A CA 1
ATOM 2854 C C . HIS A 1 365 ? 15.844 2.873 -4.882 1.00 86.75 365 HIS A C 1
ATOM 2856 O O . HIS A 1 365 ? 14.759 2.380 -4.592 1.00 86.75 365 HIS A O 1
ATOM 2862 N N . TRP A 1 366 ? 16.394 3.880 -4.199 1.00 89.69 366 TRP A N 1
ATOM 2863 C CA . TRP A 1 366 ? 15.872 4.432 -2.944 1.00 89.69 366 TRP A CA 1
ATOM 2864 C C . TRP A 1 366 ? 15.570 5.932 -3.005 1.00 89.69 366 TRP A C 1
ATOM 2866 O O . TRP A 1 366 ? 15.124 6.518 -2.015 1.00 89.69 366 TRP A O 1
ATOM 2876 N N . ALA A 1 367 ? 15.875 6.588 -4.125 1.00 88.44 367 ALA A N 1
ATOM 2877 C CA . ALA A 1 367 ? 15.765 8.036 -4.253 1.00 88.44 367 ALA A CA 1
ATOM 2878 C C . ALA A 1 367 ? 14.312 8.532 -4.181 1.00 88.44 367 ALA A C 1
ATOM 2880 O O . ALA A 1 367 ? 14.041 9.385 -3.330 1.00 88.44 367 ALA A O 1
ATOM 2881 N N . PRO A 1 368 ? 13.353 7.970 -4.945 1.00 87.81 368 PRO A N 1
ATOM 2882 C CA . PRO A 1 368 ? 11.950 8.311 -4.765 1.00 87.81 368 PRO A CA 1
ATOM 2883 C C . PRO A 1 368 ? 11.514 8.042 -3.320 1.00 87.81 368 PRO A C 1
ATOM 2885 O O . PRO A 1 368 ? 11.766 6.958 -2.782 1.00 87.81 368 PRO A O 1
ATOM 2888 N N . PRO A 1 369 ? 10.912 9.030 -2.645 1.00 88.19 369 PRO A N 1
ATOM 2889 C CA . PRO A 1 369 ? 10.501 8.861 -1.266 1.00 88.19 369 PRO A CA 1
ATOM 2890 C C . PRO A 1 369 ? 9.176 8.088 -1.193 1.00 88.19 369 PRO A C 1
ATOM 2892 O O . PRO A 1 369 ? 8.363 8.134 -2.117 1.00 88.19 369 PRO A O 1
ATOM 2895 N N . LEU A 1 370 ? 8.934 7.409 -0.068 1.00 88.56 370 LEU A N 1
ATOM 2896 C CA . LEU A 1 370 ? 7.657 6.731 0.192 1.00 88.56 370 LEU A CA 1
ATOM 2897 C C . LEU A 1 370 ? 6.466 7.707 0.164 1.00 88.56 370 LEU A C 1
ATOM 2899 O O . LEU A 1 370 ? 5.380 7.357 -0.306 1.00 88.56 370 LEU A O 1
ATOM 2903 N N . PHE A 1 371 ? 6.712 8.932 0.629 1.00 91.75 371 PHE A N 1
ATOM 2904 C CA . PHE A 1 371 ? 5.821 10.081 0.555 1.00 91.75 371 PHE A CA 1
ATOM 2905 C C . PHE A 1 371 ? 6.602 11.276 0.039 1.00 91.75 371 PHE A C 1
ATOM 2907 O O . PHE A 1 371 ? 7.737 11.500 0.456 1.00 91.75 371 PHE A O 1
ATOM 2914 N N . ARG A 1 372 ? 5.998 12.079 -0.828 1.00 90.62 372 ARG A N 1
ATOM 2915 C CA . ARG A 1 372 ? 6.638 13.301 -1.318 1.00 90.62 372 ARG A CA 1
ATOM 2916 C C . ARG A 1 372 ? 6.306 14.486 -0.416 1.00 90.62 372 ARG A C 1
ATOM 2918 O O . ARG A 1 372 ? 7.165 14.946 0.330 1.00 90.62 372 ARG A O 1
ATOM 2925 N N . ARG A 1 373 ? 5.073 14.986 -0.471 1.00 92.50 373 ARG A N 1
ATOM 2926 C CA . ARG A 1 373 ? 4.566 16.116 0.323 1.00 92.50 373 ARG A CA 1
ATOM 2927 C C . ARG A 1 373 ? 3.112 15.859 0.743 1.00 92.50 373 ARG A C 1
ATOM 2929 O O . ARG A 1 373 ? 2.218 16.612 0.355 1.00 92.50 373 ARG A O 1
ATOM 2936 N N . PRO A 1 374 ? 2.852 14.828 1.568 1.00 93.00 374 PRO A N 1
ATOM 2937 C CA . PRO A 1 374 ? 1.491 14.404 1.910 1.00 93.00 374 PRO A CA 1
ATOM 2938 C C . PRO A 1 374 ? 0.707 15.461 2.704 1.00 93.00 374 PRO A C 1
ATOM 2940 O O . PRO A 1 374 ? -0.517 15.422 2.729 1.00 93.00 374 PRO A O 1
ATOM 2943 N N . HIS A 1 375 ? 1.395 16.422 3.328 1.00 92.38 375 HIS A N 1
ATOM 2944 C CA . HIS A 1 375 ? 0.782 17.513 4.097 1.00 92.38 375 HIS A CA 1
ATOM 2945 C C . HIS A 1 375 ? 0.514 18.776 3.278 1.00 92.38 375 HIS A C 1
ATOM 2947 O O . HIS A 1 375 ? -0.191 19.666 3.744 1.00 92.38 375 HIS A O 1
ATOM 2953 N N . LEU A 1 376 ? 1.068 18.866 2.067 1.00 94.00 376 LEU A N 1
ATOM 2954 C CA . LEU A 1 376 ? 0.892 20.003 1.164 1.00 94.00 376 LEU A CA 1
ATOM 2955 C C . LEU A 1 376 ? 0.413 19.545 -0.228 1.00 94.00 376 LEU A C 1
ATOM 2957 O O . LEU A 1 376 ? 0.996 19.961 -1.237 1.00 94.00 376 LEU A O 1
ATOM 2961 N N . PRO A 1 377 ? -0.611 18.669 -0.319 1.00 93.56 377 PRO A N 1
ATOM 2962 C CA . PRO A 1 377 ? -1.144 18.258 -1.607 1.00 93.56 377 PRO A CA 1
ATOM 2963 C C . PRO A 1 377 ? -1.849 19.436 -2.285 1.00 93.56 377 PRO A C 1
ATOM 2965 O O . PRO A 1 377 ? -2.407 20.316 -1.630 1.00 93.56 377 PRO A O 1
ATOM 2968 N N . LYS A 1 378 ? -1.826 19.443 -3.620 1.00 91.75 378 LYS A N 1
ATOM 2969 C CA . LYS A 1 378 ? -2.555 20.442 -4.417 1.00 91.75 378 LYS A CA 1
ATOM 2970 C C . LYS A 1 378 ? -4.058 20.160 -4.458 1.00 91.75 378 LYS A C 1
ATOM 2972 O O . LYS A 1 378 ? -4.845 21.098 -4.485 1.00 91.75 378 LYS A O 1
ATOM 2977 N N . ASP A 1 379 ? -4.407 18.880 -4.508 1.00 94.94 379 ASP A N 1
ATOM 2978 C CA . ASP A 1 379 ? -5.761 18.335 -4.549 1.00 94.94 379 ASP A CA 1
ATOM 2979 C C . ASP A 1 379 ? -5.741 16.878 -4.028 1.00 94.94 379 ASP A C 1
ATOM 2981 O O . ASP A 1 379 ? -4.662 16.297 -3.818 1.00 94.94 379 ASP A O 1
ATOM 2985 N N . LEU A 1 380 ? -6.911 16.274 -3.800 1.00 95.75 380 LEU A N 1
ATOM 2986 C CA . LEU A 1 380 ? -7.025 14.905 -3.280 1.00 95.75 380 LEU A CA 1
ATOM 2987 C C . LEU A 1 380 ? -6.504 13.869 -4.274 1.00 95.75 380 LEU A C 1
ATOM 2989 O O . LEU A 1 380 ? -5.884 12.882 -3.867 1.00 95.75 380 LEU A O 1
ATOM 2993 N N . ARG A 1 381 ? -6.681 14.095 -5.580 1.00 94.56 381 ARG A N 1
ATOM 2994 C CA . ARG A 1 381 ? -6.107 13.215 -6.613 1.00 94.56 381 ARG A CA 1
ATOM 2995 C C . ARG A 1 381 ? -4.589 13.141 -6.498 1.00 94.56 381 ARG A C 1
ATOM 2997 O O . ARG A 1 381 ? -4.025 12.048 -6.534 1.00 94.56 381 ARG A O 1
ATOM 3004 N N . THR A 1 382 ? -3.920 14.278 -6.342 1.00 93.50 382 THR A N 1
ATOM 3005 C CA . THR A 1 382 ? -2.466 14.374 -6.171 1.00 93.50 382 THR A CA 1
ATOM 3006 C C . THR A 1 382 ? -2.054 13.707 -4.864 1.00 93.50 382 THR A C 1
ATOM 3008 O O . THR A 1 382 ? -1.136 12.885 -4.882 1.00 93.50 382 THR A O 1
ATOM 3011 N N . LEU A 1 383 ? -2.781 13.964 -3.765 1.00 95.25 383 LEU A N 1
ATOM 3012 C CA . LEU A 1 383 ? -2.539 13.310 -2.476 1.00 95.25 383 LEU A CA 1
ATOM 3013 C C . LEU A 1 383 ? -2.474 11.785 -2.630 1.00 95.25 383 LEU A C 1
ATOM 3015 O O . LEU A 1 383 ? -1.437 11.183 -2.364 1.00 95.25 383 LEU A O 1
ATOM 3019 N N . TRP A 1 384 ? -3.546 11.168 -3.127 1.00 94.62 384 TRP A N 1
ATOM 3020 C CA . TRP A 1 384 ? -3.681 9.709 -3.172 1.00 94.62 384 TRP A CA 1
ATOM 3021 C C . TRP A 1 384 ? -2.926 9.029 -4.321 1.00 94.62 384 TRP A C 1
ATOM 3023 O O . TRP A 1 384 ? -2.675 7.827 -4.257 1.00 94.62 384 TRP A O 1
ATOM 3033 N N . SER A 1 385 ? -2.559 9.757 -5.381 1.00 89.31 385 SER A N 1
ATOM 3034 C CA . SER A 1 385 ? -1.864 9.169 -6.537 1.00 89.31 385 SER A CA 1
ATOM 3035 C C . SER A 1 385 ? -0.347 9.342 -6.509 1.00 89.31 385 SER A C 1
ATOM 3037 O O . SER A 1 385 ? 0.374 8.454 -6.994 1.00 89.31 385 SER A O 1
ATOM 3039 N N . THR A 1 386 ? 0.145 10.481 -6.003 1.00 88.38 386 THR A N 1
ATOM 3040 C CA . THR A 1 386 ? 1.566 10.841 -6.085 1.00 88.38 386 THR A CA 1
ATOM 3041 C C . THR A 1 386 ? 2.192 11.393 -4.812 1.00 88.38 386 THR A C 1
ATOM 3043 O O . THR A 1 386 ? 3.389 11.655 -4.840 1.00 88.38 386 THR A O 1
ATOM 3046 N N . GLU A 1 387 ? 1.455 11.596 -3.725 1.00 92.62 387 GLU A N 1
ATOM 3047 C CA . GLU A 1 387 ? 2.049 12.129 -2.487 1.00 92.62 387 GLU A CA 1
ATOM 3048 C C . GLU A 1 387 ? 1.933 11.160 -1.302 1.00 92.62 387 GLU A C 1
ATOM 3050 O O . GLU A 1 387 ? 2.699 11.287 -0.346 1.00 92.62 387 GLU A O 1
ATOM 3055 N N . TRP A 1 388 ? 1.028 10.176 -1.379 1.00 92.69 388 TRP A N 1
ATOM 3056 C CA . TRP A 1 388 ? 0.719 9.212 -0.324 1.00 92.69 388 TRP A CA 1
ATOM 3057 C C . TRP A 1 388 ? 1.010 7.762 -0.737 1.00 92.69 388 TRP A C 1
ATOM 3059 O O . TRP A 1 388 ? 0.523 7.299 -1.766 1.00 92.69 388 TRP A O 1
ATOM 3069 N N . HIS A 1 389 ? 1.766 7.032 0.096 1.00 85.12 389 HIS A N 1
ATOM 3070 C CA . HIS A 1 389 ? 2.042 5.585 0.002 1.00 85.12 389 HIS A CA 1
ATOM 3071 C C . HIS A 1 389 ? 2.148 5.014 -1.418 1.00 85.12 389 HIS A C 1
ATOM 3073 O O . HIS A 1 389 ? 1.368 4.147 -1.830 1.00 85.12 389 HIS A O 1
ATOM 3079 N N . HIS A 1 390 ? 3.166 5.427 -2.163 1.00 82.69 390 HIS A N 1
ATOM 3080 C CA . HIS A 1 390 ? 3.314 4.973 -3.545 1.00 82.69 390 HIS A CA 1
ATOM 3081 C C . HIS A 1 390 ? 3.438 3.451 -3.716 1.00 82.69 390 HIS A C 1
ATOM 3083 O O . HIS A 1 390 ? 3.095 2.930 -4.778 1.00 82.69 390 HIS A O 1
ATOM 3089 N N . ILE A 1 391 ? 3.899 2.738 -2.686 1.00 82.75 391 ILE A N 1
ATOM 3090 C CA . ILE A 1 391 ? 4.111 1.286 -2.722 1.00 82.75 391 ILE A CA 1
ATOM 3091 C C . ILE A 1 391 ? 2.833 0.498 -3.054 1.00 82.75 391 ILE A C 1
ATOM 3093 O O . ILE A 1 391 ? 2.894 -0.512 -3.754 1.00 82.75 391 ILE A O 1
ATOM 3097 N N . PHE A 1 392 ? 1.660 0.988 -2.633 1.00 87.00 392 PHE A N 1
ATOM 3098 C CA . PHE A 1 392 ? 0.385 0.300 -2.867 1.00 87.00 392 PHE A CA 1
ATOM 3099 C C . PHE A 1 392 ? -0.233 0.596 -4.233 1.00 87.00 392 PHE A C 1
ATOM 3101 O O . PHE A 1 392 ? -1.125 -0.125 -4.682 1.00 87.00 392 PHE A O 1
ATOM 3108 N N . ARG A 1 393 ? 0.239 1.639 -4.925 1.00 87.19 393 ARG A N 1
ATOM 3109 C CA . ARG A 1 393 ? -0.369 2.109 -6.174 1.00 87.19 393 ARG A CA 1
ATOM 3110 C C . ARG A 1 393 ? -0.431 1.012 -7.236 1.00 87.19 393 ARG A C 1
ATOM 3112 O O . ARG A 1 393 ? -1.462 0.862 -7.883 1.00 87.19 393 ARG A O 1
ATOM 3119 N N . GLY A 1 394 ? 0.652 0.254 -7.412 1.00 85.31 394 GLY A N 1
ATOM 3120 C CA . GLY A 1 394 ? 0.713 -0.832 -8.397 1.00 85.31 394 GLY A CA 1
ATOM 3121 C C . GLY A 1 394 ? -0.369 -1.887 -8.158 1.00 85.31 394 GLY A C 1
ATOM 3122 O O . GLY A 1 394 ? -1.154 -2.172 -9.062 1.00 85.31 394 GLY A O 1
ATOM 3123 N N . ALA A 1 395 ? -0.475 -2.366 -6.916 1.00 89.06 395 ALA A N 1
ATOM 3124 C CA . ALA A 1 395 ? -1.458 -3.369 -6.517 1.00 89.06 395 ALA A CA 1
ATOM 3125 C C . ALA A 1 395 ? -2.898 -2.878 -6.741 1.00 89.06 395 ALA A C 1
ATOM 3127 O O . ALA A 1 395 ? -3.700 -3.577 -7.356 1.00 89.06 395 ALA A O 1
ATOM 3128 N N . PHE A 1 396 ? -3.224 -1.643 -6.343 1.00 92.81 396 PHE A N 1
ATOM 3129 C CA . PHE A 1 396 ? -4.564 -1.090 -6.569 1.00 92.81 396 PHE A CA 1
ATOM 3130 C C . PHE A 1 396 ? -4.891 -0.884 -8.049 1.00 92.81 396 PHE A C 1
ATOM 3132 O O . PHE A 1 396 ? -6.024 -1.125 -8.476 1.00 92.81 396 PHE A O 1
ATOM 3139 N N . LEU A 1 397 ? -3.912 -0.469 -8.859 1.00 91.19 397 LEU A N 1
ATOM 3140 C CA . LEU A 1 397 ? -4.116 -0.361 -10.300 1.00 91.19 397 LEU A CA 1
ATOM 3141 C C . LEU A 1 397 ? -4.384 -1.731 -10.930 1.00 91.19 397 LEU A C 1
ATOM 3143 O O . LEU A 1 397 ? -5.241 -1.835 -11.804 1.00 91.19 397 LEU A O 1
ATOM 3147 N N . ALA A 1 398 ? -3.666 -2.764 -10.492 1.00 89.81 398 ALA A N 1
ATOM 3148 C CA . ALA A 1 398 ? -3.792 -4.112 -11.025 1.00 89.81 398 ALA A CA 1
ATOM 3149 C C . ALA A 1 398 ? -5.080 -4.823 -10.588 1.00 89.81 398 ALA A C 1
ATOM 3151 O O . ALA A 1 398 ? -5.701 -5.485 -11.412 1.00 89.81 398 ALA A O 1
ATOM 3152 N N . VAL A 1 399 ? -5.483 -4.682 -9.323 1.00 93.38 399 VAL A N 1
ATOM 3153 C CA . VAL A 1 399 ? -6.590 -5.457 -8.735 1.00 93.38 399 VAL A CA 1
ATOM 3154 C C . VAL A 1 399 ? -7.933 -4.738 -8.825 1.00 93.38 399 VAL A C 1
ATOM 3156 O O . VAL A 1 399 ? -8.963 -5.393 -8.949 1.00 93.38 399 VAL A O 1
ATOM 3159 N N . ALA A 1 400 ? -7.945 -3.404 -8.792 1.00 95.62 400 ALA A N 1
ATOM 3160 C CA . ALA A 1 400 ? -9.185 -2.631 -8.793 1.00 95.62 400 ALA A CA 1
ATOM 3161 C C . ALA A 1 400 ? -9.360 -1.822 -10.082 1.00 95.62 400 ALA A C 1
ATOM 3163 O O . ALA A 1 400 ? -10.307 -2.047 -10.835 1.00 95.62 400 ALA A O 1
ATOM 3164 N N . TYR A 1 401 ? -8.419 -0.922 -10.387 1.00 95.75 401 TYR A N 1
ATOM 3165 C CA . TYR A 1 401 ? -8.609 0.047 -11.471 1.00 95.75 401 TYR A CA 1
ATOM 3166 C C . TYR A 1 401 ? -8.704 -0.601 -12.858 1.00 95.75 401 TYR A C 1
ATOM 3168 O O . TYR A 1 401 ? -9.651 -0.334 -13.595 1.00 95.75 401 TYR A O 1
ATOM 3176 N N . ARG A 1 402 ? -7.707 -1.410 -13.251 1.00 94.25 402 ARG A N 1
ATOM 3177 C CA . ARG A 1 402 ? -7.641 -2.005 -14.598 1.00 94.25 402 ARG A CA 1
ATOM 3178 C C . ARG A 1 402 ? -8.788 -2.989 -14.842 1.00 94.25 402 ARG A C 1
ATOM 3180 O O . ARG A 1 402 ? -9.459 -2.800 -15.852 1.00 94.25 402 ARG A O 1
ATOM 3187 N N . PRO A 1 403 ? -9.094 -3.943 -13.936 1.00 95.06 403 PRO A N 1
ATOM 3188 C CA . PRO A 1 403 ? -10.215 -4.857 -14.140 1.00 95.06 403 PRO A CA 1
ATOM 3189 C C . PRO A 1 403 ? -11.548 -4.119 -14.283 1.00 95.06 403 PRO A C 1
ATOM 3191 O O . PRO A 1 403 ? -12.310 -4.413 -15.201 1.00 95.06 403 PRO A O 1
ATOM 3194 N N . MET A 1 404 ? -11.799 -3.106 -13.443 1.00 97.06 404 MET A N 1
ATOM 3195 C CA . MET A 1 404 ? -13.003 -2.279 -13.552 1.00 97.06 404 MET A CA 1
ATOM 3196 C C . MET A 1 404 ? -13.040 -1.514 -14.880 1.00 97.06 404 MET A C 1
ATOM 3198 O O . MET A 1 404 ? -14.055 -1.502 -15.567 1.00 97.06 404 MET A O 1
ATOM 3202 N N . ASN A 1 405 ? -11.928 -0.906 -15.291 1.00 96.31 405 ASN A N 1
ATOM 3203 C CA . ASN A 1 405 ? -11.850 -0.174 -16.553 1.00 96.31 405 ASN A CA 1
ATOM 3204 C C . ASN A 1 405 ? -12.084 -1.075 -17.773 1.00 96.31 405 ASN A C 1
ATOM 3206 O O . ASN A 1 405 ? -12.768 -0.662 -18.707 1.00 96.31 405 ASN A O 1
ATOM 3210 N N . ASP A 1 406 ? -11.523 -2.282 -17.770 1.00 94.94 406 ASP A N 1
ATOM 3211 C CA . ASP A 1 406 ? -11.667 -3.243 -18.862 1.00 94.94 406 ASP A CA 1
ATOM 3212 C C . ASP A 1 406 ? -13.099 -3.787 -18.932 1.00 94.94 406 ASP A C 1
ATOM 3214 O O . ASP A 1 406 ? -13.672 -3.844 -20.020 1.00 94.94 406 ASP A O 1
ATOM 3218 N N . PHE A 1 407 ? -13.719 -4.075 -17.782 1.00 96.00 407 PHE A N 1
ATOM 3219 C CA . PHE A 1 407 ? -15.141 -4.419 -17.688 1.00 96.00 407 PHE A CA 1
ATOM 3220 C C . PHE A 1 407 ? -16.046 -3.288 -18.204 1.00 96.00 407 PHE A C 1
ATOM 3222 O O . PHE A 1 407 ? -16.933 -3.506 -19.023 1.00 96.00 407 PHE A O 1
ATOM 3229 N N . LEU A 1 408 ? -15.802 -2.045 -17.788 1.00 96.25 408 LEU A N 1
ATOM 3230 C CA . LEU A 1 408 ? -16.611 -0.908 -18.233 1.00 96.25 408 LEU A CA 1
ATOM 3231 C C . LEU A 1 408 ? -16.440 -0.627 -19.733 1.00 96.25 408 LEU A C 1
ATOM 3233 O O . LEU A 1 408 ? -17.390 -0.228 -20.404 1.00 96.25 408 LEU A O 1
ATOM 3237 N N . LYS A 1 409 ? -15.247 -0.868 -20.287 1.00 94.56 409 LYS A N 1
ATOM 3238 C CA . LYS A 1 409 ? -15.022 -0.814 -21.737 1.00 94.56 409 LYS A CA 1
ATOM 3239 C C . LYS A 1 409 ? -15.761 -1.924 -22.478 1.00 94.56 409 LYS A C 1
ATOM 3241 O O . LYS A 1 409 ? -16.300 -1.643 -23.545 1.00 94.56 409 LYS A O 1
ATOM 3246 N N . SER A 1 410 ? -15.803 -3.148 -21.946 1.00 94.38 410 SER A N 1
ATOM 3247 C CA . SER A 1 410 ? -16.479 -4.266 -22.618 1.00 94.38 410 SER A CA 1
ATOM 3248 C C . SER A 1 410 ? -17.996 -4.073 -22.699 1.00 94.38 410 SER A C 1
ATOM 3250 O O . SER A 1 410 ? -18.599 -4.482 -23.685 1.00 94.38 410 SER A O 1
ATOM 3252 N N . VAL A 1 411 ? -18.600 -3.366 -21.736 1.00 94.81 411 VAL A N 1
ATOM 3253 C CA . VAL A 1 411 ? -20.018 -2.951 -21.795 1.00 94.81 411 VAL A CA 1
ATOM 3254 C C . VAL A 1 411 ? -20.248 -1.653 -22.591 1.00 94.81 411 VAL A C 1
ATOM 3256 O O . VAL A 1 411 ? -21.358 -1.128 -22.623 1.00 94.81 411 VAL A O 1
ATOM 3259 N N . GLY A 1 412 ? -19.210 -1.109 -23.237 1.00 92.69 412 GLY A N 1
ATOM 3260 C CA . GLY A 1 412 ? -19.297 0.064 -24.114 1.00 92.69 412 GLY A CA 1
ATOM 3261 C C . GLY A 1 412 ? -19.255 1.429 -23.414 1.00 92.69 412 GLY A C 1
ATOM 3262 O O . GLY A 1 412 ? -19.427 2.454 -24.077 1.00 92.69 412 GLY A O 1
ATOM 3263 N N . LEU A 1 413 ? -19.000 1.495 -22.102 1.00 94.31 413 LEU A N 1
ATOM 3264 C CA . LEU A 1 413 ? -19.004 2.756 -21.358 1.00 94.31 413 LEU A CA 1
ATOM 3265 C C . LEU A 1 413 ? -17.757 3.604 -21.665 1.00 94.31 413 LEU A C 1
ATOM 3267 O O . LEU A 1 413 ? -16.612 3.213 -21.407 1.00 94.31 413 LEU A O 1
ATOM 3271 N N . GLY A 1 414 ? -17.976 4.811 -22.194 1.00 90.44 414 GLY A N 1
ATOM 3272 C CA . GLY A 1 414 ? -16.903 5.757 -22.507 1.00 90.44 414 GLY A CA 1
ATOM 3273 C C . GLY A 1 414 ? -15.930 5.258 -23.579 1.00 90.44 414 GLY A C 1
ATOM 3274 O O . GLY A 1 414 ? -14.774 5.693 -23.608 1.00 90.44 414 GLY A O 1
ATOM 3275 N N . VAL A 1 415 ? -16.343 4.294 -24.403 1.00 91.69 415 VAL A N 1
ATOM 3276 C CA . VAL A 1 415 ? -15.608 3.913 -25.610 1.00 91.69 415 VAL A CA 1
ATOM 3277 C C . VAL A 1 415 ? -15.857 5.008 -26.641 1.00 91.69 415 VAL A C 1
ATOM 3279 O O . VAL A 1 415 ? -17.004 5.388 -26.884 1.00 91.69 415 VAL A O 1
ATOM 3282 N N . ASP A 1 416 ? -14.778 5.574 -27.178 1.00 87.31 416 ASP A N 1
ATOM 3283 C CA . ASP A 1 416 ? -14.894 6.542 -28.260 1.00 87.31 416 ASP A CA 1
ATOM 3284 C C . ASP A 1 416 ? -15.392 5.784 -29.493 1.00 87.31 416 ASP A C 1
ATOM 3286 O O . ASP A 1 416 ? -14.788 4.788 -29.898 1.00 87.31 416 ASP A O 1
ATOM 3290 N N . VAL A 1 417 ? -16.523 6.218 -30.057 1.00 81.62 417 VAL A N 1
ATOM 3291 C CA . VAL A 1 417 ? -16.974 5.697 -31.349 1.00 81.62 417 VAL A CA 1
ATOM 3292 C C . VAL A 1 417 ? -15.883 6.089 -32.337 1.00 81.62 417 VAL A C 1
ATOM 3294 O O . VAL A 1 417 ? -15.585 7.288 -32.413 1.00 81.62 417 VAL A O 1
ATOM 3297 N N . PRO A 1 418 ? -15.237 5.129 -33.029 1.00 80.56 418 PRO A N 1
ATOM 3298 C CA . PRO A 1 418 ? -14.229 5.470 -34.016 1.00 80.56 418 PRO A CA 1
ATOM 3299 C C . PRO A 1 418 ? -14.855 6.504 -34.939 1.00 80.56 418 PRO A C 1
ATOM 3301 O O . PRO A 1 418 ? -15.966 6.289 -35.435 1.00 80.56 418 PRO A O 1
ATOM 3304 N N . ALA A 1 419 ? -14.193 7.658 -35.080 1.00 77.06 419 ALA A N 1
ATOM 3305 C CA . ALA A 1 419 ? -14.620 8.660 -36.041 1.00 77.06 419 ALA A CA 1
ATOM 3306 C C . ALA A 1 419 ? -14.807 7.895 -37.343 1.00 77.06 419 ALA A C 1
ATOM 3308 O O . ALA A 1 419 ? -13.870 7.219 -37.772 1.00 77.06 419 ALA A O 1
ATOM 3309 N N . ARG A 1 420 ? -16.041 7.875 -37.865 1.00 74.81 420 ARG A N 1
ATOM 3310 C CA . ARG A 1 420 ? -16.364 7.178 -39.107 1.00 74.81 420 ARG A CA 1
ATOM 3311 C C . ARG A 1 420 ? -15.361 7.742 -40.101 1.00 74.81 420 ARG A C 1
ATOM 3313 O O . ARG A 1 420 ? -15.469 8.918 -40.438 1.00 74.81 420 ARG A O 1
ATOM 3320 N N . HIS A 1 421 ? -14.316 6.979 -40.425 1.00 67.50 421 HIS A N 1
ATOM 3321 C CA . HIS A 1 421 ? -13.357 7.400 -41.424 1.00 67.50 421 HIS A CA 1
ATOM 3322 C C . HIS A 1 421 ? -14.208 7.485 -42.674 1.00 67.50 421 HIS A C 1
ATOM 3324 O O . HIS A 1 421 ? -14.650 6.457 -43.185 1.00 67.50 421 HIS A O 1
ATOM 3330 N N . GLY A 1 422 ? -14.561 8.713 -43.051 1.00 60.00 422 GLY A N 1
ATOM 3331 C CA . GLY A 1 422 ? -15.097 8.986 -44.360 1.00 60.00 422 GLY A CA 1
ATOM 3332 C C . GLY A 1 422 ? -14.034 8.472 -45.303 1.00 60.00 422 GLY A C 1
ATOM 3333 O O . GLY A 1 422 ? -12.993 9.092 -45.475 1.00 60.00 422 GLY A O 1
ATOM 3334 N N . THR A 1 423 ? -14.236 7.271 -45.827 1.00 63.19 423 THR A N 1
ATOM 3335 C CA . THR A 1 423 ? -13.766 6.983 -47.164 1.00 63.19 423 THR A CA 1
ATOM 3336 C C . THR A 1 423 ? -14.467 8.034 -48.004 1.00 63.19 423 THR A C 1
ATOM 3338 O O . THR A 1 423 ? -15.674 7.931 -48.227 1.00 63.19 423 THR A O 1
ATOM 3341 N N . ASP A 1 424 ? -13.736 9.106 -48.302 1.00 54.44 424 ASP A N 1
ATOM 3342 C CA . ASP A 1 424 ? -14.122 10.215 -49.166 1.00 54.44 424 ASP A CA 1
ATOM 3343 C C . ASP A 1 424 ? -14.334 9.689 -50.593 1.00 54.44 424 ASP A C 1
ATOM 3345 O O . ASP A 1 424 ? -13.642 10.075 -51.529 1.00 54.44 424 ASP A O 1
ATOM 3349 N N . GLU A 1 425 ? -15.284 8.774 -50.781 1.00 61.12 425 GLU A N 1
ATOM 3350 C CA . GLU A 1 425 ? -15.964 8.690 -52.055 1.00 61.12 425 GLU A CA 1
ATOM 3351 C C . GLU A 1 425 ? -17.053 9.760 -52.024 1.00 61.12 425 GLU A C 1
ATOM 3353 O O . GLU A 1 425 ? -17.997 9.659 -51.232 1.00 61.12 425 GLU A O 1
ATOM 3358 N N . PRO A 1 426 ? -16.931 10.815 -52.847 1.00 60.97 426 PRO A N 1
ATOM 3359 C CA . PRO A 1 426 ? -17.972 11.809 -53.002 1.00 60.97 426 PRO A CA 1
ATOM 3360 C C . PRO A 1 426 ? -19.161 11.149 -53.706 1.00 60.97 426 PRO A C 1
ATOM 3362 O O . PRO A 1 426 ? -19.356 11.293 -54.913 1.00 60.97 426 PRO A O 1
ATOM 3365 N N . GLN A 1 427 ? -19.983 10.410 -52.960 1.00 57.22 427 GLN A N 1
ATOM 3366 C CA . GLN A 1 427 ? -21.294 10.009 -53.440 1.00 57.22 427 GLN A CA 1
ATOM 3367 C C . GLN A 1 427 ? -22.132 11.280 -53.593 1.00 57.22 427 GLN A C 1
ATOM 3369 O O . GLN A 1 427 ? -22.663 11.827 -52.625 1.00 57.22 427 GLN A O 1
ATOM 3374 N N . LYS A 1 428 ? -22.240 11.752 -54.842 1.00 62.19 428 LYS A N 1
ATOM 3375 C CA . LYS A 1 428 ? -23.258 12.698 -55.312 1.00 62.19 428 LYS A CA 1
ATOM 3376 C C . LYS A 1 428 ? -24.645 12.092 -55.068 1.00 62.19 428 LYS A C 1
ATOM 3378 O O . LYS A 1 428 ? -25.267 11.568 -55.985 1.00 62.19 428 LYS A O 1
ATOM 3383 N N . HIS A 1 429 ? -25.140 12.152 -53.839 1.00 52.56 429 HIS A N 1
ATOM 3384 C CA . HIS A 1 429 ? -26.524 11.815 -53.543 1.00 52.56 429 HIS A CA 1
ATOM 3385 C C . HIS A 1 429 ? -27.364 13.092 -53.511 1.00 52.56 429 HIS A C 1
ATOM 3387 O O . HIS A 1 429 ? -27.467 13.782 -52.501 1.00 52.56 429 HIS A O 1
ATOM 3393 N N . ASN A 1 430 ? -27.974 13.387 -54.662 1.00 61.59 430 ASN A N 1
ATOM 3394 C CA . ASN A 1 430 ? -29.174 14.212 -54.753 1.00 61.59 430 ASN A CA 1
ATOM 3395 C C . ASN A 1 430 ? -30.314 13.451 -54.063 1.00 61.59 430 ASN A C 1
ATOM 3397 O O . ASN A 1 430 ? -30.760 12.421 -54.564 1.00 61.59 430 ASN A O 1
ATOM 3401 N N . GLY A 1 431 ? -30.779 13.931 -52.915 1.00 57.03 431 GLY A N 1
ATOM 3402 C CA . GLY A 1 431 ? -31.969 13.379 -52.276 1.00 57.03 431 GLY A CA 1
ATOM 3403 C C . GLY A 1 431 ? -32.164 13.891 -50.858 1.00 57.03 431 GLY A C 1
ATOM 3404 O O . GLY A 1 431 ? -31.321 13.661 -49.997 1.00 57.03 431 GLY A O 1
ATOM 3405 N N . ASN A 1 432 ? -33.303 14.548 -50.625 1.00 59.31 432 ASN A N 1
ATOM 3406 C CA . ASN A 1 432 ? -33.807 15.074 -49.349 1.00 59.31 432 ASN A CA 1
ATOM 3407 C C . ASN A 1 432 ? -34.098 13.971 -48.304 1.00 59.31 432 ASN A C 1
ATOM 3409 O O . ASN A 1 432 ? -35.205 13.852 -47.782 1.00 59.31 432 ASN A O 1
ATOM 3413 N N . GLY A 1 433 ? -33.115 13.129 -47.994 1.00 55.84 433 GLY A N 1
ATOM 3414 C CA . GLY A 1 433 ? -33.215 12.118 -46.953 1.00 55.84 433 GLY A CA 1
ATOM 3415 C C . GLY A 1 433 ? -32.802 12.702 -45.611 1.00 55.84 433 GLY A C 1
ATOM 3416 O O . GLY A 1 433 ? -31.611 12.867 -45.352 1.00 55.84 433 GLY A O 1
ATOM 3417 N N . HIS A 1 434 ? -33.771 12.966 -44.729 1.00 57.78 434 HIS A N 1
ATOM 3418 C CA . HIS A 1 434 ? -33.525 13.144 -43.297 1.00 57.78 434 HIS A CA 1
ATOM 3419 C C . HIS A 1 434 ? -32.848 11.880 -42.749 1.00 57.78 434 HIS A C 1
ATOM 3421 O O . HIS A 1 434 ? -33.504 10.943 -42.289 1.00 57.78 434 HIS A O 1
ATOM 3427 N N . SER A 1 435 ? -31.519 11.831 -42.824 1.00 57.25 435 SER A N 1
ATOM 3428 C CA . SER A 1 435 ? -30.739 10.779 -42.195 1.00 57.25 435 SER A CA 1
ATOM 3429 C C . SER A 1 435 ? -31.002 10.867 -40.694 1.00 57.25 435 SER A C 1
ATOM 3431 O O . SER A 1 435 ? -30.654 11.839 -40.022 1.00 57.25 435 SER A O 1
ATOM 3433 N N . LYS A 1 436 ? -31.708 9.859 -40.168 1.00 61.25 436 LYS A N 1
ATOM 3434 C CA . LYS A 1 436 ? -31.876 9.667 -38.731 1.00 61.25 436 LYS A CA 1
ATOM 3435 C C . LYS A 1 436 ? -30.473 9.566 -38.157 1.00 61.25 436 LYS A C 1
ATOM 3437 O O . LYS A 1 436 ? -29.825 8.531 -38.301 1.00 61.25 436 LYS A O 1
ATOM 3442 N N . VAL A 1 437 ? -30.005 10.653 -37.544 1.00 58.16 437 VAL A N 1
ATOM 3443 C CA . VAL A 1 437 ? -28.810 10.664 -36.708 1.00 58.16 437 VAL A CA 1
ATOM 3444 C C . VAL A 1 437 ? -29.017 9.531 -35.717 1.00 58.16 437 VAL A C 1
ATOM 3446 O O . VAL A 1 437 ? -29.860 9.622 -34.823 1.00 58.16 437 VAL A O 1
ATOM 3449 N N . SER A 1 438 ? -28.327 8.415 -35.958 1.00 62.09 438 SER A N 1
ATOM 3450 C CA . SER A 1 438 ? -28.251 7.295 -35.033 1.00 62.09 438 SER A CA 1
ATOM 3451 C C . SER A 1 438 ? -27.933 7.917 -33.686 1.00 62.09 438 SER A C 1
ATOM 3453 O O . SER A 1 438 ? -26.860 8.505 -33.552 1.00 62.09 438 SER A O 1
ATOM 3455 N N . LYS A 1 439 ? -28.891 7.876 -32.747 1.00 63.75 439 LYS A N 1
ATOM 3456 C CA . LYS A 1 439 ? -28.745 8.425 -31.398 1.00 63.75 439 LYS A CA 1
ATOM 3457 C C . LYS A 1 439 ? -27.514 7.763 -30.799 1.00 63.75 439 LYS A C 1
ATOM 3459 O O . LYS A 1 439 ? -27.608 6.653 -30.280 1.00 63.75 439 LYS A O 1
ATOM 3464 N N . SER A 1 440 ? -26.356 8.408 -30.934 1.00 65.00 440 SER A N 1
ATOM 3465 C CA . SER A 1 440 ? -25.133 7.959 -30.298 1.00 65.00 440 SER A CA 1
ATOM 3466 C C . SER A 1 440 ? -25.475 7.913 -28.824 1.00 65.00 440 SER A C 1
ATOM 3468 O O . SER A 1 440 ? -25.837 8.937 -28.236 1.00 65.00 440 SER A O 1
ATOM 3470 N N . SER A 1 441 ? -25.491 6.701 -28.284 1.00 80.31 441 SER A N 1
ATOM 3471 C CA . SER A 1 441 ? -25.798 6.436 -26.892 1.00 80.31 441 SER A CA 1
ATOM 3472 C C . SER A 1 441 ? -25.039 7.450 -26.039 1.00 80.31 441 SER A C 1
ATOM 3474 O O . SER A 1 441 ? -23.831 7.574 -26.197 1.00 80.31 441 SER A O 1
ATOM 3476 N N . TRP A 1 442 ? -25.715 8.209 -25.170 1.00 84.12 442 TRP A N 1
ATOM 3477 C CA . TRP A 1 442 ? -25.061 9.250 -24.356 1.00 84.12 442 TRP A CA 1
ATOM 3478 C C . TRP A 1 442 ? -23.920 8.695 -23.469 1.00 84.12 442 TRP A C 1
ATOM 3480 O O . TRP A 1 442 ? -23.063 9.438 -22.988 1.00 84.12 442 TRP A O 1
ATOM 3490 N N . TRP A 1 443 ? -23.894 7.367 -23.297 1.00 87.44 443 TRP A N 1
ATOM 3491 C CA . TRP A 1 443 ? -22.847 6.581 -22.648 1.00 87.44 443 TRP A CA 1
ATOM 3492 C C . TRP A 1 443 ? -21.548 6.469 -23.474 1.00 87.44 443 TRP A C 1
ATOM 3494 O O . TRP A 1 443 ? -20.496 6.134 -22.927 1.00 87.44 443 TRP A O 1
ATOM 3504 N N . GLN A 1 444 ? -21.599 6.753 -24.775 1.00 84.50 444 GLN A N 1
ATOM 3505 C CA . GLN A 1 444 ? -20.460 6.826 -25.687 1.00 84.50 444 GLN A CA 1
ATOM 3506 C C . GLN A 1 444 ? -20.010 8.294 -25.785 1.00 84.50 444 GLN A C 1
ATOM 3508 O O . GLN A 1 444 ? -20.797 9.182 -26.104 1.00 84.50 444 GLN A O 1
ATOM 3513 N N . GLY A 1 445 ? -18.745 8.575 -25.462 1.00 85.56 445 GLY A N 1
ATOM 3514 C CA . GLY A 1 445 ? -18.183 9.933 -25.478 1.00 85.56 445 GLY A CA 1
ATOM 3515 C C . GLY A 1 445 ? -17.820 10.511 -24.097 1.00 85.56 445 GLY A C 1
ATOM 3516 O O . GLY A 1 445 ? -17.564 9.763 -23.148 1.00 85.56 445 GLY A O 1
ATOM 3517 N N . PRO A 1 446 ? -17.708 11.852 -23.959 1.00 88.75 446 PRO A N 1
ATOM 3518 C CA . PRO A 1 446 ? -17.151 12.493 -22.762 1.00 88.75 446 PRO A CA 1
ATOM 3519 C C . PRO A 1 446 ? -17.871 12.180 -21.436 1.00 88.75 446 PRO A C 1
ATOM 3521 O O . PRO A 1 446 ? -17.156 11.879 -20.477 1.00 88.75 446 PRO A O 1
ATOM 3524 N N . PRO A 1 447 ? -19.220 12.193 -21.349 1.00 91.00 447 PRO A N 1
ATOM 3525 C CA . PRO A 1 447 ? -19.928 11.830 -20.116 1.00 91.00 447 PRO A CA 1
ATOM 3526 C C . PRO A 1 447 ? -19.659 10.379 -19.705 1.00 91.00 447 PRO A C 1
ATOM 3528 O O . PRO A 1 447 ? -19.328 10.109 -18.553 1.00 91.00 447 PRO A O 1
ATOM 3531 N N . GLY A 1 448 ? -19.687 9.455 -20.671 1.00 93.69 448 GLY A N 1
ATOM 3532 C CA . GLY A 1 448 ? -19.335 8.054 -20.447 1.00 93.69 448 GLY A CA 1
ATOM 3533 C C . GLY A 1 448 ? -17.897 7.859 -19.966 1.00 93.69 448 GLY A C 1
ATOM 3534 O O . GLY A 1 448 ? -17.652 7.057 -19.069 1.00 93.69 448 GLY A O 1
ATOM 3535 N N . ARG A 1 449 ? -16.930 8.622 -20.502 1.00 94.06 449 ARG A N 1
ATOM 3536 C CA . ARG A 1 449 ? -15.528 8.585 -20.038 1.00 94.06 449 ARG A CA 1
ATOM 3537 C C . ARG A 1 449 ? -15.380 9.081 -18.601 1.00 94.06 449 ARG A C 1
ATOM 3539 O O . ARG A 1 449 ? -14.606 8.490 -17.848 1.00 94.06 449 ARG A O 1
ATOM 3546 N N . LEU A 1 450 ? -16.115 10.130 -18.225 1.00 94.44 450 LEU A N 1
ATOM 3547 C CA . LEU A 1 450 ? -16.130 10.640 -16.854 1.00 94.44 450 LEU A CA 1
ATOM 3548 C C . LEU A 1 450 ? -16.727 9.608 -15.893 1.00 94.44 450 LEU A C 1
ATOM 3550 O O . LEU A 1 450 ? -16.095 9.291 -14.889 1.00 94.44 450 LEU A O 1
ATOM 3554 N N . LEU A 1 451 ? -17.885 9.028 -16.229 1.00 96.00 451 LEU A N 1
ATOM 3555 C CA . LEU A 1 451 ? -18.508 7.993 -15.404 1.00 96.00 451 LEU A CA 1
ATOM 3556 C C . LEU A 1 451 ? -17.621 6.751 -15.283 1.00 96.00 451 LEU A C 1
ATOM 3558 O O . LEU A 1 451 ? -17.433 6.240 -14.181 1.00 96.00 451 LEU A O 1
ATOM 3562 N N . ARG A 1 452 ? -17.016 6.294 -16.389 1.00 96.56 452 ARG A N 1
ATOM 3563 C CA . ARG A 1 452 ? -16.062 5.179 -16.357 1.00 96.56 452 ARG A CA 1
ATOM 3564 C C . ARG A 1 452 ? -14.927 5.467 -15.384 1.00 96.56 452 ARG A C 1
ATOM 3566 O O . ARG A 1 452 ? -14.626 4.643 -14.528 1.00 96.56 452 ARG A O 1
ATOM 3573 N N . ARG A 1 453 ? -14.307 6.646 -15.497 1.00 96.19 453 ARG A N 1
ATOM 3574 C CA . ARG A 1 453 ? -13.228 7.058 -14.596 1.00 96.19 453 ARG A CA 1
ATOM 3575 C C . ARG A 1 453 ? -13.700 7.094 -13.142 1.00 96.19 453 ARG A C 1
ATOM 3577 O O . ARG A 1 453 ? -12.984 6.581 -12.289 1.00 96.19 453 ARG A O 1
ATOM 3584 N N . ALA A 1 454 ? -14.887 7.636 -12.877 1.00 97.31 454 ALA A N 1
ATOM 3585 C CA . ALA A 1 454 ? -15.467 7.697 -11.541 1.00 97.31 454 ALA A CA 1
ATOM 3586 C C . ALA A 1 454 ? -15.637 6.304 -10.919 1.00 97.31 454 ALA A C 1
ATOM 3588 O O . ALA A 1 454 ? -15.168 6.063 -9.809 1.00 97.31 454 ALA A O 1
ATOM 3589 N N . LEU A 1 455 ? -16.209 5.352 -11.657 1.00 97.75 455 LEU A N 1
ATOM 3590 C CA . LEU A 1 455 ? -16.366 3.973 -11.188 1.00 97.75 455 LEU A CA 1
ATOM 3591 C C . LEU A 1 455 ? -15.013 3.286 -10.942 1.00 97.75 455 LEU A C 1
ATOM 3593 O O . LEU A 1 455 ? -14.841 2.614 -9.925 1.00 97.75 455 LEU A O 1
ATOM 3597 N N . CYS A 1 456 ? -14.016 3.510 -11.804 1.00 97.56 456 CYS A N 1
ATOM 3598 C CA . CYS A 1 456 ? -12.660 3.008 -11.570 1.00 97.56 456 CYS A CA 1
ATOM 3599 C C . CYS A 1 456 ? -12.029 3.613 -10.304 1.00 97.56 456 CYS A C 1
ATOM 3601 O O . CYS A 1 456 ? -11.413 2.888 -9.525 1.00 97.56 456 CYS A O 1
ATOM 3603 N N . VAL A 1 457 ? -12.195 4.918 -10.066 1.00 97.25 457 VAL A N 1
ATOM 3604 C CA . VAL A 1 457 ? -11.719 5.587 -8.844 1.00 97.25 457 VAL A CA 1
ATOM 3605 C C . VAL A 1 457 ? -12.395 4.991 -7.606 1.00 97.25 457 VAL A C 1
ATOM 3607 O O . VAL A 1 457 ? -11.697 4.571 -6.685 1.00 97.25 457 VAL A O 1
ATOM 3610 N N . LEU A 1 458 ? -13.725 4.861 -7.599 1.00 98.06 458 LEU A N 1
ATOM 3611 C CA . LEU A 1 458 ? -14.454 4.245 -6.484 1.00 98.06 458 LEU A CA 1
ATOM 3612 C C . LEU A 1 458 ? -14.011 2.802 -6.232 1.00 98.06 458 LEU A C 1
ATOM 3614 O O . LEU A 1 458 ? -13.868 2.417 -5.076 1.00 98.06 458 LEU A O 1
ATOM 3618 N N . SER A 1 459 ? -13.727 2.023 -7.281 1.00 97.94 459 SER A N 1
ATOM 3619 C CA . SER A 1 459 ? -13.236 0.648 -7.119 1.00 97.94 459 SER A CA 1
ATOM 3620 C C . SER A 1 459 ? -11.891 0.582 -6.380 1.00 97.94 459 SER A C 1
ATOM 3622 O O . SER A 1 459 ? -11.708 -0.262 -5.504 1.00 97.94 459 SER A O 1
ATOM 3624 N N . VAL A 1 460 ? -10.967 1.507 -6.673 1.00 97.12 460 VAL A N 1
ATOM 3625 C CA . VAL A 1 460 ? -9.660 1.598 -6.001 1.00 97.12 460 VAL A CA 1
ATOM 3626 C C . VAL A 1 460 ? -9.839 1.941 -4.528 1.00 97.12 460 VAL A C 1
ATOM 3628 O O . VAL A 1 460 ? -9.250 1.301 -3.658 1.00 97.12 460 VAL A O 1
ATOM 3631 N N . PHE A 1 461 ? -10.679 2.931 -4.241 1.00 97.44 461 PHE A N 1
ATOM 3632 C CA . PHE A 1 461 ? -10.928 3.365 -2.874 1.00 97.44 461 PHE A CA 1
ATOM 3633 C C . PHE A 1 461 ? -11.728 2.342 -2.061 1.00 97.44 461 PHE A C 1
ATOM 3635 O O . PHE A 1 461 ? -11.454 2.177 -0.875 1.00 97.44 461 PHE A O 1
ATOM 3642 N N . LEU A 1 462 ? -12.632 1.585 -2.687 1.00 97.06 462 LEU A N 1
ATOM 3643 C CA . LEU A 1 462 ? -13.286 0.438 -2.061 1.00 97.06 462 LEU A CA 1
ATOM 3644 C C . LEU A 1 462 ? -12.260 -0.630 -1.667 1.00 97.06 462 LEU A C 1
ATOM 3646 O O . LEU A 1 462 ? -12.240 -1.059 -0.516 1.00 97.06 462 LEU A O 1
ATOM 3650 N N . ALA A 1 463 ? -11.373 -1.017 -2.590 1.00 96.00 463 ALA A N 1
ATOM 3651 C CA . ALA A 1 463 ? -10.313 -1.984 -2.306 1.00 96.00 463 ALA A CA 1
ATOM 3652 C C . ALA A 1 463 ? -9.381 -1.499 -1.180 1.00 96.00 463 ALA A C 1
ATOM 3654 O O . ALA A 1 463 ? -9.042 -2.270 -0.283 1.00 96.00 463 ALA A O 1
ATOM 3655 N N . SER A 1 464 ? -9.021 -0.209 -1.174 1.00 95.88 464 SER A N 1
ATOM 3656 C CA . SER A 1 464 ? -8.244 0.399 -0.085 1.00 95.88 464 SER A CA 1
ATOM 3657 C C . SER A 1 464 ? -8.989 0.349 1.248 1.00 95.88 464 SER A C 1
ATOM 3659 O O . SER A 1 464 ? -8.409 -0.022 2.267 1.00 95.88 464 SER A O 1
ATOM 3661 N N . GLY A 1 465 ? -10.282 0.673 1.248 1.00 95.69 465 GLY A N 1
ATOM 3662 C CA . GLY A 1 465 ? -11.140 0.592 2.424 1.00 95.69 465 GLY A CA 1
ATOM 3663 C C . GLY A 1 465 ? -11.211 -0.809 3.019 1.00 95.69 465 GLY A C 1
ATOM 3664 O O . GLY A 1 465 ? -10.996 -0.977 4.218 1.00 95.69 465 GLY A O 1
ATOM 3665 N N . LEU A 1 466 ? -11.426 -1.817 2.170 1.00 94.44 466 LEU A N 1
ATOM 3666 C CA . LEU A 1 466 ? -11.445 -3.222 2.572 1.00 94.44 466 LEU A CA 1
ATOM 3667 C C . LEU A 1 466 ? -10.088 -3.660 3.138 1.00 94.44 466 LEU A C 1
ATOM 3669 O O . LEU A 1 466 ? -10.043 -4.305 4.177 1.00 94.44 466 LEU A O 1
ATOM 3673 N N . MET A 1 467 ? -8.972 -3.256 2.527 1.00 94.62 467 MET A N 1
ATOM 3674 C CA . MET A 1 467 ? -7.636 -3.556 3.058 1.00 94.62 467 MET A CA 1
ATOM 3675 C C . MET A 1 467 ? -7.441 -3.012 4.485 1.00 94.62 467 MET A C 1
ATOM 3677 O O . MET A 1 467 ? -6.869 -3.692 5.336 1.00 94.62 467 MET A O 1
ATOM 3681 N N . HIS A 1 468 ? -7.928 -1.804 4.770 1.00 93.62 468 HIS A N 1
ATOM 3682 C CA . HIS A 1 468 ? -7.799 -1.204 6.100 1.00 93.62 468 HIS A CA 1
ATOM 3683 C C . HIS A 1 468 ? -8.755 -1.825 7.126 1.00 93.62 468 HIS A C 1
ATOM 3685 O O . HIS A 1 468 ? -8.355 -2.010 8.274 1.00 93.62 468 HIS A O 1
ATOM 3691 N N . GLU A 1 469 ? -9.977 -2.195 6.733 1.00 93.19 469 GLU A N 1
ATOM 3692 C CA . GLU A 1 469 ? -10.874 -2.989 7.589 1.00 93.19 469 GLU A CA 1
ATOM 3693 C C . GLU A 1 469 ? -10.263 -4.357 7.920 1.00 93.19 469 GLU A C 1
ATOM 3695 O O . GLU A 1 469 ? -10.362 -4.805 9.056 1.00 93.19 469 GLU A O 1
ATOM 3700 N N . ALA A 1 470 ? -9.547 -4.996 6.988 1.00 92.50 470 ALA A N 1
ATOM 3701 C CA . ALA A 1 470 ? -8.850 -6.252 7.270 1.00 92.50 470 ALA A CA 1
ATOM 3702 C C . ALA A 1 470 ? -7.777 -6.063 8.356 1.00 92.50 470 ALA A C 1
ATOM 3704 O O . ALA A 1 470 ? -7.682 -6.863 9.284 1.00 92.50 470 ALA A O 1
ATOM 3705 N N . GLY A 1 471 ? -7.030 -4.954 8.296 1.00 92.00 471 GLY A N 1
ATOM 3706 C CA . GLY A 1 471 ? -6.116 -4.548 9.367 1.00 92.00 471 GLY A CA 1
ATOM 3707 C C . GLY A 1 471 ? -6.820 -4.329 10.711 1.00 92.00 471 GLY A C 1
ATOM 3708 O O . GLY A 1 471 ? -6.281 -4.694 11.753 1.00 92.00 471 GLY A O 1
ATOM 3709 N N . GLN A 1 472 ? -8.041 -3.785 10.703 1.00 91.25 472 GLN A N 1
ATOM 3710 C CA . GLN A 1 472 ? -8.845 -3.618 11.917 1.00 91.25 472 GLN A CA 1
ATOM 3711 C C . GLN A 1 472 ? -9.339 -4.951 12.485 1.00 91.25 472 GLN A C 1
ATOM 3713 O O . GLN A 1 472 ? -9.279 -5.170 13.692 1.00 91.25 472 GLN A O 1
ATOM 3718 N N . LEU A 1 473 ? -9.769 -5.870 11.623 1.00 91.69 473 LEU A N 1
ATOM 3719 C CA . LEU A 1 473 ? -10.189 -7.210 12.022 1.00 91.69 473 LEU A CA 1
ATOM 3720 C C . LEU A 1 473 ? -9.022 -8.045 12.550 1.00 91.69 473 LEU A C 1
ATOM 3722 O O . LEU A 1 473 ? -9.226 -8.890 13.420 1.00 91.69 473 LEU A O 1
ATOM 3726 N N . ALA A 1 474 ? -7.796 -7.828 12.067 1.00 90.50 474 ALA A N 1
ATOM 3727 C CA . ALA A 1 474 ? -6.603 -8.501 12.584 1.00 90.50 474 ALA A CA 1
ATOM 3728 C C . ALA A 1 474 ? -6.347 -8.192 14.071 1.00 90.50 474 ALA A C 1
ATOM 3730 O O . ALA A 1 474 ? -5.864 -9.052 14.808 1.00 90.50 474 ALA A O 1
ATOM 3731 N N . MET A 1 475 ? -6.753 -7.002 14.521 1.00 87.50 475 MET A N 1
ATOM 3732 C CA . MET A 1 475 ? -6.691 -6.575 15.922 1.00 87.50 475 MET A CA 1
ATOM 3733 C C . MET A 1 475 ? -7.873 -7.028 16.780 1.00 87.50 475 MET A C 1
ATOM 3735 O O . MET A 1 475 ? -7.855 -6.795 17.990 1.00 87.50 475 MET A O 1
ATOM 3739 N N . ALA A 1 476 ? -8.911 -7.616 16.180 1.00 87.81 476 ALA A N 1
ATOM 3740 C CA . ALA A 1 476 ? -10.112 -7.999 16.906 1.00 87.81 476 ALA A CA 1
ATOM 3741 C C . ALA A 1 476 ? -9.770 -8.868 18.123 1.00 87.81 476 ALA A C 1
ATOM 3743 O O . ALA A 1 476 ? -8.958 -9.796 18.054 1.00 87.81 476 ALA A O 1
ATOM 3744 N N . ARG A 1 477 ? -10.398 -8.534 19.245 1.00 80.94 477 ARG A N 1
ATOM 3745 C CA . ARG A 1 477 ? -10.193 -9.153 20.554 1.00 80.94 477 ARG A CA 1
ATOM 3746 C C . ARG A 1 477 ? -11.323 -10.120 20.865 1.00 80.94 477 ARG A C 1
ATOM 3748 O O . ARG A 1 477 ? -11.091 -11.147 21.487 1.00 80.94 477 ARG A O 1
ATOM 3755 N N . THR A 1 478 ? -12.533 -9.814 20.398 1.00 86.06 478 THR A N 1
ATOM 3756 C CA . THR A 1 478 ? -13.722 -10.657 20.566 1.00 86.06 478 THR A CA 1
ATOM 3757 C C . THR A 1 478 ? -14.149 -11.295 19.239 1.00 86.06 478 THR A C 1
ATOM 3759 O O . THR A 1 478 ? -13.867 -10.741 18.170 1.00 86.06 478 THR A O 1
ATOM 3762 N N . PRO A 1 479 ? -14.865 -12.433 19.267 1.00 89.75 479 PRO A N 1
ATOM 3763 C CA . PRO A 1 479 ? -15.496 -12.986 18.069 1.00 89.75 479 PRO A CA 1
ATOM 3764 C C . PRO A 1 479 ? -16.410 -11.976 17.355 1.00 89.75 479 PRO A C 1
ATOM 3766 O O . PRO A 1 479 ? -16.353 -11.861 16.134 1.00 89.75 479 PRO A O 1
ATOM 3769 N N . ALA A 1 480 ? -17.160 -11.164 18.111 1.00 89.12 480 ALA A N 1
ATOM 3770 C CA . ALA A 1 480 ? -18.008 -10.098 17.571 1.00 89.12 480 ALA A CA 1
ATOM 3771 C C . ALA A 1 480 ? -17.196 -9.018 16.829 1.00 89.12 480 ALA A C 1
ATOM 3773 O O . ALA A 1 480 ? -17.581 -8.573 15.750 1.00 89.12 480 ALA A O 1
ATOM 3774 N N . GLU A 1 481 ? -16.036 -8.616 17.364 1.00 88.69 481 GLU A N 1
ATOM 3775 C CA . GLU A 1 481 ? -15.097 -7.707 16.690 1.00 88.69 481 GLU A CA 1
ATOM 3776 C C . GLU A 1 481 ? -14.479 -8.327 15.439 1.00 88.69 481 GLU A C 1
ATOM 3778 O O . GLU A 1 481 ? -14.076 -7.597 14.536 1.00 88.69 481 GLU A O 1
ATOM 3783 N N . ARG A 1 482 ? -14.398 -9.658 15.392 1.00 91.69 482 ARG A N 1
ATOM 3784 C CA . ARG A 1 482 ? -13.793 -10.438 14.315 1.00 91.69 482 ARG A CA 1
ATOM 3785 C C . ARG A 1 482 ? -14.789 -10.827 13.221 1.00 91.69 482 ARG A C 1
ATOM 3787 O O . ARG A 1 482 ? -14.378 -11.386 12.209 1.00 91.69 482 ARG A O 1
ATOM 3794 N N . ASP A 1 483 ? -16.070 -10.519 13.373 1.00 93.44 483 ASP A N 1
ATOM 3795 C CA . ASP A 1 483 ? -17.107 -10.849 12.396 1.00 93.44 483 ASP A CA 1
ATOM 3796 C C . ASP A 1 483 ? -16.777 -10.279 11.001 1.00 93.44 483 ASP A C 1
ATOM 3798 O O . ASP A 1 483 ? -16.668 -9.067 10.815 1.00 93.44 483 ASP A O 1
ATOM 3802 N N . TYR A 1 484 ? -16.646 -11.142 9.989 1.00 93.19 484 TYR A N 1
ATOM 3803 C CA . TYR A 1 484 ? -16.317 -10.728 8.619 1.00 93.19 484 TYR A CA 1
ATOM 3804 C C . TYR A 1 484 ? -17.383 -9.801 8.008 1.00 93.19 484 TYR A C 1
ATOM 3806 O O . TYR A 1 484 ? -17.089 -9.006 7.116 1.00 93.19 484 TYR A O 1
ATOM 3814 N N . ARG A 1 485 ? -18.632 -9.830 8.491 1.00 95.19 485 ARG A N 1
ATOM 3815 C CA . ARG A 1 485 ? -19.691 -8.917 8.026 1.00 95.19 485 ARG A CA 1
ATOM 3816 C C . ARG A 1 485 ? -19.380 -7.456 8.361 1.00 95.19 485 ARG A C 1
ATOM 3818 O O . ARG A 1 485 ? -19.964 -6.549 7.759 1.00 95.19 485 ARG A O 1
ATOM 3825 N N . ARG A 1 486 ? -18.423 -7.213 9.264 1.00 93.50 486 ARG A N 1
ATOM 3826 C CA . ARG A 1 486 ? -17.922 -5.878 9.606 1.00 93.50 486 ARG A CA 1
ATOM 3827 C C . ARG A 1 486 ? -17.283 -5.154 8.435 1.00 93.50 486 ARG A C 1
ATOM 3829 O O . ARG A 1 486 ? -17.432 -3.942 8.383 1.00 93.50 486 ARG A O 1
ATOM 3836 N N . PHE A 1 487 ? -16.714 -5.854 7.447 1.00 91.75 487 PHE A N 1
ATOM 3837 C CA . PHE A 1 487 ? -16.243 -5.223 6.202 1.00 91.75 487 PHE A CA 1
ATOM 3838 C C . PHE A 1 487 ? -17.309 -4.327 5.549 1.00 91.75 487 PHE A C 1
ATOM 3840 O O . PHE A 1 487 ? -16.982 -3.327 4.917 1.00 91.75 487 PHE A O 1
ATOM 3847 N N . TRP A 1 488 ? -18.587 -4.670 5.734 1.00 92.31 488 TRP A N 1
ATOM 3848 C CA . TRP A 1 488 ? -19.731 -4.014 5.103 1.00 92.31 488 TRP A CA 1
ATOM 3849 C C . TRP A 1 488 ? -20.610 -3.242 6.093 1.00 92.31 488 TRP A C 1
ATOM 3851 O O . TRP A 1 488 ? -21.750 -2.913 5.767 1.00 92.31 488 TRP A O 1
ATOM 3861 N N . GLY A 1 489 ? -20.134 -3.003 7.320 1.00 92.38 489 GLY A N 1
ATOM 3862 C CA . GLY A 1 489 ? -20.936 -2.354 8.362 1.00 92.38 489 GLY A CA 1
ATOM 3863 C C . GLY A 1 489 ? -22.120 -3.199 8.849 1.00 92.38 489 GLY A C 1
ATOM 3864 O O . GLY A 1 489 ? -23.100 -2.661 9.366 1.00 92.38 489 GLY A O 1
ATOM 3865 N N . ARG A 1 490 ? -22.061 -4.523 8.657 1.00 95.00 490 ARG A N 1
ATOM 3866 C CA . ARG A 1 490 ? -23.115 -5.483 9.032 1.00 95.00 490 ARG A CA 1
ATOM 3867 C C . ARG A 1 490 ? -22.668 -6.474 10.102 1.00 95.00 490 ARG A C 1
ATOM 3869 O O . ARG A 1 490 ? -23.314 -7.503 10.278 1.00 95.00 490 ARG A O 1
ATOM 3876 N N . GLY A 1 491 ? -21.556 -6.194 10.773 1.00 93.25 491 GLY A N 1
ATOM 3877 C CA . GLY A 1 491 ? -21.104 -7.033 11.869 1.00 93.25 491 GLY A CA 1
ATOM 3878 C C . GLY A 1 491 ? -22.041 -6.999 13.061 1.00 93.25 491 GLY A C 1
ATOM 3879 O O . GLY A 1 491 ? -22.864 -6.085 13.201 1.00 93.25 491 GLY A O 1
ATOM 3880 N N . GLU A 1 492 ? -21.853 -7.975 13.941 1.00 91.94 492 GLU A N 1
ATOM 3881 C CA . GLU A 1 492 ? -22.443 -7.963 15.272 1.00 91.94 492 GLU A CA 1
ATOM 3882 C C . GLU A 1 492 ? -22.206 -6.599 15.960 1.00 91.94 492 GLU A C 1
ATOM 3884 O O . GLU A 1 492 ? -21.088 -6.061 15.917 1.00 91.94 492 GLU A O 1
ATOM 3889 N N . PRO A 1 493 ? -23.262 -5.978 16.523 1.00 89.25 493 PRO A N 1
ATOM 3890 C CA . PRO A 1 493 ? -23.165 -4.652 17.109 1.00 89.25 493 PRO A CA 1
ATOM 3891 C C . PRO A 1 493 ? -22.288 -4.673 18.361 1.00 89.25 493 PRO A C 1
ATOM 3893 O O . PRO A 1 493 ? -22.658 -5.245 19.380 1.00 89.25 493 PRO A O 1
ATOM 3896 N N . ILE A 1 494 ? -21.162 -3.962 18.319 1.00 86.25 494 ILE A N 1
ATOM 3897 C CA . ILE A 1 494 ? -20.393 -3.671 19.530 1.00 86.25 494 ILE A CA 1
ATOM 3898 C C . ILE A 1 494 ? -21.010 -2.434 20.168 1.00 86.25 494 ILE A C 1
ATOM 3900 O O . ILE A 1 494 ? -20.935 -1.332 19.613 1.00 86.25 494 ILE A O 1
ATOM 3904 N N . LEU A 1 495 ? -21.638 -2.634 21.321 1.00 83.44 495 LEU A N 1
ATOM 3905 C CA . LEU A 1 495 ? -22.207 -1.564 22.125 1.00 83.44 495 LEU A CA 1
ATOM 3906 C C . LEU A 1 495 ? -21.082 -0.890 22.907 1.00 83.44 495 LEU A C 1
ATOM 3908 O O . LEU A 1 495 ? -20.438 -1.514 23.750 1.00 83.44 495 LEU A O 1
ATOM 3912 N N . VAL A 1 496 ? -20.826 0.380 22.609 1.00 77.75 496 VAL A N 1
ATOM 3913 C CA . VAL A 1 496 ? -19.841 1.178 23.337 1.00 77.75 496 VAL A CA 1
ATOM 3914 C C . VAL A 1 496 ? -20.593 2.164 24.209 1.00 77.75 496 VAL A C 1
ATOM 3916 O O . VAL A 1 496 ? -21.394 2.943 23.700 1.00 77.75 496 VAL A O 1
ATOM 3919 N N . TYR A 1 497 ? -20.332 2.128 25.511 1.00 76.06 497 TYR A N 1
ATOM 3920 C CA . TYR A 1 497 ? -21.000 2.958 26.511 1.00 76.06 497 TYR A CA 1
ATOM 3921 C C . TYR A 1 497 ? -20.102 4.120 26.957 1.00 76.06 497 TYR A C 1
ATOM 3923 O O . TYR A 1 497 ? -18.872 3.999 26.974 1.00 76.06 497 TYR A O 1
ATOM 3931 N N . TYR A 1 498 ? -20.710 5.236 27.354 1.00 71.62 498 TYR A N 1
ATOM 3932 C CA . TYR A 1 498 ? -20.041 6.298 28.104 1.00 71.62 498 TYR A CA 1
ATOM 3933 C C . TYR A 1 498 ? -19.571 5.777 29.475 1.00 71.62 498 TYR A C 1
ATOM 3935 O O . TYR A 1 498 ? -20.010 4.710 29.921 1.00 71.62 498 TYR A O 1
ATOM 3943 N N . PRO A 1 499 ? -18.638 6.467 30.155 1.00 66.62 499 PRO A N 1
ATOM 3944 C CA . PRO A 1 499 ? -18.343 6.176 31.549 1.00 66.62 499 PRO A CA 1
ATOM 3945 C C . PRO A 1 499 ? -19.630 6.205 32.366 1.00 66.62 499 PRO A C 1
ATOM 3947 O O . PRO A 1 499 ? -20.488 7.053 32.094 1.00 66.62 499 PRO A O 1
ATOM 3950 N N . PRO A 1 500 ? -19.774 5.316 33.361 1.00 71.38 500 PRO A N 1
ATOM 3951 C CA . PRO A 1 500 ? -20.891 5.417 34.279 1.00 71.38 500 PRO A CA 1
ATOM 3952 C C . PRO A 1 500 ? -20.869 6.814 34.905 1.00 71.38 500 PRO A C 1
ATOM 3954 O O . PRO A 1 500 ? -19.866 7.242 35.481 1.00 71.38 500 PRO A O 1
ATOM 3957 N N . LYS A 1 501 ? -21.974 7.546 34.750 1.00 79.94 501 LYS A N 1
ATOM 3958 C CA . LYS A 1 501 ? -22.208 8.780 35.507 1.00 79.94 501 LYS A CA 1
ATOM 3959 C C . LYS A 1 501 ? -22.264 8.425 37.005 1.00 79.94 501 LYS A C 1
ATOM 3961 O O . LYS A 1 501 ? -22.493 7.260 37.330 1.00 79.94 501 LYS A O 1
ATOM 3966 N N . PRO A 1 502 ? -22.132 9.393 37.933 1.00 84.19 502 PRO A N 1
ATOM 3967 C CA . PRO A 1 502 ? -22.296 9.133 39.371 1.00 84.19 502 PRO A CA 1
ATOM 3968 C C . PRO A 1 502 ? -23.608 8.415 39.734 1.00 84.19 502 PRO A C 1
ATOM 3970 O O . PRO A 1 502 ? -23.692 7.755 40.760 1.00 84.19 502 PRO A O 1
ATOM 3973 N N . THR A 1 503 ? -24.618 8.501 38.864 1.00 84.12 503 THR A N 1
ATOM 3974 C CA . THR A 1 503 ? -25.898 7.790 38.967 1.00 84.12 503 THR A CA 1
ATOM 3975 C C . THR A 1 503 ? -25.814 6.279 38.714 1.00 84.12 503 THR A C 1
ATOM 3977 O O . THR A 1 503 ? -26.818 5.591 38.860 1.00 84.12 503 THR A O 1
ATOM 3980 N N . GLY A 1 504 ? -24.668 5.749 38.274 1.00 84.38 504 GLY A N 1
ATOM 3981 C CA . GLY A 1 504 ? -24.479 4.337 37.921 1.00 84.38 504 GLY A CA 1
ATOM 3982 C C . GLY A 1 504 ? -25.109 3.914 36.587 1.00 84.38 504 GLY A C 1
ATOM 3983 O O . GLY A 1 504 ? -24.890 2.791 36.138 1.00 84.38 504 GLY A O 1
ATOM 3984 N N . VAL A 1 505 ? -25.856 4.798 35.917 1.00 84.88 505 VAL A N 1
ATOM 3985 C CA . VAL A 1 505 ? -26.505 4.492 34.635 1.00 84.88 505 VAL A CA 1
ATOM 3986 C C . VAL A 1 505 ? -25.466 4.474 33.513 1.00 84.88 505 VAL A C 1
ATOM 3988 O O . VAL A 1 505 ? -24.784 5.472 33.261 1.00 84.88 505 VAL A O 1
ATOM 3991 N N . LEU A 1 506 ? -25.365 3.335 32.824 1.00 81.88 506 LEU A N 1
ATOM 3992 C CA . LEU A 1 506 ? -24.576 3.188 31.603 1.00 81.88 506 LEU A CA 1
ATOM 3993 C C . LEU A 1 506 ? -25.354 3.766 30.420 1.00 81.88 506 LEU A C 1
ATOM 3995 O O . LEU A 1 506 ? -26.386 3.237 30.016 1.00 81.88 506 LEU A O 1
ATOM 3999 N N . GLU A 1 507 ? -24.842 4.847 29.845 1.00 82.81 507 GLU A N 1
ATOM 4000 C CA . GLU A 1 507 ? -25.416 5.467 28.653 1.00 82.81 507 GLU A CA 1
ATOM 4001 C C . GLU A 1 507 ? -24.716 4.927 27.401 1.00 82.81 507 GLU A C 1
ATOM 4003 O O . GLU A 1 507 ? -23.486 4.915 27.325 1.00 82.81 507 GLU A O 1
ATOM 4008 N N . LEU A 1 508 ? -25.478 4.446 26.417 1.00 81.38 508 LEU A N 1
ATOM 4009 C CA . LEU A 1 508 ? -24.922 3.943 25.160 1.00 81.38 508 LEU A CA 1
ATOM 4010 C C . LEU A 1 508 ? -24.358 5.112 24.338 1.00 81.38 508 LEU A C 1
ATOM 4012 O O . LEU A 1 508 ? -25.106 5.985 23.912 1.00 81.38 508 LEU A O 1
ATOM 4016 N N . ALA A 1 509 ? -23.052 5.107 24.069 1.00 77.75 509 ALA A N 1
ATOM 4017 C CA . ALA A 1 509 ? -22.398 6.136 23.266 1.00 77.75 509 ALA A CA 1
ATOM 4018 C C . ALA A 1 509 ? -22.616 5.918 21.766 1.00 77.75 509 ALA A C 1
ATOM 4020 O O . ALA A 1 509 ? -22.935 6.852 21.035 1.00 77.75 509 ALA A O 1
ATOM 4021 N N . TYR A 1 510 ? -22.412 4.693 21.275 1.00 83.44 510 TYR A N 1
ATOM 4022 C CA . TYR A 1 510 ? -22.710 4.321 19.890 1.00 83.44 510 TYR A CA 1
ATOM 4023 C C . TYR A 1 510 ? -22.635 2.810 19.684 1.00 83.44 510 TYR A C 1
ATOM 4025 O O . TYR A 1 510 ? -22.125 2.056 20.513 1.00 83.44 510 TYR A O 1
ATOM 4033 N N . ILE A 1 511 ? -23.083 2.396 18.502 1.00 87.25 511 ILE A N 1
ATOM 4034 C CA . ILE A 1 511 ? -23.007 1.023 18.025 1.00 87.25 511 ILE A CA 1
ATOM 4035 C C . ILE A 1 511 ? -21.972 0.948 16.906 1.00 87.25 511 ILE A C 1
ATOM 4037 O O . ILE A 1 511 ? -22.048 1.695 15.926 1.00 87.25 511 ILE A O 1
ATOM 4041 N N . ASP A 1 512 ? -20.999 0.052 17.039 1.00 87.88 512 ASP A N 1
ATOM 4042 C CA . ASP A 1 512 ? -20.024 -0.210 15.988 1.00 87.88 512 ASP A CA 1
ATOM 4043 C C . ASP A 1 512 ? -20.274 -1.534 15.274 1.00 87.88 512 ASP A C 1
ATOM 4045 O O . ASP A 1 512 ? -20.078 -2.611 15.840 1.00 87.88 512 ASP A O 1
ATOM 4049 N N . ARG A 1 513 ? -20.615 -1.440 13.990 1.00 93.75 513 ARG A N 1
ATOM 4050 C CA . ARG A 1 513 ? -20.821 -2.593 13.107 1.00 93.75 513 ARG A CA 1
ATOM 4051 C C . ARG A 1 513 ? -19.704 -2.780 12.075 1.00 93.75 513 ARG A C 1
ATOM 4053 O O . ARG A 1 513 ? -19.849 -3.631 11.202 1.00 93.75 513 ARG A O 1
ATOM 4060 N N . GLY A 1 514 ? -18.611 -2.013 12.167 1.00 92.62 514 GLY A N 1
ATOM 4061 C CA . GLY A 1 514 ? -17.508 -2.009 11.198 1.00 92.62 514 GLY A CA 1
ATOM 4062 C C . GLY A 1 514 ? -17.766 -1.138 9.962 1.00 92.62 514 GLY A C 1
ATOM 4063 O O . GLY A 1 514 ? -18.718 -0.357 9.926 1.00 92.62 514 GLY A O 1
ATOM 4064 N N . GLY A 1 515 ? -16.900 -1.254 8.952 1.00 94.25 515 GLY A N 1
ATOM 4065 C CA . GLY A 1 515 ? -17.071 -0.638 7.629 1.00 94.25 515 GLY A CA 1
ATOM 4066 C C . GLY A 1 515 ? -16.713 0.849 7.580 1.00 94.25 515 GLY A C 1
ATOM 4067 O O . GLY A 1 515 ? -16.932 1.522 6.573 1.00 94.25 515 GLY A O 1
ATOM 4068 N N . ARG A 1 516 ? -16.146 1.387 8.659 1.00 93.06 516 ARG A N 1
ATOM 4069 C CA . ARG A 1 516 ? -15.806 2.808 8.793 1.00 93.06 516 ARG A CA 1
ATOM 4070 C C . ARG A 1 516 ? -14.623 3.206 7.927 1.00 93.06 516 ARG A C 1
ATOM 4072 O O . ARG A 1 516 ? -14.643 4.290 7.348 1.00 93.06 516 ARG A O 1
ATOM 4079 N N . ALA A 1 517 ? -13.614 2.345 7.809 1.00 93.88 517 ALA A N 1
ATOM 4080 C CA . ALA A 1 517 ? -12.523 2.559 6.868 1.00 93.88 517 ALA A CA 1
ATOM 4081 C C . ALA A 1 517 ? -13.023 2.486 5.422 1.00 93.88 517 ALA A C 1
ATOM 4083 O O . ALA A 1 517 ? -12.639 3.330 4.615 1.00 93.88 517 ALA A O 1
ATOM 4084 N N . VAL A 1 518 ? -13.942 1.568 5.103 1.00 95.94 518 VAL A N 1
ATOM 4085 C CA . VAL A 1 518 ? -14.576 1.519 3.774 1.00 95.94 518 VAL A CA 1
ATOM 4086 C C . VAL A 1 518 ? -15.289 2.827 3.449 1.00 95.94 518 VAL A C 1
ATOM 4088 O O . VAL A 1 518 ? -15.019 3.411 2.400 1.00 95.94 518 VAL A O 1
ATOM 4091 N N . VAL A 1 519 ? -16.121 3.336 4.362 1.00 96.12 519 VAL A N 1
ATOM 4092 C CA . VAL A 1 519 ? -16.795 4.631 4.184 1.00 96.12 519 VAL A CA 1
ATOM 4093 C C . VAL A 1 519 ? -15.778 5.757 4.000 1.00 96.12 519 VAL A C 1
ATOM 4095 O O . VAL A 1 519 ? -15.872 6.499 3.026 1.00 96.12 519 VAL A O 1
ATOM 4098 N N . PHE A 1 520 ? -14.770 5.862 4.871 1.00 96.12 520 PHE A N 1
ATOM 4099 C CA . PHE A 1 520 ? -13.744 6.903 4.766 1.00 96.12 520 PHE A CA 1
ATOM 4100 C C . PHE A 1 520 ? -13.068 6.924 3.394 1.00 96.12 520 PHE A C 1
ATOM 4102 O O . PHE A 1 520 ? -13.009 7.984 2.770 1.00 96.12 520 PHE A O 1
ATOM 4109 N N . PHE A 1 521 ? -12.583 5.775 2.911 1.00 97.12 521 PHE A N 1
ATOM 4110 C CA . PHE A 1 521 ? -11.890 5.708 1.627 1.00 97.12 521 PHE A CA 1
ATOM 4111 C C . PHE A 1 521 ? -12.842 5.941 0.451 1.00 97.12 521 PHE A C 1
ATOM 4113 O O . PHE A 1 521 ? -12.482 6.683 -0.460 1.00 97.12 521 PHE A O 1
ATOM 4120 N N . LEU A 1 522 ? -14.071 5.414 0.474 1.00 97.56 522 LEU A N 1
ATOM 4121 C CA . LEU A 1 522 ? -15.072 5.718 -0.558 1.00 97.56 522 LEU A CA 1
ATOM 4122 C C . LEU A 1 522 ? -15.349 7.221 -0.663 1.00 97.56 522 LEU A C 1
ATOM 4124 O O . LEU A 1 522 ? -15.437 7.747 -1.773 1.00 97.56 522 LEU A O 1
ATOM 4128 N N . MET A 1 523 ? -15.398 7.929 0.468 1.00 98.00 523 MET A N 1
ATOM 4129 C CA . MET A 1 523 ? -15.544 9.383 0.469 1.00 98.00 523 MET A CA 1
ATOM 4130 C C . MET A 1 523 ? -14.321 10.099 -0.111 1.00 98.00 523 MET A C 1
ATOM 4132 O O . MET A 1 523 ? -14.485 11.135 -0.751 1.00 98.00 523 MET A O 1
ATOM 4136 N N . GLN A 1 524 ? -13.108 9.550 0.021 1.00 97.81 524 GLN A N 1
ATOM 4137 C CA . GLN A 1 524 ? -11.934 10.069 -0.702 1.00 97.81 524 GLN A CA 1
ATOM 4138 C C . GLN A 1 524 ? -12.078 9.887 -2.219 1.00 97.81 524 GLN A C 1
ATOM 4140 O O . GLN A 1 524 ? -11.753 10.792 -2.989 1.00 97.81 524 GLN A O 1
ATOM 4145 N N . GLY A 1 525 ? -12.629 8.750 -2.652 1.00 97.75 525 GLY A N 1
ATOM 4146 C CA . GLY A 1 525 ? -12.943 8.493 -4.056 1.00 97.75 525 GLY A CA 1
ATOM 4147 C C . GLY A 1 525 ? -13.992 9.451 -4.611 1.00 97.75 525 GLY A C 1
ATOM 4148 O O . GLY A 1 525 ? -13.793 10.010 -5.689 1.00 97.75 525 GLY A O 1
ATOM 4149 N N . LEU A 1 526 ? -15.069 9.701 -3.858 1.00 98.06 526 LEU A N 1
ATOM 4150 C CA . LEU A 1 526 ? -16.096 10.671 -4.240 1.00 98.06 526 LEU A CA 1
ATOM 4151 C C . LEU A 1 526 ? -15.508 12.076 -4.400 1.00 98.06 526 LEU A C 1
ATOM 4153 O O . LEU A 1 526 ? -15.806 12.759 -5.374 1.00 98.06 526 LEU A O 1
ATOM 4157 N N . ALA A 1 527 ? -14.625 12.489 -3.497 1.00 97.81 527 ALA A N 1
ATOM 4158 C CA . ALA A 1 527 ? -13.966 13.786 -3.587 1.00 97.81 527 ALA A CA 1
ATOM 4159 C C . ALA A 1 527 ? -13.095 13.927 -4.839 1.00 97.81 527 ALA A C 1
ATOM 4161 O O . ALA A 1 527 ? -13.175 14.940 -5.528 1.00 97.81 527 ALA A O 1
ATOM 4162 N N . CYS A 1 528 ? -12.330 12.887 -5.190 1.00 97.69 528 CYS A N 1
ATOM 4163 C CA . CYS A 1 528 ? -11.561 12.856 -6.438 1.00 97.69 528 CYS A CA 1
ATOM 4164 C C . CYS A 1 528 ? -12.466 13.022 -7.673 1.00 97.69 528 CYS A C 1
ATOM 4166 O O . CYS A 1 528 ? -12.071 13.646 -8.657 1.00 97.69 528 CYS A O 1
ATOM 4168 N N . ILE A 1 529 ? -13.685 12.474 -7.627 1.00 97.31 529 ILE A N 1
ATOM 4169 C CA . ILE A 1 529 ? -14.683 12.615 -8.697 1.00 97.31 529 ILE A CA 1
ATOM 4170 C C . ILE A 1 529 ? -15.249 14.035 -8.735 1.00 97.31 529 ILE A C 1
ATOM 4172 O O . ILE A 1 529 ? -15.393 14.601 -9.816 1.00 97.31 529 ILE A O 1
ATOM 4176 N N . LEU A 1 530 ? -15.545 14.629 -7.576 1.00 96.81 530 LEU A N 1
ATOM 4177 C CA . LEU A 1 530 ? -15.983 16.023 -7.491 1.00 96.81 530 LEU A CA 1
ATOM 4178 C C . LEU A 1 530 ? -14.918 16.968 -8.064 1.00 96.81 530 LEU A C 1
ATOM 4180 O O . LEU A 1 530 ? -15.258 17.862 -8.834 1.00 96.81 530 LEU A O 1
ATOM 4184 N N . GLU A 1 531 ? -13.636 16.726 -7.779 1.00 95.44 531 GLU A N 1
ATOM 4185 C CA . GLU A 1 531 ? -12.517 17.465 -8.381 1.00 95.44 531 GLU A CA 1
ATOM 4186 C C . GLU A 1 531 ? -12.482 17.319 -9.911 1.00 95.44 531 GLU A C 1
ATOM 4188 O O . GLU A 1 531 ? -12.316 18.317 -10.614 1.00 95.44 531 GLU A O 1
ATOM 4193 N N . ASP A 1 532 ? -12.705 16.110 -10.445 1.00 94.25 532 ASP A N 1
ATOM 4194 C CA . ASP A 1 532 ? -12.809 15.878 -11.894 1.00 94.25 532 ASP A CA 1
ATOM 4195 C C . ASP A 1 532 ? -13.986 16.652 -12.524 1.00 94.25 532 ASP A C 1
ATOM 4197 O O . ASP A 1 532 ? -13.853 17.201 -13.621 1.00 94.25 532 ASP A O 1
ATOM 4201 N N . VAL A 1 533 ? -15.133 16.722 -11.839 1.00 94.19 533 VAL A N 1
ATOM 4202 C CA . VAL A 1 533 ? -16.318 17.470 -12.295 1.00 94.19 533 VAL A CA 1
ATOM 4203 C C . VAL A 1 533 ? -16.053 18.976 -12.276 1.00 94.19 533 VAL A C 1
ATOM 4205 O O . VAL A 1 533 ? -16.331 19.656 -13.263 1.00 94.19 533 VAL A O 1
ATOM 4208 N N . VAL A 1 534 ? -15.477 19.503 -11.195 1.00 92.25 534 VAL A N 1
ATOM 4209 C CA . VAL A 1 534 ? -15.118 20.925 -11.075 1.00 92.25 534 VAL A CA 1
ATOM 4210 C C . VAL A 1 534 ? -14.107 21.311 -12.158 1.00 92.25 534 VAL A C 1
ATOM 4212 O O . VAL A 1 534 ? -14.298 22.299 -12.866 1.00 92.25 534 VAL A O 1
ATOM 4215 N N . GLU A 1 535 ? -13.067 20.508 -12.378 1.00 89.12 535 GLU A N 1
ATOM 4216 C CA . GLU A 1 535 ? -12.104 20.745 -13.456 1.00 89.12 535 GLU A CA 1
ATOM 4217 C C . GLU A 1 535 ? -12.775 20.757 -14.839 1.00 89.12 535 GLU A C 1
ATOM 4219 O O . GLU A 1 535 ? -12.508 21.645 -15.657 1.00 89.12 535 GLU A O 1
ATOM 4224 N N . LEU A 1 536 ? -13.704 19.831 -15.093 1.00 88.69 536 LEU A N 1
ATOM 4225 C CA . LEU A 1 536 ? -14.455 19.791 -16.346 1.00 88.69 536 LEU A CA 1
ATOM 4226 C C . LEU A 1 536 ? -15.327 21.042 -16.545 1.00 88.69 536 LEU A C 1
ATOM 4228 O O . LEU A 1 536 ? -15.358 21.580 -17.652 1.00 88.69 536 LEU A O 1
ATOM 4232 N N . LEU A 1 537 ? -16.027 21.495 -15.501 1.00 88.88 537 LEU A N 1
ATOM 4233 C CA . LEU A 1 537 ? -16.952 22.630 -15.572 1.00 88.88 537 LEU A CA 1
ATOM 4234 C C . LEU A 1 537 ? -16.222 23.975 -15.696 1.00 88.88 537 LEU A C 1
ATOM 4236 O O . LEU A 1 537 ? -16.659 24.846 -16.451 1.00 88.88 537 LEU A O 1
ATOM 4240 N N . PHE A 1 538 ? -15.099 24.144 -14.993 1.00 84.75 538 PHE A N 1
ATOM 4241 C CA . PHE A 1 538 ? -14.441 25.445 -14.855 1.00 84.75 538 PHE A CA 1
ATOM 4242 C C . PHE A 1 538 ? -13.166 25.600 -15.699 1.00 84.75 538 PHE A C 1
ATOM 4244 O O . PHE A 1 538 ? -12.912 26.691 -16.214 1.00 84.75 538 PHE A O 1
ATOM 4251 N N . LEU A 1 539 ? -12.362 24.545 -15.896 1.00 74.00 539 LEU A N 1
ATOM 4252 C CA . LEU A 1 539 ? -11.040 24.668 -16.537 1.00 74.00 539 LEU A CA 1
ATOM 4253 C C . LEU A 1 539 ? -11.059 24.398 -18.047 1.00 74.00 539 LEU A C 1
ATOM 4255 O O . LEU A 1 539 ? -10.320 25.056 -18.786 1.00 74.00 539 LEU A O 1
ATOM 4259 N N . LYS A 1 540 ? -11.966 23.548 -18.555 1.00 65.69 540 LYS A N 1
ATOM 4260 C CA . LYS A 1 540 ? -12.141 23.381 -20.017 1.00 65.69 540 LYS A CA 1
ATOM 4261 C C . LYS A 1 540 ? -12.560 24.665 -20.727 1.00 65.69 540 LYS A C 1
ATOM 4263 O O . LYS A 1 540 ? -12.271 24.828 -21.909 1.00 65.69 540 LYS A O 1
ATOM 4268 N N . ARG A 1 541 ? -13.192 25.600 -20.013 1.00 62.78 541 ARG A N 1
ATOM 4269 C CA . ARG A 1 541 ? -13.566 26.907 -20.565 1.00 62.78 541 ARG A CA 1
ATOM 4270 C C . ARG A 1 541 ? -12.348 27.792 -20.860 1.00 62.78 541 ARG A C 1
ATOM 4272 O O . ARG A 1 541 ? -12.456 28.705 -21.668 1.00 62.78 541 ARG A O 1
ATOM 4279 N N . LYS A 1 542 ? -11.190 27.504 -20.248 1.00 58.88 542 LYS A N 1
ATOM 4280 C CA . LYS A 1 542 ? -9.989 28.350 -20.302 1.00 58.88 542 LYS A CA 1
ATOM 4281 C C . LYS A 1 542 ? -8.879 27.814 -21.220 1.00 58.88 542 LYS A C 1
ATOM 4283 O O . LYS A 1 542 ? -8.070 28.601 -21.698 1.00 58.88 542 LYS A O 1
ATOM 4288 N N . SER A 1 543 ? -8.861 26.517 -21.550 1.00 53.25 543 SER A N 1
ATOM 4289 C CA . SER A 1 543 ? -7.758 25.892 -22.313 1.00 53.25 543 SER A CA 1
ATOM 4290 C C . SER A 1 543 ? -7.819 26.050 -23.845 1.00 53.25 543 SER A C 1
ATOM 4292 O O . SER A 1 543 ? -7.062 25.387 -24.552 1.00 53.25 543 SER A O 1
ATOM 4294 N N . ARG A 1 544 ? -8.701 26.901 -24.390 1.00 58.66 544 ARG A N 1
ATOM 4295 C CA . ARG A 1 544 ? -8.700 27.233 -25.832 1.00 58.66 544 ARG A CA 1
ATOM 4296 C C . ARG A 1 544 ? -7.688 28.328 -26.212 1.00 58.66 544 ARG A C 1
ATOM 4298 O O . ARG A 1 544 ? -7.502 28.578 -27.397 1.00 58.66 544 ARG A O 1
ATOM 4305 N N . GLY A 1 545 ? -7.005 28.941 -25.241 1.00 55.69 545 GLY A N 1
ATOM 4306 C CA . GLY A 1 545 ? -5.921 29.904 -25.468 1.00 55.69 545 GLY A CA 1
ATOM 4307 C C . GLY A 1 545 ? -4.536 29.282 -25.254 1.00 55.69 545 GLY A C 1
ATOM 4308 O O . GLY A 1 545 ? -4.288 28.679 -24.217 1.00 55.69 545 GLY A O 1
ATOM 4309 N N . LYS A 1 546 ? -3.661 29.423 -26.255 1.00 57.69 546 LYS A N 1
ATOM 4310 C CA . LYS A 1 546 ? -2.269 28.938 -26.384 1.00 57.69 546 LYS A CA 1
ATOM 4311 C C . LYS A 1 546 ? -1.481 28.715 -25.071 1.00 57.69 546 LYS A C 1
ATOM 4313 O O . LYS A 1 546 ? -1.267 29.653 -24.315 1.00 57.69 546 LYS A O 1
ATOM 4318 N N . SER A 1 547 ? -1.022 27.467 -24.895 1.00 51.34 547 SER A N 1
ATOM 4319 C CA . SER A 1 547 ? 0.219 26.904 -24.292 1.00 51.34 547 SER A CA 1
ATOM 4320 C C . SER A 1 547 ? 1.089 27.662 -23.265 1.00 51.34 547 SER A C 1
ATOM 4322 O O . SER A 1 547 ? 2.219 27.239 -23.020 1.00 51.34 547 SER A O 1
ATOM 4324 N N . GLY A 1 548 ? 0.630 28.732 -22.626 1.00 54.81 548 GLY A N 1
ATOM 4325 C CA . GLY A 1 548 ? 1.341 29.330 -21.500 1.00 54.81 548 GLY A CA 1
ATOM 4326 C C . GLY A 1 548 ? 1.198 28.436 -20.275 1.00 54.81 548 GLY A C 1
ATOM 4327 O O . GLY A 1 548 ? 0.073 28.125 -19.883 1.00 54.81 548 GLY A O 1
ATOM 4328 N N . ALA A 1 549 ? 2.315 28.022 -19.669 1.00 58.25 549 ALA A N 1
ATOM 4329 C CA . ALA A 1 549 ? 2.330 27.368 -18.364 1.00 58.25 549 ALA A CA 1
ATOM 4330 C C . ALA A 1 549 ? 1.544 28.242 -17.379 1.00 58.25 549 ALA A C 1
ATOM 4332 O O . ALA A 1 549 ? 2.025 29.274 -16.915 1.00 58.25 549 ALA A O 1
ATOM 4333 N N . GLN A 1 550 ? 0.285 27.875 -17.147 1.00 59.56 550 GLN A N 1
ATOM 4334 C CA . GLN A 1 550 ? -0.654 28.737 -16.457 1.00 59.56 550 GLN A CA 1
ATOM 4335 C C . GLN A 1 550 ? -0.203 28.837 -15.005 1.00 59.56 550 GLN A C 1
ATOM 4337 O O . GLN A 1 550 ? -0.354 27.892 -14.228 1.00 59.56 550 GLN A O 1
ATOM 4342 N N . GLN A 1 551 ? 0.388 29.980 -14.660 1.00 72.19 551 GLN A N 1
ATOM 4343 C CA . GLN A 1 551 ? 0.799 30.332 -13.312 1.00 72.19 551 GLN A CA 1
ATOM 4344 C C . GLN A 1 551 ? -0.443 30.263 -12.422 1.00 72.19 551 GLN A C 1
ATOM 4346 O O . GLN A 1 551 ? -1.267 31.174 -12.378 1.00 72.19 551 GLN A O 1
ATOM 4351 N N . THR A 1 552 ? -0.645 29.114 -11.778 1.00 76.31 552 THR A N 1
ATOM 4352 C CA . THR A 1 552 ? -1.759 28.912 -10.858 1.00 76.31 552 THR A CA 1
ATOM 4353 C C . THR A 1 552 ? -1.563 29.900 -9.720 1.00 76.31 552 THR A C 1
ATOM 4355 O O . THR A 1 552 ? -0.574 29.779 -8.991 1.00 76.31 552 THR A O 1
ATOM 4358 N N . SER A 1 553 ? -2.467 30.879 -9.607 1.00 87.38 553 SER A N 1
ATOM 4359 C CA . SER A 1 553 ? -2.450 31.868 -8.527 1.00 87.38 553 SER A CA 1
ATOM 4360 C C . SER A 1 553 ? -2.275 31.163 -7.182 1.00 87.38 553 SER A C 1
ATOM 4362 O O . SER A 1 553 ? -2.861 30.101 -6.950 1.00 87.38 553 SER A O 1
ATOM 4364 N N . TRP A 1 554 ? -1.457 31.739 -6.301 1.00 91.62 554 TRP A N 1
ATOM 4365 C CA . TRP A 1 554 ? -1.217 31.205 -4.961 1.00 91.62 554 TRP A CA 1
ATOM 4366 C C . TRP A 1 554 ? -2.531 31.016 -4.184 1.00 91.62 554 TRP A C 1
ATOM 4368 O O . TRP A 1 554 ? -2.659 30.041 -3.450 1.00 91.62 554 TRP A O 1
ATOM 4378 N N . ILE A 1 555 ? -3.538 31.861 -4.442 1.00 91.50 555 ILE A N 1
ATOM 4379 C CA . ILE A 1 555 ? -4.882 31.768 -3.856 1.00 91.50 555 ILE A CA 1
ATOM 4380 C C . ILE A 1 555 ? -5.529 30.424 -4.201 1.00 91.50 555 ILE A C 1
ATOM 4382 O O . ILE A 1 555 ? -6.003 29.720 -3.317 1.00 91.50 555 ILE A O 1
ATOM 4386 N N . LEU A 1 556 ? -5.494 30.017 -5.475 1.00 88.88 556 LEU A N 1
ATOM 4387 C CA . LEU A 1 556 ? -6.061 28.734 -5.904 1.00 88.88 556 LEU A CA 1
ATOM 4388 C C . LEU A 1 556 ? -5.326 27.546 -5.273 1.00 88.88 556 LEU A C 1
ATOM 4390 O O . LEU A 1 556 ? -5.949 26.528 -4.989 1.00 88.88 556 LEU A O 1
ATOM 4394 N N . ARG A 1 557 ? -4.016 27.675 -5.020 1.00 89.62 557 ARG A N 1
ATOM 4395 C CA . ARG A 1 557 ? -3.245 26.637 -4.318 1.00 89.62 557 ARG A CA 1
ATOM 4396 C C . ARG A 1 557 ? -3.670 26.514 -2.857 1.00 89.62 557 ARG A C 1
ATOM 4398 O O . ARG A 1 557 ? -3.848 25.399 -2.383 1.00 89.62 557 ARG A O 1
ATOM 4405 N N . VAL A 1 558 ? -3.854 27.640 -2.166 1.00 94.06 558 VAL A N 1
ATOM 4406 C CA . VAL A 1 558 ? -4.335 27.660 -0.776 1.00 94.06 558 VAL A CA 1
ATOM 4407 C C . VAL A 1 558 ? -5.754 27.104 -0.689 1.00 94.06 558 VAL A C 1
ATOM 4409 O O . VAL A 1 558 ? -6.019 26.275 0.172 1.00 94.06 558 VAL A O 1
ATOM 4412 N N . LEU A 1 559 ? -6.647 27.482 -1.608 1.00 94.06 559 LEU A N 1
ATOM 4413 C CA . LEU A 1 559 ? -8.013 26.950 -1.653 1.00 94.06 559 LEU A CA 1
ATOM 4414 C C . LEU A 1 559 ? -8.045 25.438 -1.919 1.00 94.06 559 LEU A C 1
ATOM 4416 O O . LEU A 1 559 ? -8.783 24.727 -1.244 1.00 94.06 559 LEU A O 1
ATOM 4420 N N . GLY A 1 560 ? -7.225 24.930 -2.847 1.00 92.69 560 GLY A N 1
ATOM 4421 C CA . GLY A 1 560 ? -7.109 23.486 -3.099 1.00 92.69 560 GLY A CA 1
ATOM 4422 C C . GLY A 1 560 ? -6.559 22.712 -1.895 1.00 92.69 560 GLY A C 1
ATOM 4423 O O . GLY A 1 560 ? -7.051 21.631 -1.558 1.00 92.69 560 GLY A O 1
ATOM 4424 N N . TRP A 1 561 ? -5.595 23.303 -1.183 1.00 95.31 561 TRP A N 1
ATOM 4425 C CA . TRP A 1 561 ? -5.088 22.741 0.066 1.00 95.31 561 TRP A CA 1
ATOM 4426 C C . TRP A 1 561 ? -6.152 22.737 1.169 1.00 95.31 561 TRP A C 1
ATOM 4428 O O . TRP A 1 561 ? -6.359 21.701 1.795 1.00 95.31 561 TRP A O 1
ATOM 4438 N N . LEU A 1 562 ? -6.866 23.851 1.374 1.00 95.81 562 LEU A N 1
ATOM 4439 C CA . LEU A 1 562 ? -7.949 23.954 2.357 1.00 95.81 562 LEU A CA 1
ATOM 4440 C C . LEU A 1 562 ? -9.059 22.942 2.067 1.00 95.81 562 LEU A C 1
ATOM 4442 O O . LEU A 1 562 ? -9.492 22.247 2.979 1.00 95.81 562 LEU A O 1
ATOM 4446 N N . TRP A 1 563 ? -9.462 22.800 0.802 1.00 96.12 563 TRP A N 1
ATOM 4447 C CA . TRP A 1 563 ? -10.398 21.765 0.363 1.00 96.12 563 TRP A CA 1
ATOM 4448 C C . TRP A 1 563 ? -9.925 20.367 0.777 1.00 96.12 563 TRP A C 1
ATOM 4450 O O . TRP A 1 563 ? -10.660 19.628 1.436 1.00 96.12 563 TRP A O 1
ATOM 4460 N N . THR A 1 564 ? -8.672 20.034 0.460 1.00 96.06 564 THR A N 1
ATOM 4461 C CA . THR A 1 564 ? -8.083 18.732 0.792 1.00 96.06 564 THR A CA 1
ATOM 4462 C C . THR A 1 564 ? -8.033 18.507 2.306 1.00 96.06 564 THR A C 1
ATOM 4464 O O . THR A 1 564 ? -8.441 17.450 2.787 1.00 96.06 564 THR A O 1
ATOM 4467 N N . ALA A 1 565 ? -7.578 19.502 3.071 1.00 94.75 565 ALA A N 1
ATOM 4468 C CA . ALA A 1 565 ? -7.472 19.434 4.524 1.00 94.75 565 ALA A CA 1
ATOM 4469 C C . ALA A 1 565 ? -8.849 19.273 5.185 1.00 94.75 565 ALA A C 1
ATOM 4471 O O . ALA A 1 565 ? -9.043 18.347 5.972 1.00 94.75 565 ALA A O 1
ATOM 4472 N N . CYS A 1 566 ? -9.823 20.114 4.824 1.00 95.88 566 CYS A N 1
ATOM 4473 C CA . CYS A 1 566 ? -11.191 20.026 5.331 1.00 95.88 566 CYS A CA 1
ATOM 4474 C C . CYS A 1 566 ? -11.818 18.663 5.026 1.00 95.88 566 CYS A C 1
ATOM 4476 O O . CYS A 1 566 ? -12.449 18.078 5.905 1.00 95.88 566 CYS A O 1
ATOM 4478 N N . TRP A 1 567 ? -11.612 18.123 3.821 1.00 97.00 567 TRP A N 1
ATOM 4479 C CA . TRP A 1 567 ? -12.163 16.823 3.443 1.00 97.00 567 TRP A CA 1
ATOM 4480 C C . TRP A 1 567 ? -11.533 15.665 4.225 1.00 97.00 567 TRP A C 1
ATOM 4482 O O . TRP A 1 567 ? -12.241 14.812 4.767 1.00 97.00 567 TRP A O 1
ATOM 4492 N N . ILE A 1 568 ? -10.199 15.641 4.324 1.00 95.19 568 ILE A N 1
ATOM 4493 C CA . ILE A 1 568 ? -9.465 14.597 5.049 1.00 95.19 568 ILE A CA 1
ATOM 4494 C C . ILE A 1 568 ? -9.790 14.634 6.539 1.00 95.19 568 ILE A C 1
ATOM 4496 O O . ILE A 1 568 ? -10.042 13.583 7.115 1.00 95.19 568 ILE A O 1
ATOM 4500 N N . ILE A 1 569 ? -9.828 15.8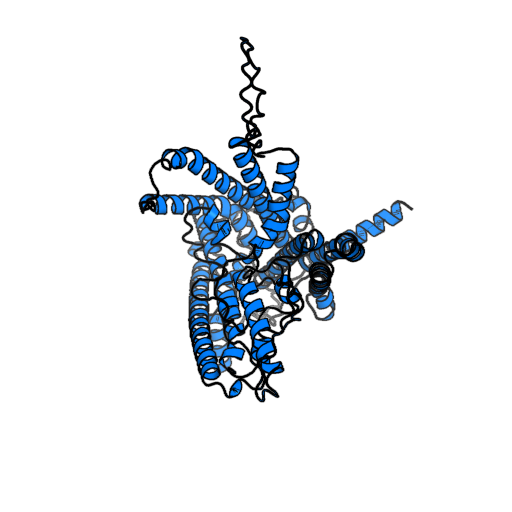11 7.166 1.00 93.88 569 ILE A N 1
ATOM 4501 C CA . ILE A 1 569 ? -10.164 15.949 8.592 1.00 93.88 569 ILE A CA 1
ATOM 4502 C C . ILE A 1 569 ? -11.633 15.586 8.821 1.00 93.88 569 ILE A C 1
ATOM 4504 O O . ILE A 1 569 ? -11.952 14.796 9.714 1.00 93.88 569 ILE A O 1
ATOM 4508 N N . GLY A 1 570 ? -12.516 16.111 7.968 1.00 94.31 570 GLY A N 1
ATOM 4509 C CA . GLY A 1 570 ? -13.957 15.907 8.039 1.00 94.31 570 GLY A CA 1
ATOM 4510 C C . GLY A 1 570 ? -14.349 14.437 7.973 1.00 94.31 570 GLY A C 1
ATOM 4511 O O . GLY A 1 570 ? -15.190 14.013 8.753 1.00 94.31 570 GLY A O 1
ATOM 4512 N N . TRP A 1 571 ? -13.707 13.626 7.129 1.00 95.62 571 TRP A N 1
ATOM 4513 C CA . TRP A 1 571 ? -13.976 12.183 7.057 1.00 95.62 571 TRP A CA 1
ATOM 4514 C C . TRP A 1 571 ? -13.033 11.335 7.913 1.00 95.62 571 TRP A C 1
ATOM 4516 O O . TRP A 1 571 ? -13.401 10.240 8.340 1.00 95.62 571 TRP A O 1
ATOM 4526 N N . GLY A 1 572 ? -11.830 11.829 8.201 1.00 92.94 572 GLY A N 1
ATOM 4527 C CA . GLY A 1 572 ? -10.775 11.101 8.907 1.00 92.94 572 GLY A CA 1
ATOM 4528 C C . GLY A 1 572 ? -11.169 10.669 10.312 1.00 92.94 572 GLY A C 1
ATOM 4529 O O . GLY A 1 572 ? -10.716 9.622 10.771 1.00 92.94 572 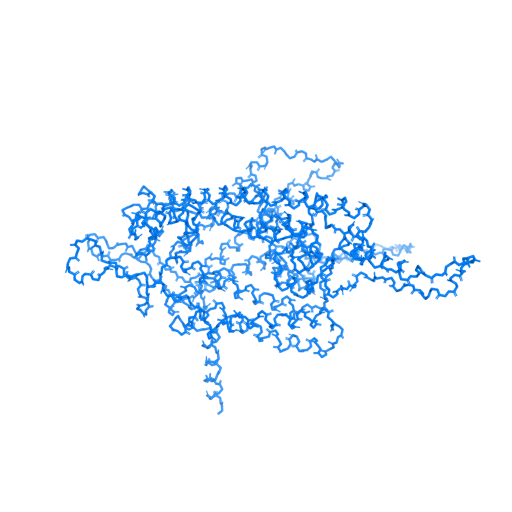GLY A O 1
ATOM 4530 N N . HIS A 1 573 ? -12.078 11.395 10.968 1.00 88.75 573 HIS A N 1
ATOM 4531 C CA . HIS A 1 573 ? -12.550 11.040 12.305 1.00 88.75 573 HIS A CA 1
ATOM 4532 C C . HIS A 1 573 ? -13.245 9.664 12.362 1.00 88.75 573 HIS A C 1
ATOM 4534 O O . HIS A 1 573 ? -13.178 9.008 13.401 1.00 88.75 573 HIS A O 1
ATOM 4540 N N . TYR A 1 574 ? -13.859 9.181 11.267 1.00 88.88 574 TYR A N 1
ATOM 4541 C CA . TYR A 1 574 ? -14.458 7.835 11.205 1.00 88.88 574 TYR A CA 1
ATOM 4542 C C . TYR A 1 574 ? -13.412 6.734 11.411 1.00 88.88 574 TYR A C 1
ATOM 4544 O O . TYR A 1 574 ? -13.647 5.745 12.114 1.00 88.88 574 TYR A O 1
ATOM 4552 N N . VAL A 1 575 ? -12.240 6.924 10.808 1.00 89.38 575 VAL A N 1
ATOM 4553 C CA . VAL A 1 575 ? -11.106 6.006 10.920 1.00 89.38 575 VAL A CA 1
ATOM 4554 C C . VAL A 1 575 ? -10.342 6.258 12.212 1.00 89.38 575 VAL A C 1
ATOM 4556 O O . VAL A 1 575 ? -10.065 5.302 12.934 1.00 89.38 575 VAL A O 1
ATOM 4559 N N . GLY A 1 576 ? -10.099 7.527 12.555 1.00 85.50 576 GLY A N 1
ATOM 4560 C CA . GLY A 1 576 ? -9.447 7.941 13.795 1.00 85.50 576 GLY A CA 1
ATOM 4561 C C . GLY A 1 576 ? -10.105 7.305 15.015 1.00 85.50 576 GLY A C 1
ATOM 4562 O O . GLY A 1 576 ? -9.433 6.629 15.787 1.00 85.50 576 GLY A O 1
ATOM 4563 N N . LYS A 1 577 ? -11.434 7.397 15.126 1.00 83.75 577 LYS A N 1
ATOM 4564 C CA . LYS A 1 577 ? -12.215 6.776 16.205 1.00 83.75 577 LYS A CA 1
ATOM 4565 C C . LYS A 1 577 ? -11.896 5.289 16.390 1.00 83.75 577 LYS A C 1
ATOM 4567 O O . LYS A 1 577 ? -11.653 4.831 17.504 1.00 83.75 577 LYS A O 1
ATOM 4572 N N . THR A 1 578 ? -11.848 4.541 15.292 1.00 81.56 578 THR A N 1
ATOM 4573 C CA . THR A 1 578 ? -11.568 3.098 15.318 1.00 81.56 578 THR A CA 1
ATOM 4574 C C . THR A 1 578 ? -10.105 2.816 15.663 1.00 81.56 578 THR A C 1
ATOM 4576 O O . THR A 1 578 ? -9.813 1.944 16.478 1.00 81.56 578 THR A O 1
ATOM 4579 N N . TRP A 1 579 ? -9.181 3.598 15.105 1.00 83.75 579 TRP A N 1
ATOM 4580 C CA . TRP A 1 579 ? -7.745 3.476 15.350 1.00 83.75 579 TRP A CA 1
ATOM 4581 C C . TRP A 1 579 ? -7.346 3.792 16.791 1.00 83.75 579 TRP A C 1
ATOM 4583 O O . TRP A 1 579 ? -6.533 3.069 17.365 1.00 83.75 579 TRP A O 1
ATOM 4593 N N . PHE A 1 580 ? -7.922 4.834 17.394 1.00 79.00 580 PHE A N 1
ATOM 4594 C CA . PHE A 1 580 ? -7.692 5.166 18.800 1.00 79.00 580 PHE A CA 1
ATOM 4595 C C . PHE A 1 580 ? -8.312 4.120 19.733 1.00 79.00 580 PHE A C 1
ATOM 4597 O O . PHE A 1 580 ? -7.646 3.693 20.673 1.00 79.00 580 PHE A O 1
ATOM 4604 N N . ARG A 1 581 ? -9.526 3.629 19.438 1.00 77.12 581 ARG A N 1
ATOM 4605 C CA . ARG A 1 581 ? -10.161 2.567 20.238 1.00 77.12 581 ARG A CA 1
ATOM 4606 C C . ARG A 1 581 ? -9.346 1.274 20.237 1.00 77.12 581 ARG A C 1
ATOM 4608 O O . ARG A 1 581 ? -9.171 0.640 21.273 1.00 77.12 581 ARG A O 1
ATOM 4615 N N . MET A 1 582 ? -8.849 0.875 19.070 1.00 75.31 582 MET A N 1
ATOM 4616 C CA . MET A 1 582 ? -8.079 -0.362 18.922 1.00 75.31 582 MET A CA 1
ATOM 4617 C C . MET A 1 582 ? -6.616 -0.218 19.378 1.00 75.31 582 MET A C 1
ATOM 4619 O O . MET A 1 582 ? -5.928 -1.222 19.526 1.00 75.31 582 MET A O 1
ATOM 4623 N N . GLY A 1 583 ? -6.160 1.004 19.675 1.00 72.44 583 GLY A N 1
ATOM 4624 C CA . GLY A 1 583 ? -4.821 1.295 20.194 1.00 72.44 583 GLY A CA 1
ATOM 4625 C C . GLY A 1 583 ? -3.738 1.474 19.128 1.00 72.44 583 GLY A C 1
ATOM 4626 O O . GLY A 1 583 ? -2.558 1.582 19.453 1.00 72.44 583 GLY A O 1
ATOM 4627 N N . ILE A 1 584 ? -4.115 1.576 17.850 1.00 72.81 584 ILE A N 1
ATOM 4628 C CA . ILE A 1 584 ? -3.172 1.761 16.735 1.00 72.81 584 ILE A CA 1
ATOM 4629 C C . ILE A 1 584 ? -2.384 3.059 16.896 1.00 72.81 584 ILE A C 1
ATOM 4631 O O . ILE A 1 584 ? -1.165 3.080 16.732 1.00 72.81 584 ILE A O 1
ATOM 4635 N N . ALA A 1 585 ? -3.089 4.149 17.208 1.00 67.81 585 ALA A N 1
ATOM 4636 C CA . ALA A 1 585 ? -2.471 5.461 17.343 1.00 67.81 585 ALA A CA 1
ATOM 4637 C C . ALA A 1 585 ? -1.412 5.457 18.457 1.00 67.81 585 ALA A C 1
ATOM 4639 O O . ALA A 1 585 ? -0.334 6.008 18.273 1.00 67.81 585 ALA A O 1
ATOM 4640 N N . GLN A 1 586 ? -1.677 4.746 19.559 1.00 64.69 586 GLN A N 1
ATOM 4641 C CA . GLN A 1 586 ? -0.735 4.551 20.667 1.00 64.69 586 GLN A CA 1
ATOM 4642 C C . GLN A 1 586 ? 0.489 3.723 20.239 1.00 64.69 586 GLN A C 1
ATOM 4644 O O . GLN A 1 586 ? 1.605 3.998 20.673 1.00 64.69 586 GLN A O 1
ATOM 4649 N N . GLY A 1 587 ? 0.308 2.750 19.343 1.00 63.50 587 GLY A N 1
ATOM 4650 C CA . GLY A 1 587 ? 1.405 1.970 18.774 1.00 63.50 587 GLY A CA 1
ATOM 4651 C C . GLY A 1 587 ? 2.371 2.796 17.915 1.00 63.50 587 GLY A C 1
ATOM 4652 O O . GLY A 1 587 ? 3.581 2.698 18.112 1.00 63.50 587 GLY A O 1
ATOM 4653 N N . PHE A 1 588 ? 1.873 3.676 17.036 1.00 60.38 588 PHE A N 1
ATOM 4654 C CA . PHE A 1 588 ? 2.733 4.568 16.229 1.00 60.38 588 PHE A CA 1
ATOM 4655 C C . PHE A 1 588 ? 3.607 5.486 17.089 1.00 60.38 588 PHE A C 1
ATOM 4657 O O . PHE A 1 588 ? 4.742 5.798 16.740 1.00 60.38 588 PHE A O 1
ATOM 4664 N N . ILE A 1 589 ? 3.060 5.888 18.229 1.00 55.50 589 ILE A N 1
ATOM 4665 C CA . ILE A 1 589 ? 3.681 6.767 19.213 1.00 55.50 589 ILE A CA 1
ATOM 4666 C C . ILE A 1 589 ? 4.808 6.061 20.000 1.00 55.50 589 ILE A C 1
ATOM 4668 O O . ILE A 1 589 ? 5.692 6.708 20.557 1.00 55.50 589 ILE A O 1
ATOM 4672 N N . SER A 1 590 ? 4.806 4.725 20.038 1.00 53.12 590 SER A N 1
ATOM 4673 C CA . SER A 1 590 ? 5.770 3.928 20.809 1.00 53.12 590 SER A CA 1
ATOM 4674 C C . SER A 1 590 ? 7.145 3.775 20.140 1.00 53.12 590 SER A C 1
ATOM 4676 O O . SER A 1 590 ? 8.122 3.463 20.824 1.00 53.12 590 SER A O 1
ATOM 4678 N N . ILE A 1 591 ? 7.262 4.055 18.834 1.00 57.84 591 ILE A N 1
ATOM 4679 C CA . ILE A 1 591 ? 8.548 4.072 18.118 1.00 57.84 591 ILE A CA 1
ATOM 4680 C C . ILE A 1 591 ? 9.253 5.395 18.428 1.00 57.84 591 ILE A C 1
ATOM 4682 O O . ILE A 1 591 ? 9.159 6.364 17.677 1.00 57.84 591 ILE A O 1
ATOM 4686 N N . ARG A 1 592 ? 9.937 5.439 19.571 1.00 64.06 592 ARG A N 1
ATOM 4687 C CA . ARG A 1 592 ? 10.617 6.640 20.061 1.00 64.06 592 ARG A CA 1
ATOM 4688 C C . ARG A 1 592 ? 12.095 6.628 19.721 1.00 64.06 592 ARG A C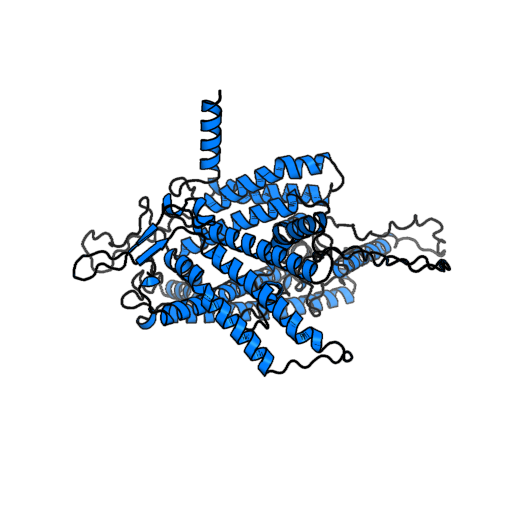 1
ATOM 4690 O O . ARG A 1 592 ? 12.810 5.696 20.099 1.00 64.06 592 ARG A O 1
ATOM 4697 N N . GLY A 1 593 ? 12.569 7.705 19.100 1.00 60.38 593 GLY A N 1
ATOM 4698 C CA . GLY A 1 593 ? 14.002 7.910 18.878 1.00 60.38 593 GLY A CA 1
ATOM 4699 C C . GLY A 1 593 ? 14.742 8.105 20.203 1.00 60.38 593 GLY A C 1
ATOM 4700 O O . GLY A 1 593 ? 15.783 7.494 20.448 1.00 60.38 593 GLY A O 1
ATOM 4701 N N . THR A 1 594 ? 14.161 8.897 21.107 1.00 60.56 594 THR A N 1
ATOM 4702 C CA . THR A 1 594 ? 14.765 9.203 22.410 1.00 60.56 594 THR A CA 1
ATOM 4703 C C . THR A 1 594 ? 14.672 8.067 23.417 1.00 60.56 594 THR A C 1
ATOM 4705 O O . THR A 1 594 ? 15.573 7.947 24.233 1.00 60.56 594 THR A O 1
ATOM 4708 N N . SER A 1 595 ? 13.654 7.198 23.399 1.00 58.91 595 SER A N 1
ATOM 4709 C CA . SER A 1 595 ? 13.551 6.158 24.443 1.00 58.91 595 SER A CA 1
ATOM 4710 C C . SER A 1 595 ? 14.612 5.077 24.326 1.00 58.91 595 SER A C 1
ATOM 4712 O O . SER A 1 595 ? 15.116 4.640 25.354 1.00 58.91 595 SER A O 1
ATOM 4714 N N . ALA A 1 596 ? 15.007 4.688 23.111 1.00 61.03 596 ALA A N 1
ATOM 4715 C CA . ALA A 1 596 ? 16.140 3.782 22.934 1.00 61.03 596 ALA A CA 1
ATOM 4716 C C . ALA A 1 596 ? 17.433 4.408 23.489 1.00 61.03 596 ALA A C 1
ATOM 4718 O O . ALA A 1 596 ? 18.165 3.759 24.234 1.00 61.03 596 ALA A O 1
ATOM 4719 N N . LEU A 1 597 ? 17.669 5.695 23.204 1.00 60.84 597 LEU A N 1
ATOM 4720 C CA . LEU A 1 597 ? 18.816 6.438 23.727 1.00 60.84 597 LEU A CA 1
ATOM 4721 C C . LEU A 1 597 ? 18.752 6.605 25.253 1.00 60.84 597 LEU A C 1
ATOM 4723 O O . LEU A 1 597 ? 19.740 6.372 25.936 1.00 60.84 597 LEU A O 1
ATOM 4727 N N . VAL A 1 598 ? 17.590 6.956 25.805 1.00 62.34 598 VAL A N 1
ATOM 4728 C CA . VAL A 1 598 ? 17.360 7.096 27.250 1.00 62.34 598 VAL A CA 1
ATOM 4729 C C . VAL A 1 598 ? 17.559 5.759 27.956 1.00 62.34 598 VAL A C 1
ATOM 4731 O O . VAL A 1 598 ? 18.194 5.733 29.004 1.00 62.34 598 VAL A O 1
ATOM 4734 N N . GLN A 1 599 ? 17.086 4.645 27.391 1.00 60.44 599 GLN A N 1
ATOM 4735 C CA . GLN A 1 599 ? 17.323 3.311 27.946 1.00 60.44 599 GLN A CA 1
ATOM 4736 C C . GLN A 1 599 ? 18.802 2.919 27.882 1.00 60.44 599 GLN A C 1
ATOM 4738 O O . GLN A 1 599 ? 19.317 2.376 28.855 1.00 60.44 599 GLN A O 1
ATOM 4743 N N . LEU A 1 600 ? 19.502 3.223 26.783 1.00 63.41 600 LEU A N 1
ATOM 4744 C CA . LEU A 1 600 ? 20.950 3.016 26.674 1.00 63.41 600 LEU A CA 1
ATOM 4745 C C . LEU A 1 600 ? 21.714 3.842 27.717 1.00 63.41 600 LEU A C 1
ATOM 4747 O O . LEU A 1 600 ? 22.560 3.299 28.418 1.00 63.41 600 LEU A O 1
ATOM 4751 N N . LEU A 1 601 ? 21.375 5.124 27.881 1.00 63.12 601 LEU A N 1
ATOM 4752 C CA . LEU A 1 601 ? 21.982 6.007 28.882 1.00 63.12 601 LEU A CA 1
ATOM 4753 C C . LEU A 1 601 ? 21.661 5.571 30.318 1.00 63.12 601 LEU A C 1
ATOM 4755 O O . LEU A 1 601 ? 22.515 5.672 31.192 1.00 63.12 601 LEU A O 1
ATOM 4759 N N . GLN A 1 602 ? 20.448 5.075 30.573 1.00 61.66 602 GLN A N 1
ATOM 4760 C CA . GLN A 1 602 ? 20.068 4.520 31.874 1.00 61.66 602 GLN A CA 1
ATOM 4761 C C . GLN A 1 602 ? 20.836 3.233 32.180 1.00 61.66 602 GLN A C 1
ATOM 4763 O O . GLN A 1 602 ? 21.297 3.078 33.303 1.00 61.66 602 GLN A O 1
ATOM 4768 N N . ARG A 1 603 ? 21.020 2.346 31.191 1.00 68.38 603 ARG A N 1
ATOM 4769 C CA . ARG A 1 603 ? 21.845 1.135 31.327 1.00 68.38 603 ARG A CA 1
ATOM 4770 C C . ARG A 1 603 ? 23.333 1.433 31.464 1.00 68.38 603 ARG A C 1
ATOM 4772 O O . ARG A 1 603 ? 24.018 0.656 32.092 1.00 68.38 603 ARG A O 1
ATOM 4779 N N . ALA A 1 604 ? 23.830 2.523 30.884 1.00 73.81 604 ALA A N 1
ATOM 4780 C CA . ALA A 1 604 ? 25.223 2.936 31.050 1.00 73.81 604 ALA A CA 1
ATOM 4781 C C . ALA A 1 604 ? 25.508 3.553 32.434 1.00 73.81 604 ALA A C 1
ATOM 4783 O O . ALA A 1 604 ? 26.666 3.692 32.811 1.00 73.81 604 ALA A O 1
ATOM 4784 N N . ARG A 1 605 ? 24.463 3.972 33.166 1.00 73.44 605 ARG A N 1
ATOM 4785 C CA . ARG A 1 605 ? 24.559 4.522 34.530 1.00 73.44 605 ARG A CA 1
ATOM 4786 C C . ARG A 1 605 ? 24.296 3.493 35.633 1.00 73.44 605 ARG A C 1
ATOM 4788 O O . ARG A 1 605 ? 24.612 3.789 36.781 1.00 73.44 605 ARG A O 1
ATOM 4795 N N . ALA A 1 606 ? 23.644 2.381 35.299 1.00 69.31 606 ALA A N 1
ATOM 4796 C CA . ALA A 1 606 ? 23.388 1.256 36.196 1.00 69.31 606 ALA A CA 1
ATOM 4797 C C . ALA A 1 606 ? 24.523 0.243 36.063 1.00 69.31 606 ALA A C 1
ATOM 4799 O O . ALA A 1 606 ? 24.888 -0.340 37.104 1.00 69.31 606 ALA A O 1
#

Foldseek 3Di:
DVVVVVVVVVVLVCQLAPFLVQADEPDPVCVCLQCVLLVLLLLLLCLQLPPLPDPVSLCCLQVPSLVVSLSSLSCQLQRYFHQDPCPDPPPPPPPPDPPPPPFAPAPPPDQDFLLRLLVSLVSLLRSLLSNLSSLLSSVDSHRFFFPPLQVVLLVVLVVLVVVVVPPPDDDDDDPPCPDPPPPPPCDRRDDDQARQQAQHGVSNCSSPLLLQERTPLGDDFDPVARWLSPPRDPPVPCVPPPVNVVSLVVQLVVLVVLLVVLQVLLVVLLVVLLVLLVVVQDCVLQPPLRPCDDDPLQRGSSRAQRQLLVDDPVSLLVLLVSLLSLVVSLVQSVLSVVLSVLQVVCSVCSPDSNSSRHTPNRVRSSVQGLADCLLQAQALCCNVDPGHRSSCSSSLCSRQQVVLLVVLVVVPAQAADPPPPPPPPPPPDDDPDPPPPPPPPPRHHDVSVLVSVLRSLLRSLLSQLLSSLSSLLSLDSGSQSNAPQLCVLQTDWDFDWDPQDPVSDTHTSDTGSHNLSSVLSSLSSVRVSVVVVCCVVPVVVPPPDDDDPPPDPVVSSVVNSVSRSCSSSVSSSSVSSSCSSSSNSSNSSSPHPVSVVVVVVVVVVD

InterPro domains:
  IPR044851 Wax synthase [PTHR31595] (317-573)

pLDDT: mean 80.84, std 16.96, range [30.58, 98.06]

Secondary structure (DSSP, 8-state):
-HHHHHHHHHHHHHHHS--GGGPEESSTTTHHHHHHHHHHHHHHHHHHHH-TT-HHHHHIIIIIIHHHHHHHHHHHHHSEEPPP--------TT--S----S----SSS----HHHHHHHHHHHHHHHHHHHHHHHHHH-SSPPPBPHHHHHHHHHHHHHHHHHHT-S--SS-----TT--------TT---SB-TTSSSBHHHHHHH-SS-BSBTTSBPPPGGG----------TTGGG-HHHHHHHHHHHHHHHHHHHHHHHHHHHHHHHHHHHHHHHT-HHHHGGGTT-SS-TTT----SS---GGGS-HHHHHHHHHHHHHHHHHHHHHHHHHHHHHHHHHHHHSTT-HHHHHHTT--GGGT-S-S-S-TTS-SSHHHIIIIIS-HHHHHHHIIIIIHHHHHHHHHTTTTPPPPP----------------------TTSSHHHHHHHHHHHHHHHHHHHHHHHHHHHHHT--SHHHH-GGGGGT-SPPEEEEPPPPTT----EEEEE-S-HHHHHHHHHHHHHHHHHHHHHHHTTTTTTS--------HHHHHHHHHHHHHHHHHHHHHHHHHHHHHTHHHHHHH--HHHHHHHHHHHHH-

Organism: NCBI:txid155126